Protein AF-A0ABD2EQ64-F1 (afdb_monomer)

Structure (mmCIF, N/CA/C/O backbone):
data_AF-A0ABD2EQ64-F1
#
_entry.id   AF-A0ABD2EQ64-F1
#
loop_
_atom_site.group_PDB
_atom_site.id
_atom_site.type_symbol
_atom_site.label_atom_id
_atom_site.label_alt_id
_atom_site.label_comp_id
_atom_site.label_asym_id
_atom_site.label_entity_id
_atom_site.label_seq_id
_atom_site.pdbx_PDB_ins_code
_atom_site.Cartn_x
_atom_site.Cartn_y
_atom_site.Cartn_z
_atom_site.occupancy
_atom_site.B_iso_or_equiv
_atom_site.auth_seq_id
_atom_site.auth_comp_id
_atom_site.auth_asym_id
_atom_site.auth_atom_id
_atom_site.pdbx_PDB_model_num
ATOM 1 N N . VAL A 1 1 ? 6.196 18.587 -24.290 1.00 69.31 1 VAL A N 1
ATOM 2 C CA . VAL A 1 1 ? 6.789 17.384 -24.925 1.00 69.31 1 VAL A CA 1
ATOM 3 C C . VAL A 1 1 ? 7.930 17.704 -25.900 1.00 69.31 1 VAL A C 1
ATOM 5 O O . VAL A 1 1 ? 8.824 16.878 -26.021 1.00 69.31 1 VAL A O 1
ATOM 8 N N . GLY 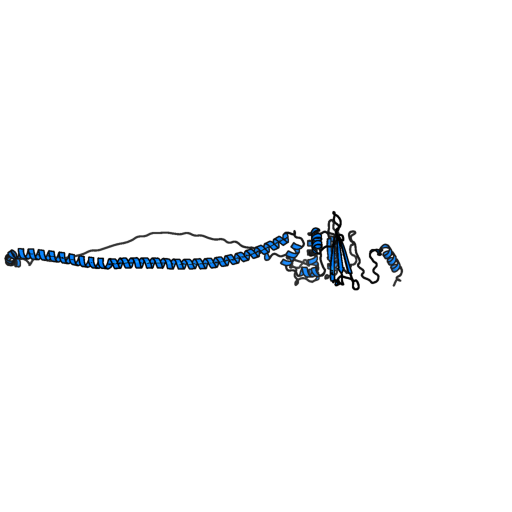A 1 2 ? 7.960 18.871 -26.563 1.00 76.81 2 GLY A N 1
ATOM 9 C CA . GLY A 1 2 ? 8.921 19.169 -27.648 1.00 76.81 2 GLY A CA 1
ATOM 10 C C . GLY A 1 2 ? 10.423 18.932 -27.379 1.00 76.81 2 GLY A C 1
ATOM 11 O O . GLY A 1 2 ? 11.160 18.704 -28.329 1.00 76.81 2 GLY A O 1
ATOM 12 N N . PHE A 1 3 ? 10.884 18.895 -26.121 1.00 82.31 3 PHE A N 1
ATOM 13 C CA . PHE A 1 3 ? 12.280 18.589 -25.757 1.00 82.31 3 PHE A CA 1
ATOM 14 C C . PHE A 1 3 ? 12.798 17.219 -26.236 1.00 82.31 3 PHE A C 1
ATOM 16 O O . PHE A 1 3 ? 14.004 17.059 -26.391 1.00 82.31 3 PHE A O 1
ATOM 23 N N . PHE A 1 4 ? 11.914 16.247 -26.495 1.00 83.62 4 PHE A N 1
ATOM 24 C CA . PHE A 1 4 ? 12.295 14.942 -27.059 1.00 83.62 4 PHE A CA 1
ATOM 25 C C . PHE A 1 4 ? 12.526 14.972 -28.582 1.00 83.62 4 PHE A C 1
ATOM 27 O O . PHE A 1 4 ? 12.927 13.967 -29.165 1.00 83.62 4 PHE A O 1
ATOM 34 N N . VAL A 1 5 ? 12.271 16.104 -29.245 1.00 85.75 5 VAL A N 1
ATOM 35 C CA . VAL A 1 5 ? 12.515 16.289 -30.680 1.00 85.75 5 VAL A CA 1
ATOM 36 C C . VAL A 1 5 ? 13.900 16.906 -30.890 1.00 85.75 5 VAL A C 1
ATOM 38 O O . VAL A 1 5 ? 14.318 17.808 -30.163 1.00 85.75 5 VAL A O 1
ATOM 41 N N . LYS A 1 6 ? 14.630 16.425 -31.904 1.00 83.75 6 LYS A N 1
ATOM 42 C CA . LYS A 1 6 ? 15.958 16.944 -32.264 1.00 83.75 6 LYS A CA 1
ATOM 43 C C . LYS A 1 6 ? 15.887 18.455 -32.531 1.00 83.75 6 LYS A C 1
ATOM 45 O O . LYS A 1 6 ? 15.041 18.910 -33.299 1.00 83.75 6 LYS A O 1
ATOM 50 N N . ARG A 1 7 ? 16.795 19.231 -31.922 1.00 83.25 7 ARG A N 1
ATOM 51 C CA . ARG A 1 7 ? 16.874 20.694 -32.110 1.00 83.25 7 ARG A CA 1
ATOM 52 C C . ARG A 1 7 ? 16.929 21.037 -33.605 1.00 83.25 7 ARG A C 1
ATOM 54 O O . ARG A 1 7 ? 17.757 20.486 -34.326 1.00 83.25 7 ARG A O 1
ATOM 61 N N . GLY A 1 8 ? 16.051 21.940 -34.044 1.00 82.19 8 GLY A N 1
ATOM 62 C CA . GLY A 1 8 ? 15.884 22.328 -35.451 1.00 82.19 8 GLY A CA 1
ATOM 63 C C . GLY A 1 8 ? 14.819 21.539 -36.230 1.00 82.19 8 GLY A C 1
ATOM 64 O O . GLY A 1 8 ? 14.458 21.955 -37.325 1.00 82.19 8 GLY A O 1
ATOM 65 N N . CYS A 1 9 ? 14.272 20.448 -35.684 1.00 85.69 9 CYS A N 1
ATOM 66 C CA . CYS A 1 9 ? 13.168 19.703 -36.296 1.00 85.69 9 CYS A CA 1
ATOM 67 C C . CYS A 1 9 ? 11.811 20.146 -35.716 1.00 85.69 9 CYS A C 1
ATOM 69 O O . CYS A 1 9 ? 11.672 20.321 -34.507 1.00 85.69 9 CYS A O 1
ATOM 71 N N . SER A 1 10 ? 10.792 20.296 -36.568 1.00 88.88 10 SER A N 1
ATOM 72 C CA . SER A 1 10 ? 9.425 20.690 -36.171 1.00 88.88 10 SER A CA 1
ATOM 73 C C . SER A 1 10 ? 8.577 19.534 -35.625 1.00 88.88 10 SER A C 1
ATOM 75 O O . SER A 1 10 ? 7.611 19.762 -34.893 1.00 88.88 10 SER A O 1
ATOM 77 N N . LYS A 1 11 ? 8.944 18.294 -35.962 1.00 90.75 11 LYS A N 1
ATOM 78 C CA . LYS A 1 11 ? 8.304 17.057 -35.509 1.00 90.75 11 LYS A CA 1
ATOM 79 C C . LYS A 1 11 ? 9.338 15.991 -35.150 1.00 90.75 11 LYS A C 1
ATOM 81 O O . LYS A 1 11 ? 10.431 15.967 -35.715 1.00 90.75 11 LYS A O 1
ATOM 86 N N . GLY A 1 12 ? 8.954 15.085 -34.256 1.00 90.56 12 GLY A N 1
ATOM 87 C CA . GLY A 1 12 ? 9.623 13.807 -34.011 1.00 90.56 12 GLY A CA 1
ATOM 88 C C . GLY A 1 12 ? 8.631 12.647 -34.091 1.00 90.56 12 GLY A C 1
ATOM 89 O O . GLY A 1 12 ? 7.435 12.837 -33.875 1.00 90.56 12 GLY A O 1
ATOM 90 N N . MET A 1 13 ? 9.128 11.451 -34.395 1.00 91.50 13 MET A N 1
ATOM 91 C CA . MET A 1 13 ? 8.347 10.218 -34.517 1.00 91.50 13 MET A CA 1
ATOM 92 C C . MET A 1 13 ? 9.070 9.103 -33.760 1.00 91.50 13 MET A C 1
ATOM 94 O O . MET A 1 13 ? 10.291 8.983 -33.857 1.00 91.50 13 MET A O 1
ATOM 98 N N . VAL A 1 14 ? 8.317 8.294 -33.021 1.00 92.38 14 VAL A N 1
ATOM 99 C CA . VAL A 1 14 ? 8.773 7.032 -32.427 1.00 92.38 14 VAL A CA 1
ATOM 100 C C . VAL A 1 14 ? 7.801 5.949 -32.873 1.00 92.38 14 VAL A C 1
ATOM 102 O O . VAL A 1 14 ? 6.591 6.144 -32.782 1.00 92.38 14 VAL A O 1
ATOM 105 N N . GLU A 1 15 ? 8.315 4.819 -33.343 1.00 93.56 15 GLU A N 1
ATOM 106 C CA . GLU A 1 15 ? 7.512 3.662 -33.738 1.00 93.56 15 GLU A CA 1
ATOM 107 C C . GLU A 1 15 ? 8.085 2.398 -33.096 1.00 93.56 15 GLU A C 1
ATOM 109 O O . GLU A 1 15 ? 9.303 2.228 -33.029 1.00 93.56 15 GLU A O 1
ATOM 114 N N . ILE A 1 16 ? 7.203 1.542 -32.581 1.00 91.62 16 ILE A N 1
ATOM 115 C CA . ILE A 1 16 ? 7.542 0.261 -31.960 1.00 91.62 16 ILE A CA 1
ATOM 116 C C . ILE A 1 16 ? 6.612 -0.794 -32.550 1.00 91.62 16 ILE A C 1
ATOM 118 O O . ILE A 1 16 ? 5.393 -0.687 -32.426 1.00 91.62 16 ILE A O 1
ATOM 122 N N . GLU A 1 17 ? 7.185 -1.827 -33.161 1.00 92.62 17 GLU A N 1
ATOM 123 C CA . GLU A 1 17 ? 6.452 -3.007 -33.611 1.00 92.62 17 GLU A CA 1
ATOM 124 C C . GLU A 1 17 ? 6.586 -4.128 -32.572 1.00 92.62 17 GLU A C 1
ATOM 126 O O . GLU A 1 17 ? 7.687 -4.568 -32.245 1.00 92.62 17 GLU A O 1
ATOM 131 N N . LEU A 1 18 ? 5.452 -4.583 -32.038 1.00 90.81 18 LEU A N 1
ATOM 132 C CA . LEU A 1 18 ? 5.365 -5.676 -31.075 1.00 90.81 18 LEU A CA 1
ATOM 133 C C . LEU A 1 18 ? 4.777 -6.911 -31.760 1.00 90.81 18 LEU A C 1
ATOM 135 O O . LEU A 1 18 ? 3.625 -6.898 -32.204 1.00 90.81 18 LEU A O 1
ATOM 139 N N . PHE A 1 19 ? 5.560 -7.989 -31.823 1.00 88.50 19 PHE A N 1
ATOM 140 C CA . PHE A 1 19 ? 5.110 -9.258 -32.389 1.00 88.50 19 PHE A CA 1
ATOM 141 C C . PHE A 1 19 ? 3.945 -9.852 -31.583 1.00 88.50 19 PHE A C 1
ATOM 143 O O . PHE A 1 19 ? 3.980 -9.898 -30.351 1.00 88.50 19 PHE A O 1
ATOM 150 N N . ARG A 1 20 ? 2.917 -10.339 -32.285 1.00 88.00 20 ARG A N 1
ATOM 151 C CA . ARG A 1 20 ? 1.785 -11.085 -31.713 1.00 88.00 20 ARG A CA 1
ATOM 152 C C . ARG A 1 20 ? 1.396 -12.202 -32.680 1.00 88.00 20 ARG A C 1
ATOM 154 O O . ARG A 1 20 ? 1.337 -11.969 -33.884 1.00 88.00 20 ARG A O 1
ATOM 161 N N . ALA A 1 21 ? 1.024 -13.375 -32.165 1.00 84.38 21 ALA A N 1
ATOM 162 C CA . ALA A 1 21 ? 0.563 -14.497 -32.998 1.00 84.38 21 ALA A CA 1
ATOM 163 C C . ALA A 1 21 ? -0.699 -14.170 -33.831 1.00 84.38 21 ALA A C 1
ATOM 165 O O . ALA A 1 21 ? -0.917 -14.762 -34.882 1.00 84.38 21 ALA A O 1
ATOM 166 N N . SER A 1 22 ? -1.503 -13.196 -33.392 1.00 85.75 22 SER A N 1
ATOM 167 C CA . SER A 1 22 ? -2.680 -12.672 -34.100 1.00 85.75 22 SER A CA 1
ATOM 168 C C . SER A 1 22 ? -2.371 -11.549 -35.109 1.00 85.75 22 SER A C 1
ATOM 170 O O . SER A 1 22 ? -3.296 -10.896 -35.586 1.00 85.75 22 SER A O 1
ATOM 172 N N . GLY A 1 23 ? -1.093 -11.270 -35.387 1.00 90.12 23 GLY A N 1
ATOM 173 C CA . GLY A 1 23 ? -0.632 -10.140 -36.199 1.00 90.12 23 GLY A CA 1
ATOM 174 C C . GLY A 1 23 ? -0.101 -8.975 -35.356 1.00 90.12 23 GLY A C 1
ATOM 175 O O . GLY A 1 23 ? -0.670 -8.625 -34.319 1.00 90.12 23 GLY A O 1
ATOM 176 N N . ASN A 1 24 ? 1.011 -8.389 -35.806 1.00 92.12 24 ASN A N 1
ATOM 177 C CA . ASN A 1 24 ? 1.809 -7.426 -35.043 1.00 92.12 24 ASN A CA 1
ATOM 178 C C . ASN A 1 24 ? 1.028 -6.159 -34.647 1.00 92.12 24 ASN A C 1
ATOM 180 O O . ASN A 1 24 ? 0.161 -5.668 -35.377 1.00 92.12 24 ASN A O 1
ATOM 184 N N . LEU A 1 25 ? 1.379 -5.607 -33.483 1.00 92.69 25 LEU A N 1
ATOM 185 C CA . LEU A 1 25 ? 0.911 -4.303 -33.022 1.00 92.69 25 LEU A CA 1
ATOM 186 C C . LEU A 1 25 ? 2.003 -3.258 -33.263 1.00 92.69 25 LEU A C 1
ATOM 188 O O . LEU A 1 25 ? 3.011 -3.239 -32.561 1.00 92.69 25 LEU A O 1
ATOM 192 N N . ILE A 1 26 ? 1.775 -2.365 -34.218 1.00 95.31 26 ILE A N 1
ATOM 193 C CA . ILE A 1 26 ? 2.606 -1.188 -34.466 1.00 95.31 26 ILE A CA 1
ATOM 194 C C . ILE A 1 26 ? 2.027 -0.027 -33.654 1.00 95.31 26 ILE A C 1
ATOM 196 O O . ILE A 1 26 ? 0.902 0.414 -33.905 1.00 95.31 26 ILE A O 1
ATOM 200 N N . ILE A 1 27 ? 2.791 0.458 -32.676 1.00 95.88 27 ILE A N 1
ATOM 201 C CA . ILE A 1 27 ? 2.477 1.646 -31.878 1.00 95.88 27 ILE A CA 1
ATOM 202 C C . ILE A 1 27 ? 3.339 2.796 -32.395 1.00 95.88 27 ILE A C 1
ATOM 204 O O . ILE A 1 27 ? 4.566 2.738 -32.310 1.00 95.88 27 ILE A O 1
ATOM 208 N N . THR A 1 28 ? 2.703 3.864 -32.870 1.00 96.38 28 THR A N 1
ATOM 209 C CA . THR A 1 28 ? 3.386 5.068 -33.360 1.00 96.38 28 THR A CA 1
ATOM 210 C C . THR A 1 28 ? 3.034 6.264 -32.477 1.00 96.38 28 THR A C 1
ATOM 212 O O . THR A 1 28 ? 1.864 6.499 -32.164 1.00 96.38 28 THR A O 1
ATOM 215 N N . ARG A 1 29 ? 4.035 7.062 -32.101 1.00 95.31 29 ARG A N 1
ATOM 216 C CA . ARG A 1 29 ? 3.879 8.347 -31.412 1.00 95.31 29 ARG A CA 1
ATOM 217 C C . ARG A 1 29 ? 4.529 9.452 -32.238 1.00 95.31 29 ARG A C 1
ATOM 219 O O . ARG A 1 29 ? 5.751 9.485 -32.370 1.00 95.31 29 ARG A O 1
ATOM 226 N N . GLU A 1 30 ? 3.729 10.393 -32.728 1.00 94.50 30 GLU A N 1
ATOM 227 C CA . GLU A 1 30 ? 4.235 11.669 -33.241 1.00 94.50 30 GLU A CA 1
ATOM 228 C C . GLU A 1 30 ? 4.291 12.711 -32.118 1.00 94.50 30 GLU A C 1
ATOM 230 O O . GLU A 1 30 ? 3.413 12.773 -31.255 1.00 94.50 30 GLU A O 1
ATOM 235 N N . ILE A 1 31 ? 5.316 13.559 -32.145 1.00 94.81 31 ILE A N 1
ATOM 236 C CA . ILE A 1 31 ? 5.489 14.710 -31.257 1.00 94.81 31 ILE A CA 1
ATOM 237 C C . ILE A 1 31 ? 5.615 15.950 -32.139 1.00 94.81 31 ILE A C 1
ATOM 239 O O . ILE A 1 31 ? 6.551 16.055 -32.930 1.00 94.81 31 ILE A O 1
ATOM 243 N N . ASP A 1 32 ? 4.684 16.888 -31.993 1.00 92.75 32 ASP A N 1
ATOM 244 C CA . ASP A 1 32 ? 4.673 18.156 -32.726 1.00 92.75 32 ASP A CA 1
ATOM 245 C C . ASP A 1 32 ? 5.223 19.263 -31.818 1.00 92.75 32 ASP A C 1
ATOM 247 O O . ASP A 1 32 ? 4.710 19.485 -30.717 1.00 92.75 32 ASP A O 1
ATOM 251 N N . VAL A 1 33 ? 6.302 19.927 -32.244 1.00 90.69 33 VAL A N 1
ATOM 252 C CA . VAL A 1 33 ? 6.988 20.942 -31.427 1.00 90.69 33 VAL A CA 1
ATOM 253 C C . VAL A 1 33 ? 6.192 22.244 -31.387 1.00 90.69 33 VAL A C 1
ATOM 255 O O . VAL A 1 33 ? 6.088 22.847 -30.321 1.00 90.69 33 VAL A O 1
ATOM 258 N N . ALA A 1 34 ? 5.584 22.647 -32.507 1.00 88.56 34 ALA A N 1
ATOM 259 C CA . ALA A 1 34 ? 4.828 23.895 -32.611 1.00 88.56 34 ALA A CA 1
ATOM 260 C C . ALA A 1 34 ? 3.521 23.844 -31.803 1.00 88.56 34 ALA A C 1
ATOM 262 O O . ALA A 1 34 ? 3.143 24.827 -31.172 1.00 88.56 34 ALA A O 1
ATOM 263 N N . LYS A 1 35 ? 2.860 22.680 -31.768 1.00 87.94 35 LYS A N 1
ATOM 264 C CA . LYS A 1 35 ? 1.672 22.430 -30.931 1.00 87.94 35 LYS A CA 1
ATOM 265 C C . LYS A 1 35 ? 2.014 21.962 -29.513 1.00 87.94 35 LYS A C 1
ATOM 267 O O . LYS A 1 35 ? 1.128 21.888 -28.668 1.00 87.94 35 LYS A O 1
ATOM 272 N N . ASN A 1 36 ? 3.273 21.593 -29.255 1.00 88.31 36 ASN A N 1
ATOM 273 C CA . ASN A 1 36 ? 3.764 20.957 -28.023 1.00 88.31 36 ASN A CA 1
ATOM 274 C C . ASN A 1 36 ? 3.004 19.664 -27.614 1.00 88.31 36 ASN A C 1
ATOM 276 O O . ASN A 1 36 ? 3.043 19.247 -26.452 1.00 88.31 36 ASN A O 1
ATOM 280 N N . GLN A 1 37 ? 2.327 19.019 -28.568 1.00 90.12 37 GLN A N 1
ATOM 281 C CA . GLN A 1 37 ? 1.407 17.892 -28.366 1.00 90.12 37 GLN A CA 1
ATOM 282 C C . GLN A 1 37 ? 2.036 16.539 -28.745 1.00 90.12 37 GLN A C 1
ATOM 284 O O . GLN A 1 37 ? 3.093 16.465 -29.376 1.00 90.12 37 GLN A O 1
ATOM 289 N N . SER A 1 38 ? 1.376 15.446 -28.352 1.00 92.62 38 SER A N 1
ATOM 290 C CA . SER A 1 38 ? 1.654 14.095 -28.852 1.00 92.62 38 SER A CA 1
ATOM 291 C C . SER A 1 38 ? 0.410 13.498 -29.490 1.00 92.62 38 SER A C 1
ATOM 293 O O . SER A 1 38 ? -0.664 13.548 -28.895 1.00 92.62 38 SER A O 1
ATOM 295 N N . PHE A 1 39 ? 0.581 12.890 -30.659 1.00 94.44 39 PHE A N 1
ATOM 296 C CA . PHE A 1 39 ? -0.451 12.127 -31.352 1.00 94.44 39 PHE A CA 1
ATOM 297 C C . PHE A 1 39 ? -0.067 10.651 -31.310 1.00 94.44 39 PHE A C 1
ATOM 299 O O . PHE A 1 39 ? 1.086 10.303 -31.571 1.00 94.44 39 PHE A O 1
ATOM 306 N N . TRP A 1 40 ? -1.018 9.794 -30.951 1.00 96.62 40 TRP A N 1
ATOM 307 C CA . TRP A 1 40 ? -0.807 8.356 -30.821 1.00 96.62 40 TRP A CA 1
ATOM 308 C C . TRP A 1 40 ? -1.565 7.612 -31.916 1.00 96.62 40 TRP A C 1
ATOM 310 O O . TRP A 1 40 ? -2.682 7.990 -32.280 1.00 96.62 40 TRP A O 1
ATOM 320 N N . PHE A 1 41 ? -0.963 6.540 -32.422 1.00 96.56 41 PHE A N 1
ATOM 321 C CA . PHE A 1 41 ? -1.551 5.673 -33.432 1.00 96.56 41 PHE A CA 1
ATOM 322 C C . PHE A 1 41 ? -1.290 4.204 -33.090 1.00 96.56 41 PHE A C 1
ATOM 324 O O . PHE A 1 41 ? -0.219 3.849 -32.601 1.00 96.56 41 PHE A O 1
ATOM 331 N N . ILE A 1 42 ? -2.267 3.351 -33.389 1.00 95.19 42 ILE A N 1
ATOM 332 C CA . ILE A 1 42 ? -2.150 1.891 -33.359 1.00 95.19 42 ILE A CA 1
ATOM 333 C C . ILE A 1 42 ? -2.470 1.377 -34.758 1.00 95.19 42 ILE A C 1
ATOM 335 O O . ILE A 1 42 ? -3.531 1.686 -35.304 1.00 95.19 42 ILE A O 1
ATOM 339 N N . ASN A 1 43 ? -1.554 0.612 -35.355 1.00 93.62 43 ASN A N 1
ATOM 340 C CA . ASN A 1 43 ? -1.665 0.089 -36.720 1.00 93.62 43 ASN A CA 1
ATOM 341 C C . ASN A 1 43 ? -2.110 1.187 -37.715 1.00 93.62 43 ASN A C 1
ATOM 343 O O . ASN A 1 43 ? -3.031 1.004 -38.511 1.00 93.62 43 ASN A O 1
ATOM 347 N N . LYS A 1 44 ? -1.459 2.359 -37.614 1.00 93.00 44 LYS A N 1
ATOM 348 C CA . LYS A 1 44 ? -1.702 3.600 -38.384 1.00 93.00 44 LYS A CA 1
ATOM 349 C C . LYS A 1 44 ? -3.065 4.287 -38.163 1.00 93.00 44 LYS A C 1
ATOM 351 O O . LYS A 1 44 ? -3.315 5.328 -38.763 1.00 93.00 44 LYS A O 1
ATOM 356 N N . LYS A 1 45 ? -3.932 3.781 -37.277 1.00 95.06 45 LYS A N 1
ATOM 357 C CA . LYS A 1 45 ? -5.188 4.441 -36.868 1.00 95.06 45 LYS A CA 1
ATOM 358 C C . LYS A 1 45 ? -4.951 5.321 -35.643 1.00 95.06 45 LYS A C 1
ATOM 360 O O . LYS A 1 45 ? -4.331 4.867 -34.685 1.00 95.06 45 LYS A O 1
ATOM 365 N N . SER A 1 46 ? -5.438 6.563 -35.659 1.00 96.12 46 SER A N 1
ATOM 366 C CA . SER A 1 46 ? -5.275 7.489 -34.527 1.00 96.12 46 SER A CA 1
ATOM 367 C C . SER A 1 46 ? -6.034 7.004 -33.287 1.00 96.12 46 SER A C 1
ATOM 369 O O . SER A 1 46 ? -7.110 6.418 -33.403 1.00 96.12 46 SER A O 1
ATOM 371 N N . THR A 1 47 ? -5.452 7.213 -32.106 1.00 96.50 47 THR A N 1
ATOM 372 C CA . THR A 1 47 ? -5.967 6.724 -30.821 1.00 96.50 47 THR A CA 1
ATOM 373 C C . THR A 1 47 ? -5.511 7.614 -29.654 1.00 96.50 47 THR A C 1
ATOM 375 O O . THR A 1 47 ? -4.780 8.588 -29.842 1.00 96.50 47 THR A O 1
ATOM 378 N N . THR A 1 48 ? -5.933 7.290 -28.431 1.00 94.88 48 THR A N 1
ATOM 379 C CA . THR A 1 48 ? -5.503 7.967 -27.198 1.00 94.88 48 THR A CA 1
ATOM 380 C C . THR A 1 48 ? -4.403 7.187 -26.478 1.00 94.88 48 THR A C 1
ATOM 382 O O . THR A 1 48 ? -4.276 5.973 -26.638 1.00 94.88 48 THR A O 1
ATOM 385 N N . GLN A 1 49 ? -3.634 7.873 -25.624 1.00 92.75 49 GLN A N 1
ATOM 386 C CA . GLN A 1 49 ? -2.611 7.242 -24.782 1.00 92.75 49 GLN A CA 1
ATOM 387 C C . GLN A 1 49 ? -3.189 6.110 -23.913 1.00 92.75 49 GLN A C 1
ATOM 389 O O . GLN A 1 49 ? -2.590 5.045 -23.835 1.00 92.75 49 GLN A O 1
ATOM 394 N N . LYS A 1 50 ? -4.387 6.300 -23.343 1.00 92.56 50 LYS A N 1
ATOM 395 C CA . LYS A 1 50 ? -5.061 5.308 -22.490 1.00 92.56 50 LYS A CA 1
ATOM 396 C C . LYS A 1 50 ? -5.317 3.980 -23.215 1.00 92.56 50 LYS A C 1
ATOM 398 O O . LYS A 1 50 ? -5.084 2.919 -22.652 1.00 92.56 50 LYS A O 1
ATOM 403 N N . VAL A 1 51 ? -5.720 4.030 -24.487 1.00 92.75 51 VAL A N 1
ATOM 404 C CA . VAL A 1 51 ? -5.937 2.822 -25.309 1.00 92.75 51 VAL A CA 1
ATOM 405 C C . VAL A 1 51 ? -4.609 2.145 -25.682 1.00 92.75 51 VAL A C 1
ATOM 407 O O . VAL A 1 51 ? -4.556 0.922 -25.816 1.00 92.75 51 VAL A O 1
ATOM 410 N N . VAL A 1 52 ? -3.517 2.910 -25.814 1.00 92.19 52 VAL A N 1
ATOM 411 C CA . VAL A 1 52 ? -2.162 2.344 -25.948 1.00 92.19 52 VAL A CA 1
ATOM 412 C C . VAL A 1 52 ? -1.755 1.634 -24.655 1.00 92.19 52 VAL A C 1
ATOM 414 O O . VAL A 1 52 ? -1.323 0.489 -24.713 1.00 92.19 52 VAL A O 1
ATOM 417 N N . GLU A 1 53 ? -1.946 2.265 -23.496 1.00 90.62 53 GLU A N 1
ATOM 418 C CA . GLU A 1 53 ? -1.647 1.688 -22.178 1.00 90.62 53 GLU A CA 1
ATOM 419 C C . GLU A 1 53 ? -2.444 0.397 -21.925 1.00 90.62 53 GLU A C 1
ATOM 421 O O . GLU A 1 53 ? -1.863 -0.604 -21.513 1.00 90.62 53 GLU A O 1
ATOM 426 N N . GLU A 1 54 ? -3.734 0.363 -22.272 1.00 90.06 54 GLU A N 1
ATOM 427 C CA . GLU A 1 54 ? -4.582 -0.839 -22.214 1.00 90.06 54 GLU A CA 1
ATOM 428 C C . GLU A 1 54 ? -4.071 -1.967 -23.133 1.00 90.06 54 GLU A C 1
ATOM 430 O O . GLU A 1 54 ? -3.976 -3.122 -22.712 1.00 90.06 54 GLU A O 1
ATOM 435 N N . GLN A 1 55 ? -3.678 -1.654 -24.374 1.00 89.62 55 GLN A N 1
ATOM 436 C CA . GLN A 1 55 ? -3.124 -2.636 -25.322 1.00 89.62 55 GLN A CA 1
ATOM 437 C C . GLN A 1 55 ? -1.721 -3.140 -24.950 1.00 89.62 55 GLN A C 1
ATOM 439 O O . GLN A 1 55 ? -1.345 -4.250 -25.337 1.00 89.62 55 GLN A O 1
ATOM 444 N N . VAL A 1 56 ? -0.949 -2.337 -24.219 1.00 88.94 56 VAL A N 1
ATOM 445 C CA . VAL A 1 56 ? 0.384 -2.673 -23.702 1.00 88.94 56 VAL A CA 1
ATOM 446 C C . VAL A 1 56 ? 0.257 -3.531 -22.434 1.00 88.94 56 VAL A C 1
ATOM 448 O O . VAL A 1 56 ? 0.888 -4.585 -22.346 1.00 88.94 56 VAL A O 1
ATOM 451 N N . ALA A 1 57 ? -0.651 -3.181 -21.517 1.00 86.00 57 ALA A N 1
ATOM 452 C CA . ALA A 1 57 ? -0.978 -3.996 -20.345 1.00 86.00 57 ALA A CA 1
ATOM 453 C C . ALA A 1 57 ? -1.514 -5.388 -20.734 1.00 86.00 57 ALA A C 1
ATOM 455 O O . ALA A 1 57 ? -1.110 -6.389 -20.144 1.00 86.00 57 ALA A O 1
ATOM 456 N N . ALA A 1 58 ? -2.332 -5.481 -21.791 1.00 86.25 58 ALA A N 1
ATOM 457 C CA . ALA A 1 58 ? -2.827 -6.750 -22.337 1.00 86.25 58 ALA A CA 1
ATOM 458 C C . ALA A 1 58 ? -1.728 -7.687 -22.899 1.00 86.25 58 ALA A C 1
ATOM 460 O O . ALA A 1 58 ? -2.000 -8.855 -23.162 1.00 86.25 58 ALA A O 1
ATOM 461 N N . LEU A 1 59 ? -0.488 -7.206 -23.071 1.00 86.88 59 LEU A N 1
ATOM 462 C CA . LEU A 1 59 ? 0.693 -8.016 -23.416 1.00 86.88 59 LEU A CA 1
ATOM 463 C C . LEU A 1 59 ? 1.555 -8.397 -22.200 1.00 86.88 59 LEU A C 1
ATOM 465 O O . LEU A 1 59 ? 2.673 -8.885 -22.366 1.00 86.88 59 LEU A O 1
ATOM 469 N N . ASN A 1 60 ? 1.073 -8.128 -20.984 1.00 82.62 60 ASN A N 1
ATOM 470 C CA . ASN A 1 60 ? 1.867 -8.121 -19.757 1.00 82.62 60 ASN A CA 1
ATOM 471 C C . ASN A 1 60 ? 3.151 -7.270 -19.882 1.00 82.62 60 ASN A C 1
ATOM 473 O O . ASN A 1 60 ? 4.231 -7.662 -19.436 1.00 82.62 60 ASN A O 1
ATOM 477 N N . ILE A 1 61 ? 3.036 -6.101 -20.527 1.00 87.19 61 ILE A N 1
ATOM 478 C CA . ILE A 1 61 ? 4.071 -5.065 -20.523 1.00 87.19 61 ILE A CA 1
ATOM 479 C C . ILE A 1 61 ? 3.651 -4.002 -19.510 1.00 87.19 61 ILE A C 1
ATOM 481 O O . ILE A 1 61 ? 2.626 -3.340 -19.658 1.00 87.19 61 ILE A O 1
ATOM 485 N N . GLN A 1 62 ? 4.461 -3.838 -18.474 1.00 81.75 62 GLN A N 1
ATOM 486 C CA . GLN A 1 62 ? 4.185 -2.991 -17.326 1.00 81.75 62 GLN A CA 1
ATOM 487 C C . GLN A 1 62 ? 5.275 -1.915 -17.241 1.00 81.75 62 GLN A C 1
ATOM 489 O O . GLN A 1 62 ? 6.320 -2.113 -16.629 1.00 81.75 62 GLN A O 1
ATOM 494 N N . VAL A 1 63 ? 5.055 -0.755 -17.868 1.00 77.31 63 VAL A N 1
ATOM 495 C CA . VAL A 1 63 ? 6.093 0.297 -17.987 1.00 77.31 63 VAL A CA 1
ATOM 496 C C . VAL A 1 63 ? 6.532 0.863 -16.623 1.00 77.31 63 VAL A C 1
ATOM 498 O O . VAL A 1 63 ? 7.669 1.295 -16.473 1.00 77.31 63 VAL A O 1
ATOM 501 N N . GLY A 1 64 ? 5.664 0.809 -15.606 1.00 74.44 64 GLY A N 1
ATOM 502 C CA . GLY A 1 64 ? 5.991 1.184 -14.222 1.00 74.44 64 GLY A CA 1
ATOM 503 C C . GLY A 1 64 ? 6.626 0.076 -13.363 1.00 74.44 64 GLY A C 1
ATOM 504 O O . GLY A 1 64 ? 6.927 0.323 -12.198 1.00 74.44 64 GLY A O 1
ATOM 505 N N . ASN A 1 65 ? 6.810 -1.138 -13.891 1.00 77.31 65 ASN A N 1
ATOM 506 C CA . ASN A 1 65 ? 7.379 -2.271 -13.156 1.00 77.31 65 ASN A CA 1
ATOM 507 C C . ASN A 1 65 ? 8.914 -2.202 -13.191 1.00 77.31 65 ASN A C 1
ATOM 509 O O . ASN A 1 65 ? 9.524 -2.408 -14.241 1.00 77.31 65 ASN A O 1
ATOM 513 N N . LEU A 1 66 ? 9.538 -1.966 -12.031 1.00 73.94 66 LEU A N 1
ATOM 514 C CA . LEU A 1 66 ? 10.995 -1.800 -11.893 1.00 73.94 66 LEU A CA 1
ATOM 515 C C . LEU A 1 66 ? 11.802 -3.064 -12.237 1.00 73.94 66 LEU A C 1
ATOM 517 O O . LEU A 1 66 ? 13.000 -2.983 -12.502 1.00 73.94 66 LEU A O 1
ATOM 521 N N . CYS A 1 67 ? 11.163 -4.237 -12.255 1.00 73.81 67 CYS A N 1
ATOM 522 C CA . CYS A 1 67 ? 11.785 -5.473 -12.726 1.00 73.81 67 CYS A CA 1
ATOM 523 C C . CYS A 1 67 ? 11.668 -5.639 -14.252 1.00 73.81 67 CYS A C 1
ATOM 525 O O . CYS A 1 67 ? 12.405 -6.436 -14.826 1.00 73.81 67 CYS A O 1
ATOM 527 N N . GLN A 1 68 ? 10.776 -4.920 -14.941 1.00 81.25 68 GLN A N 1
ATOM 528 C CA . GLN A 1 68 ? 10.710 -4.928 -16.408 1.00 81.25 68 GLN A CA 1
ATOM 529 C C . GLN A 1 68 ? 11.487 -3.765 -17.037 1.00 81.25 68 GLN A C 1
ATOM 531 O O . GLN A 1 68 ? 12.200 -3.976 -18.017 1.00 81.25 68 GLN A O 1
ATOM 536 N N . PHE A 1 69 ? 11.380 -2.566 -16.467 1.00 83.88 69 PHE A N 1
ATOM 537 C CA . PHE A 1 69 ? 12.114 -1.374 -16.884 1.00 83.88 69 PHE A CA 1
ATOM 538 C C . PHE A 1 69 ? 12.934 -0.876 -15.699 1.00 83.88 69 PHE A C 1
ATOM 540 O O . PHE A 1 69 ? 12.368 -0.492 -14.677 1.00 83.88 69 PHE A O 1
ATOM 547 N N . LEU A 1 70 ? 14.260 -0.873 -15.837 1.00 79.38 70 LEU A N 1
ATOM 548 C CA . LEU A 1 70 ? 15.192 -0.523 -14.767 1.00 79.38 70 LEU A CA 1
ATOM 549 C C . LEU A 1 70 ? 16.063 0.681 -15.177 1.00 79.38 70 LEU A C 1
ATOM 551 O O . LEU A 1 70 ? 17.130 0.473 -15.756 1.00 79.38 70 LEU A O 1
ATOM 555 N N . PRO A 1 71 ? 15.599 1.925 -14.920 1.00 77.25 71 PRO A N 1
ATOM 556 C CA . PRO A 1 71 ? 16.339 3.153 -15.217 1.00 77.25 71 PRO A CA 1
ATOM 557 C C . PRO A 1 71 ? 17.575 3.345 -14.332 1.00 77.25 71 PRO A C 1
ATOM 559 O O . PRO A 1 71 ? 17.555 2.972 -13.155 1.00 77.25 71 PRO A O 1
ATOM 562 N N . GLN A 1 72 ? 18.566 4.062 -14.868 1.00 69.50 72 GLN A N 1
ATOM 563 C CA . GLN A 1 72 ? 19.794 4.509 -14.196 1.00 69.50 72 GLN A CA 1
ATOM 564 C C . GLN A 1 72 ? 19.579 4.959 -12.735 1.00 69.50 72 GLN A C 1
ATOM 566 O O . GLN A 1 72 ? 20.138 4.372 -11.807 1.00 69.50 72 GLN A O 1
ATOM 571 N N . ASP A 1 73 ? 18.727 5.965 -12.502 1.00 66.00 73 ASP A N 1
ATOM 572 C CA . ASP A 1 73 ? 18.516 6.536 -11.161 1.00 66.00 73 ASP A CA 1
ATOM 573 C C . ASP A 1 73 ? 17.865 5.551 -10.177 1.00 66.00 73 ASP A C 1
ATOM 575 O O . ASP A 1 73 ? 18.116 5.589 -8.965 1.00 66.00 73 ASP A O 1
ATOM 579 N N . LYS A 1 74 ? 17.023 4.637 -10.682 1.00 65.50 74 LYS A N 1
ATOM 580 C CA . LYS A 1 74 ? 16.194 3.768 -9.836 1.00 65.50 74 LYS A CA 1
ATOM 581 C C . LYS A 1 74 ? 17.006 2.727 -9.082 1.00 65.50 74 LYS A C 1
ATOM 583 O O . LYS A 1 74 ? 16.576 2.323 -8.008 1.00 65.50 74 LYS A O 1
ATOM 588 N N . VAL A 1 75 ? 18.200 2.375 -9.554 1.00 64.81 75 VAL A N 1
ATOM 589 C CA . VAL A 1 75 ? 19.145 1.513 -8.823 1.00 64.81 75 VAL A CA 1
ATOM 590 C C . VAL A 1 75 ? 19.512 2.128 -7.468 1.00 64.81 75 VAL A C 1
ATOM 592 O O . VAL A 1 75 ? 19.430 1.476 -6.426 1.00 64.81 75 VAL A O 1
ATOM 595 N N . GLY A 1 76 ? 19.868 3.416 -7.476 1.00 63.44 76 GLY A N 1
ATOM 596 C CA . GLY A 1 76 ? 20.252 4.159 -6.279 1.00 63.44 76 GLY A CA 1
ATOM 597 C C . GLY A 1 76 ? 19.069 4.516 -5.379 1.00 63.44 76 GLY A C 1
ATOM 598 O O . GLY A 1 76 ? 19.255 4.672 -4.173 1.00 63.44 76 GLY A O 1
ATOM 599 N N . GLU A 1 77 ? 17.859 4.643 -5.931 1.00 66.75 77 GLU A N 1
ATOM 600 C CA . GLU A 1 77 ? 16.632 4.864 -5.153 1.00 66.75 77 GLU A CA 1
ATOM 601 C C . GLU A 1 77 ? 16.068 3.590 -4.522 1.00 66.75 77 GLU A C 1
ATOM 603 O O . GLU A 1 77 ? 15.611 3.641 -3.384 1.00 66.75 77 GLU A O 1
ATOM 608 N N . PHE A 1 78 ? 16.157 2.438 -5.191 1.00 68.56 78 PHE A N 1
ATOM 609 C CA . PHE A 1 78 ? 15.692 1.161 -4.643 1.00 68.56 78 PHE A CA 1
ATOM 610 C C . PHE A 1 78 ? 16.417 0.821 -3.330 1.00 68.56 78 PHE A C 1
ATOM 612 O O . PHE A 1 78 ? 15.798 0.404 -2.355 1.00 68.56 78 PHE A O 1
ATOM 619 N N . ALA A 1 79 ? 17.714 1.137 -3.255 1.00 65.44 79 ALA A N 1
ATOM 620 C CA . ALA A 1 79 ? 18.533 1.035 -2.046 1.00 65.44 79 ALA A CA 1
ATOM 621 C C . ALA A 1 79 ? 18.230 2.097 -0.957 1.00 65.44 79 ALA A C 1
ATOM 623 O O . ALA A 1 79 ? 18.979 2.179 0.024 1.00 65.44 79 ALA A O 1
ATOM 624 N N . LYS A 1 80 ? 17.208 2.948 -1.136 1.00 71.81 80 LYS A N 1
ATOM 625 C CA . LYS A 1 80 ? 16.698 3.933 -0.157 1.00 71.81 80 LYS A CA 1
ATOM 626 C C . LYS A 1 80 ? 15.259 3.641 0.296 1.00 71.81 80 LYS A C 1
ATOM 628 O O . LYS A 1 80 ? 14.842 4.234 1.287 1.00 71.81 80 LYS A O 1
ATOM 633 N N . LEU A 1 81 ? 14.517 2.779 -0.410 1.00 75.88 81 LEU A N 1
ATOM 634 C CA . LEU A 1 81 ? 13.131 2.436 -0.074 1.00 75.88 81 LEU A CA 1
ATOM 635 C C . LEU A 1 81 ? 13.032 1.863 1.345 1.00 75.88 81 LEU A C 1
ATOM 637 O O . LEU A 1 81 ? 13.891 1.092 1.784 1.00 75.88 81 LEU A O 1
ATOM 641 N N . SER A 1 82 ? 11.956 2.199 2.055 1.00 82.31 82 SER A N 1
ATOM 642 C CA . SER A 1 82 ? 11.626 1.536 3.312 1.00 82.31 82 SER A CA 1
ATOM 643 C C . SER A 1 82 ? 11.226 0.076 3.084 1.00 82.31 82 SER A C 1
ATOM 645 O O . SER A 1 82 ? 10.891 -0.360 1.985 1.00 82.31 82 SER A O 1
ATOM 647 N N . LYS A 1 83 ? 11.202 -0.693 4.172 1.00 82.81 83 LYS A N 1
ATOM 648 C CA . LYS A 1 83 ? 10.864 -2.128 4.188 1.00 82.81 83 LYS A CA 1
ATOM 649 C C . LYS A 1 83 ? 9.443 -2.397 3.663 1.00 82.81 83 LYS A C 1
ATOM 651 O O . LYS A 1 83 ? 9.191 -3.461 3.103 1.00 82.81 83 LYS A O 1
ATOM 656 N N . ILE A 1 84 ? 8.543 -1.423 3.827 1.00 81.50 84 ILE A N 1
ATOM 657 C CA . ILE A 1 84 ? 7.141 -1.468 3.385 1.00 81.50 84 ILE A CA 1
ATOM 658 C C . ILE A 1 84 ? 7.046 -1.102 1.897 1.00 81.50 84 ILE A C 1
ATOM 660 O O . ILE A 1 84 ? 6.437 -1.835 1.125 1.00 81.50 84 ILE A O 1
ATOM 664 N N . GLU A 1 85 ? 7.709 -0.026 1.461 1.00 81.31 85 GLU A N 1
ATOM 665 C CA . GLU A 1 85 ? 7.763 0.353 0.039 1.00 81.31 85 GLU A CA 1
ATOM 666 C C . GLU A 1 85 ? 8.463 -0.716 -0.811 1.00 81.31 85 GLU A C 1
ATOM 668 O O . GLU A 1 85 ? 8.043 -0.986 -1.931 1.00 81.31 85 GLU A O 1
ATOM 673 N N . LEU A 1 86 ? 9.496 -1.369 -0.267 1.00 81.56 86 LEU A N 1
ATOM 674 C CA . LEU A 1 86 ? 10.183 -2.501 -0.887 1.00 81.56 86 LEU A CA 1
ATOM 675 C C . LEU A 1 86 ? 9.268 -3.728 -1.027 1.00 81.56 86 LEU A C 1
ATOM 677 O O . LEU A 1 86 ? 9.339 -4.423 -2.043 1.00 81.56 86 LEU A O 1
ATOM 681 N N . LEU A 1 87 ? 8.401 -3.985 -0.039 1.00 83.25 87 LEU A N 1
ATOM 682 C CA . LEU A 1 87 ? 7.373 -5.024 -0.124 1.00 83.25 87 LEU A CA 1
ATOM 683 C C . LEU A 1 87 ? 6.364 -4.686 -1.227 1.00 83.25 87 LEU A C 1
ATOM 685 O O . LEU A 1 87 ? 6.236 -5.461 -2.170 1.00 83.25 87 LEU A O 1
ATOM 689 N N . GLU A 1 88 ? 5.746 -3.503 -1.187 1.00 82.38 88 GLU A N 1
ATOM 690 C CA . GLU A 1 88 ? 4.791 -3.079 -2.219 1.00 82.38 88 GLU A CA 1
ATOM 691 C C . GLU A 1 88 ? 5.405 -3.051 -3.626 1.00 82.38 88 GLU A C 1
ATOM 693 O O . GLU A 1 88 ? 4.757 -3.448 -4.590 1.00 82.38 88 GLU A O 1
ATOM 698 N N . ALA A 1 89 ? 6.652 -2.595 -3.773 1.00 78.38 89 ALA A N 1
ATOM 699 C CA . ALA A 1 89 ? 7.351 -2.598 -5.055 1.00 78.38 89 ALA A CA 1
ATOM 700 C C . ALA A 1 89 ? 7.607 -4.025 -5.560 1.00 78.38 89 ALA A C 1
ATOM 702 O O . ALA A 1 89 ? 7.501 -4.266 -6.761 1.00 78.38 89 ALA A O 1
ATOM 703 N N . THR A 1 90 ? 7.905 -4.974 -4.667 1.00 81.88 90 THR A N 1
ATOM 704 C CA . THR A 1 90 ? 8.107 -6.390 -5.018 1.00 81.88 90 THR A CA 1
ATOM 705 C C . THR A 1 90 ? 6.777 -7.056 -5.399 1.00 81.88 90 THR A C 1
ATOM 707 O O . THR A 1 90 ? 6.704 -7.703 -6.442 1.00 81.88 90 THR A O 1
ATOM 710 N N . GLU A 1 91 ? 5.703 -6.819 -4.638 1.00 82.25 91 GLU A N 1
ATOM 711 C CA . GLU A 1 91 ? 4.334 -7.261 -4.959 1.00 82.25 91 GLU A CA 1
ATOM 712 C C . GLU A 1 91 ? 3.882 -6.749 -6.329 1.00 82.25 91 GLU A C 1
ATOM 714 O O . GLU A 1 91 ? 3.530 -7.545 -7.194 1.00 82.25 91 GLU A O 1
ATOM 719 N N . LYS A 1 92 ? 3.969 -5.431 -6.562 1.00 78.62 92 LYS A N 1
ATOM 720 C CA . LYS A 1 92 ? 3.619 -4.789 -7.842 1.00 78.62 92 LYS A CA 1
ATOM 721 C C . LYS A 1 92 ? 4.482 -5.275 -9.010 1.00 78.62 92 LYS A C 1
ATOM 723 O O . LYS A 1 92 ? 4.062 -5.143 -10.155 1.00 78.62 92 LYS A O 1
ATOM 728 N N . SER A 1 93 ? 5.684 -5.796 -8.744 1.00 72.75 93 SER A N 1
ATOM 729 C CA . SER A 1 93 ? 6.636 -6.185 -9.792 1.00 72.75 93 SER A CA 1
ATOM 730 C C . SER A 1 93 ? 6.625 -7.672 -10.161 1.00 72.75 93 SER A C 1
ATOM 732 O O . SER A 1 93 ? 7.143 -8.013 -11.227 1.00 72.75 93 SER A O 1
ATOM 734 N N . ILE A 1 94 ? 6.100 -8.554 -9.302 1.00 75.19 94 ILE A N 1
ATOM 735 C CA . ILE A 1 94 ? 6.193 -10.025 -9.453 1.00 75.19 94 ILE A CA 1
ATOM 736 C C . ILE A 1 94 ? 4.914 -10.750 -9.022 1.00 75.19 94 ILE A C 1
ATOM 738 O O . ILE A 1 94 ? 4.622 -11.831 -9.531 1.00 75.19 94 ILE A O 1
ATOM 742 N N . GLY A 1 95 ? 4.174 -10.192 -8.064 1.00 70.75 95 GLY A N 1
ATOM 743 C CA . GLY A 1 95 ? 2.956 -10.804 -7.558 1.00 70.75 95 GLY A CA 1
ATOM 744 C C . GLY A 1 95 ? 1.879 -10.915 -8.644 1.00 70.75 95 GLY A C 1
ATOM 745 O O . GLY A 1 95 ? 1.868 -10.121 -9.590 1.00 70.75 95 GLY A O 1
ATOM 746 N N . PRO A 1 96 ? 0.939 -11.869 -8.511 1.00 71.94 96 PRO A N 1
ATOM 747 C CA . PRO A 1 96 ? -0.310 -11.835 -9.266 1.00 71.94 96 PRO A CA 1
ATOM 748 C C . PRO A 1 96 ?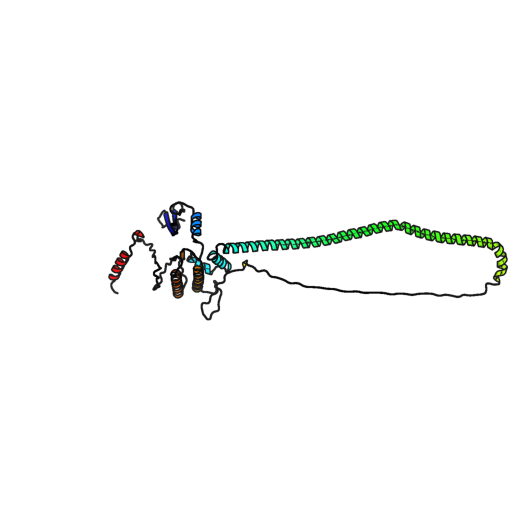 -0.987 -10.456 -9.142 1.00 71.94 96 PRO A C 1
ATOM 750 O O . PRO A 1 96 ? -0.879 -9.842 -8.074 1.00 71.94 96 PRO A O 1
ATOM 753 N N . PRO A 1 97 ? -1.707 -9.959 -10.166 1.00 71.00 97 PRO A N 1
ATOM 754 C CA . PRO A 1 97 ? -2.377 -8.651 -10.118 1.00 71.00 97 PRO A CA 1
ATOM 755 C C . PRO A 1 97 ? -3.281 -8.453 -8.890 1.00 71.00 97 PRO A C 1
ATOM 757 O O . PRO A 1 97 ? -3.466 -7.337 -8.404 1.00 71.00 97 PRO A O 1
ATOM 760 N N . GLU A 1 98 ? -3.824 -9.547 -8.362 1.00 76.31 98 GLU A N 1
ATOM 761 C CA . GLU A 1 98 ? -4.681 -9.586 -7.185 1.00 76.31 98 GLU A CA 1
ATOM 762 C C . GLU A 1 98 ? -3.895 -9.435 -5.873 1.00 76.31 98 GLU A C 1
ATOM 764 O O . GLU A 1 98 ? -4.445 -8.912 -4.912 1.00 76.31 98 GLU A O 1
ATOM 769 N N . MET A 1 99 ? -2.616 -9.831 -5.812 1.00 81.75 99 MET A N 1
ATOM 770 C CA . MET A 1 99 ? -1.809 -9.836 -4.579 1.00 81.75 99 MET A CA 1
ATOM 771 C C . MET A 1 99 ? -1.692 -8.439 -3.964 1.00 81.75 99 MET A C 1
ATOM 773 O O . MET A 1 99 ? -2.002 -8.253 -2.788 1.00 81.75 99 MET A O 1
ATOM 777 N N . HIS A 1 100 ? -1.307 -7.443 -4.766 1.00 81.94 100 HIS A N 1
ATOM 778 C CA . HIS A 1 100 ? -1.237 -6.067 -4.279 1.00 81.94 100 HIS A CA 1
ATOM 779 C C . HIS A 1 100 ? -2.636 -5.508 -3.953 1.00 81.94 100 HIS A C 1
ATOM 781 O O . HIS A 1 100 ? -2.798 -4.773 -2.978 1.00 81.94 100 HIS A O 1
ATOM 787 N N . ARG A 1 101 ? -3.674 -5.914 -4.703 1.00 83.81 101 ARG A N 1
ATOM 788 C CA . ARG A 1 101 ? -5.066 -5.532 -4.414 1.00 83.81 101 ARG A CA 1
ATOM 789 C C . ARG A 1 101 ? -5.516 -6.061 -3.050 1.00 83.81 101 ARG A C 1
ATOM 791 O O . ARG A 1 101 ? -6.053 -5.289 -2.264 1.00 83.81 101 ARG A O 1
ATOM 798 N N . TYR A 1 102 ? -5.228 -7.325 -2.735 1.00 85.50 102 TYR A N 1
ATOM 799 C CA . TYR A 1 102 ? -5.522 -7.930 -1.436 1.00 85.50 102 TYR A CA 1
ATOM 800 C C . TYR A 1 102 ? -4.749 -7.258 -0.293 1.00 85.50 102 TYR A C 1
ATOM 802 O O . TYR A 1 102 ? -5.323 -7.034 0.767 1.00 85.50 102 TYR A O 1
ATOM 810 N N . HIS A 1 103 ? -3.490 -6.856 -0.497 1.00 85.50 103 HIS A N 1
ATOM 811 C CA . HIS A 1 103 ? -2.750 -6.077 0.504 1.00 85.50 103 HIS A CA 1
ATOM 812 C C . HIS A 1 103 ? -3.412 -4.707 0.758 1.00 85.50 103 HIS A C 1
ATOM 814 O O . HIS A 1 103 ? -3.602 -4.320 1.912 1.00 85.50 103 HIS A O 1
ATOM 820 N N . CYS A 1 104 ? -3.855 -3.996 -0.284 1.00 84.25 104 CYS A N 1
ATOM 821 C CA . CYS A 1 104 ? -4.645 -2.770 -0.118 1.00 84.25 104 CYS A CA 1
ATOM 822 C C . CYS A 1 104 ? -6.004 -3.018 0.562 1.00 84.25 104 CYS A C 1
ATOM 824 O O . CYS A 1 104 ? -6.410 -2.232 1.417 1.00 84.25 104 CYS A O 1
ATOM 826 N N . GLU A 1 105 ? -6.701 -4.107 0.230 1.00 86.81 105 GLU A N 1
ATOM 827 C CA . GLU A 1 105 ? -7.948 -4.509 0.894 1.00 86.81 105 GLU A CA 1
ATOM 828 C C . GLU A 1 105 ? -7.720 -4.780 2.392 1.00 86.81 105 GLU A C 1
ATOM 830 O O . GLU A 1 105 ? -8.483 -4.275 3.212 1.00 86.81 105 GLU A O 1
ATOM 835 N N . LEU A 1 106 ? -6.636 -5.470 2.770 1.00 85.50 106 LEU A N 1
ATOM 836 C CA . LEU A 1 106 ? -6.255 -5.717 4.167 1.00 85.50 106 LEU A CA 1
ATOM 837 C C . LEU A 1 106 ? -5.978 -4.422 4.946 1.00 85.50 106 LEU A C 1
ATOM 839 O O . LEU A 1 106 ? -6.500 -4.269 6.050 1.00 85.50 106 LEU A O 1
ATOM 843 N N . LYS A 1 107 ? -5.249 -3.456 4.365 1.00 85.06 107 LYS A N 1
ATOM 844 C CA . LYS A 1 107 ? -5.055 -2.121 4.973 1.00 85.06 107 LYS A CA 1
ATOM 845 C C . LYS A 1 107 ? -6.398 -1.415 5.208 1.00 85.06 107 LYS A C 1
ATOM 847 O O . LYS A 1 107 ? -6.664 -0.923 6.303 1.00 85.06 107 LYS A O 1
ATOM 852 N N . ASN A 1 108 ? -7.289 -1.451 4.214 1.00 88.62 108 ASN A N 1
ATOM 853 C CA . ASN A 1 108 ? -8.637 -0.881 4.317 1.00 88.62 108 ASN A CA 1
ATOM 854 C C . ASN A 1 108 ? -9.514 -1.603 5.362 1.00 88.62 108 ASN A C 1
ATOM 856 O O . ASN A 1 108 ? -10.385 -0.978 5.970 1.00 88.62 108 ASN A O 1
ATOM 860 N N . PHE A 1 109 ? -9.325 -2.910 5.578 1.00 86.31 109 PHE A N 1
ATOM 861 C CA . PHE A 1 109 ? -10.004 -3.647 6.647 1.00 86.31 109 PHE A CA 1
ATOM 862 C C . PHE A 1 109 ? -9.457 -3.274 8.030 1.00 86.31 109 PHE A C 1
ATOM 864 O O . PHE A 1 109 ? -10.261 -3.033 8.928 1.00 86.31 109 PHE A O 1
ATOM 871 N N . ARG A 1 110 ? -8.134 -3.135 8.194 1.00 86.81 110 ARG A N 1
ATOM 872 C CA . ARG A 1 110 ? -7.504 -2.715 9.460 1.00 86.81 110 ARG A CA 1
ATOM 873 C C . ARG A 1 110 ? -7.899 -1.291 9.867 1.00 86.81 110 ARG A C 1
ATOM 875 O O . ARG A 1 110 ? -8.144 -1.031 11.044 1.00 86.81 110 ARG A O 1
ATOM 882 N N . GLU A 1 111 ? -8.053 -0.377 8.908 1.00 87.19 111 GLU A N 1
ATOM 883 C CA . GLU A 1 111 ? -8.583 0.964 9.189 1.00 87.19 111 GLU A CA 1
ATOM 884 C C . GLU A 1 111 ? -10.049 0.921 9.664 1.00 87.19 111 GLU A C 1
ATOM 886 O O . GLU A 1 111 ? -10.392 1.555 10.665 1.00 87.19 111 GLU A O 1
ATOM 891 N N . LYS A 1 112 ? -10.908 0.126 9.010 1.00 88.94 112 LYS A N 1
ATOM 892 C CA . LYS A 1 112 ? -12.310 -0.070 9.430 1.00 88.94 112 LYS A CA 1
ATOM 893 C C . LYS A 1 112 ? -12.422 -0.737 10.801 1.00 88.94 112 LYS A C 1
ATOM 895 O O . LYS A 1 112 ? -13.252 -0.325 11.606 1.00 88.94 112 LYS A O 1
ATOM 900 N N . GLU A 1 113 ? -11.587 -1.735 11.082 1.00 86.19 113 GLU A N 1
ATOM 901 C CA . GLU A 1 113 ? -11.498 -2.395 12.388 1.00 86.19 113 GLU A CA 1
ATOM 902 C C . GLU A 1 113 ? -11.186 -1.372 13.487 1.00 86.19 113 GLU A C 1
ATOM 904 O O . GLU A 1 113 ? -11.915 -1.289 14.468 1.00 86.19 113 GLU A O 1
ATOM 909 N N . LYS A 1 114 ? -10.183 -0.513 13.276 1.00 88.56 114 LYS A N 1
ATOM 910 C CA . LYS A 1 114 ? -9.792 0.551 14.213 1.00 88.56 114 LYS A CA 1
ATOM 911 C C . LYS A 1 114 ? -10.891 1.607 14.429 1.00 88.56 114 LYS A C 1
ATOM 913 O O . LYS A 1 114 ? -11.068 2.110 15.542 1.00 88.56 114 LYS A O 1
ATOM 918 N N . GLN A 1 115 ? -11.656 1.943 13.386 1.00 90.81 115 GLN A N 1
ATOM 919 C CA . GLN A 1 115 ? -12.833 2.819 13.501 1.00 90.81 115 GLN A CA 1
ATOM 920 C C . GLN A 1 115 ? -13.947 2.161 14.338 1.00 90.81 115 GLN A C 1
ATOM 922 O O . GLN A 1 115 ? -14.544 2.809 15.201 1.00 90.81 115 GLN A O 1
ATOM 927 N N . LEU A 1 116 ? -14.197 0.863 14.129 1.00 90.44 116 LEU A N 1
ATOM 928 C CA . LEU A 1 116 ? -15.161 0.083 14.908 1.00 90.44 116 LEU A CA 1
ATOM 929 C C . LEU A 1 116 ? -14.719 -0.092 16.367 1.00 90.44 116 LEU A C 1
ATOM 931 O O . LEU A 1 116 ? -15.531 0.136 17.256 1.00 90.44 116 LEU A O 1
ATOM 935 N N . GLU A 1 117 ? -13.447 -0.406 16.623 1.00 88.38 117 GLU A N 1
ATOM 936 C CA . GLU A 1 117 ? -12.839 -0.492 17.960 1.00 88.38 117 GLU A CA 1
ATOM 937 C C . GLU A 1 117 ? -13.051 0.811 18.748 1.00 88.38 117 GLU A C 1
ATOM 939 O O . GLU A 1 117 ? -13.539 0.790 19.882 1.00 88.38 117 GLU A O 1
ATOM 944 N N . THR A 1 118 ? -12.789 1.955 18.108 1.00 92.06 118 THR A N 1
ATOM 945 C CA . THR A 1 118 ? -13.029 3.286 18.688 1.00 92.06 118 THR A CA 1
ATOM 946 C C . THR A 1 118 ? -14.509 3.484 19.036 1.00 92.06 118 THR A C 1
ATOM 948 O O . THR A 1 118 ? -14.835 3.817 20.175 1.00 92.06 118 THR A O 1
ATOM 951 N N . SER A 1 119 ? -15.423 3.194 18.102 1.00 92.69 119 SER A N 1
ATOM 952 C CA . SER A 1 119 ? -16.867 3.342 18.339 1.00 92.69 119 SER A CA 1
ATOM 953 C C . SER A 1 119 ? -17.412 2.361 19.387 1.00 92.69 119 SER A C 1
ATOM 955 O O . SER A 1 119 ? -18.340 2.689 20.127 1.00 92.69 119 SER A O 1
ATOM 957 N N . CYS A 1 120 ? -16.843 1.158 19.485 1.00 89.62 120 CYS A N 1
ATOM 958 C CA . CYS A 1 120 ? -17.144 0.197 20.542 1.00 89.62 120 CYS A CA 1
ATOM 959 C C . CYS A 1 120 ? -16.706 0.733 21.908 1.00 89.62 120 CYS A C 1
ATOM 961 O O . CYS A 1 120 ? -17.499 0.676 22.844 1.00 89.62 120 CYS A O 1
ATOM 963 N N . LYS A 1 121 ? -15.510 1.328 22.022 1.00 92.94 121 LYS A N 1
ATOM 964 C CA . LYS A 1 121 ? -15.049 1.964 23.265 1.00 92.94 121 LYS A CA 1
ATOM 965 C C . LYS A 1 121 ? -15.975 3.101 23.704 1.00 92.94 121 LYS A C 1
ATOM 967 O O . LYS A 1 121 ? -16.429 3.105 24.845 1.00 92.94 121 LYS A O 1
ATOM 972 N N . GLU A 1 122 ? -16.319 4.012 22.794 1.00 93.31 122 GLU A N 1
ATOM 973 C CA . GLU A 1 122 ? -17.253 5.121 23.053 1.00 93.31 122 GLU A CA 1
ATOM 974 C C . GLU A 1 122 ? -18.621 4.625 23.551 1.00 93.31 122 GLU A C 1
ATOM 976 O O . GLU A 1 122 ? -19.165 5.151 24.525 1.00 93.31 122 GLU A O 1
ATOM 981 N N . LYS A 1 123 ? -19.167 3.581 22.912 1.00 92.38 123 LYS A N 1
ATOM 982 C CA . LYS A 1 123 ? -20.443 2.961 23.299 1.00 92.38 123 LYS A CA 1
ATOM 983 C C . LYS A 1 123 ? -20.365 2.259 24.654 1.00 92.38 123 LYS A C 1
ATOM 985 O O . LYS A 1 123 ? -21.325 2.355 25.414 1.00 92.38 123 LYS A O 1
ATOM 990 N N . THR A 1 124 ? -19.248 1.613 24.985 1.00 91.62 124 THR A N 1
ATOM 991 C CA . THR A 1 124 ? -19.021 1.010 26.309 1.00 91.62 124 THR A CA 1
ATOM 992 C C . THR A 1 124 ? -18.965 2.083 27.395 1.00 91.62 124 THR A C 1
ATOM 994 O O . THR A 1 124 ? -19.726 2.016 28.357 1.00 91.62 124 THR A O 1
ATOM 997 N N . GLU A 1 125 ? -18.173 3.143 27.203 1.00 93.62 125 GLU A N 1
ATOM 998 C CA . GLU A 1 125 ? -18.104 4.271 28.144 1.00 93.62 125 GLU A CA 1
ATOM 999 C C . GLU A 1 125 ? -19.455 5.000 28.300 1.00 93.62 125 GLU A C 1
ATOM 1001 O O . GLU A 1 125 ? -19.739 5.575 29.352 1.00 93.62 125 GLU A O 1
ATOM 1006 N N . TYR A 1 126 ? -20.292 5.028 27.257 1.00 93.69 126 TYR A N 1
ATOM 1007 C CA . TYR A 1 126 ? -21.654 5.569 27.316 1.00 93.69 126 TYR A CA 1
ATOM 1008 C C . TYR A 1 126 ? -22.618 4.634 28.062 1.00 93.69 126 TYR A C 1
ATOM 1010 O O . TYR A 1 126 ? -23.425 5.099 28.870 1.00 93.69 126 TYR A O 1
ATOM 1018 N N . LEU A 1 127 ? -22.514 3.321 27.832 1.00 93.50 127 LEU A N 1
ATOM 1019 C CA . LEU A 1 127 ? -23.307 2.305 28.518 1.00 93.50 127 LEU A CA 1
ATOM 1020 C C . LEU A 1 127 ? -23.038 2.321 30.027 1.00 93.50 127 LEU A C 1
ATOM 1022 O O . LEU A 1 127 ? -23.992 2.374 30.797 1.00 93.50 127 LEU A O 1
ATOM 1026 N N . GLU A 1 128 ? -21.774 2.379 30.454 1.00 94.69 128 GLU A N 1
ATOM 1027 C CA . GLU A 1 128 ? -21.395 2.513 31.869 1.00 94.69 128 GLU A CA 1
ATOM 1028 C C . GLU A 1 128 ? -22.043 3.743 32.526 1.00 94.69 128 GLU A C 1
ATOM 1030 O O . GLU A 1 128 ? -22.652 3.636 33.594 1.00 94.69 128 GLU A O 1
ATOM 1035 N N . LYS A 1 129 ? -21.994 4.905 31.859 1.00 95.25 129 LYS A N 1
ATOM 1036 C CA . LYS A 1 129 ? -22.629 6.149 32.337 1.00 95.25 129 LYS A CA 1
ATOM 1037 C C . LYS A 1 129 ? -24.150 6.003 32.470 1.00 95.25 129 LYS A C 1
ATOM 1039 O O . LYS A 1 129 ? -24.734 6.556 33.403 1.00 95.25 129 LYS A O 1
ATOM 1044 N N . MET A 1 130 ? -24.800 5.248 31.581 1.00 93.06 130 MET A N 1
ATOM 1045 C CA . MET A 1 130 ? -26.244 4.993 31.654 1.00 93.06 130 MET A CA 1
ATOM 1046 C C . MET A 1 130 ? -26.626 3.931 32.692 1.00 93.06 130 MET A C 1
ATOM 1048 O O . MET A 1 130 ? -27.647 4.101 33.357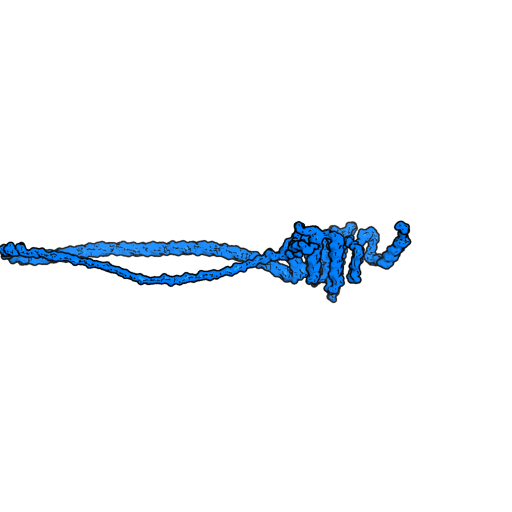 1.00 93.06 130 MET A O 1
ATOM 1052 N N . VAL A 1 131 ? -25.798 2.905 32.914 1.00 94.00 131 VAL A N 1
ATOM 1053 C CA . VAL A 1 131 ? -25.966 1.947 34.022 1.00 94.00 131 VAL A CA 1
ATOM 1054 C C . VAL A 1 131 ? -25.891 2.682 35.362 1.00 94.00 131 VAL A C 1
ATOM 1056 O O . VAL A 1 131 ? -26.858 2.648 36.120 1.00 94.00 131 VAL A O 1
ATOM 1059 N N . GLN A 1 132 ? -24.830 3.463 35.599 1.00 94.44 132 GLN A N 1
ATOM 1060 C CA . GLN A 1 132 ? -24.675 4.265 36.824 1.00 94.44 132 GLN A CA 1
ATOM 1061 C C . GLN A 1 132 ? -25.824 5.265 37.034 1.00 94.44 132 GLN A C 1
ATOM 1063 O O . GLN A 1 132 ? -26.216 5.550 38.167 1.00 94.44 132 GLN A O 1
ATOM 1068 N N . ARG A 1 133 ? -26.383 5.828 35.953 1.00 93.62 133 ARG A N 1
ATOM 1069 C CA . ARG A 1 133 ? -27.553 6.716 36.026 1.00 93.62 133 ARG A CA 1
ATOM 1070 C C . ARG A 1 133 ? -28.824 5.957 36.418 1.00 93.62 133 ARG A C 1
ATOM 1072 O O . ARG A 1 133 ? -29.600 6.464 37.224 1.00 93.62 133 ARG A O 1
ATOM 1079 N N . ASN A 1 134 ? -29.022 4.754 35.882 1.00 92.69 134 ASN A N 1
ATOM 1080 C CA . ASN A 1 134 ? -30.168 3.905 36.202 1.00 92.69 134 ASN A CA 1
ATOM 1081 C C . ASN A 1 134 ? -30.110 3.390 37.654 1.00 92.69 134 ASN A C 1
ATOM 1083 O O . ASN A 1 134 ? -31.124 3.383 38.346 1.00 92.69 134 ASN A O 1
ATOM 1087 N N . GLU A 1 135 ? -28.920 3.053 38.161 1.00 92.88 135 GLU A N 1
ATOM 1088 C CA . GLU A 1 135 ? -28.713 2.688 39.571 1.00 92.88 135 GLU A CA 1
ATOM 1089 C C . GLU A 1 135 ? -29.104 3.817 40.537 1.00 92.88 135 GLU A C 1
ATOM 1091 O O . GLU A 1 135 ? -29.765 3.558 41.542 1.00 92.88 135 GLU A O 1
ATOM 1096 N N . ARG A 1 136 ? -28.771 5.076 40.214 1.00 91.94 136 ARG A N 1
ATOM 1097 C CA . ARG A 1 136 ? -29.209 6.247 41.000 1.00 91.94 136 ARG A CA 1
ATOM 1098 C C . ARG A 1 136 ? -30.731 6.393 40.984 1.00 91.94 136 ARG A C 1
ATOM 1100 O O . ARG A 1 136 ? -31.340 6.495 42.043 1.00 91.94 136 ARG A O 1
ATOM 1107 N N . TYR A 1 137 ? -31.355 6.320 39.806 1.00 91.62 137 TYR A N 1
ATOM 1108 C CA . TYR A 1 137 ? -32.816 6.391 39.702 1.00 91.62 137 TYR A CA 1
ATOM 1109 C C . TYR A 1 137 ? -33.525 5.246 40.433 1.00 91.62 137 TYR A C 1
ATOM 1111 O O . TYR A 1 137 ? -34.578 5.477 41.022 1.00 91.62 137 TYR A O 1
ATOM 1119 N N . LYS A 1 138 ? -32.939 4.043 40.481 1.00 93.12 138 LYS A N 1
ATOM 1120 C CA . LYS A 1 138 ? -33.460 2.945 41.303 1.00 93.12 138 LYS A CA 1
ATOM 1121 C C . LYS A 1 138 ? -33.501 3.325 42.790 1.00 93.12 138 LYS A C 1
ATOM 1123 O O . LYS A 1 138 ? -34.534 3.119 43.418 1.00 93.12 138 LYS A O 1
ATOM 1128 N N . GLN A 1 139 ? -32.434 3.923 43.328 1.00 91.94 139 GLN A N 1
ATOM 1129 C CA . GLN A 1 139 ? -32.390 4.379 44.727 1.00 91.94 139 GLN A CA 1
ATOM 1130 C C . GLN A 1 139 ? -33.426 5.475 45.016 1.00 91.94 139 GLN A C 1
ATOM 1132 O O . GLN A 1 139 ? -34.080 5.444 46.056 1.00 91.94 139 GLN A O 1
ATOM 1137 N N . ASP A 1 140 ? -33.613 6.431 44.103 1.00 91.06 140 ASP A N 1
ATOM 1138 C CA . ASP A 1 140 ? -34.587 7.514 44.294 1.00 91.06 140 ASP A CA 1
ATOM 1139 C C . ASP A 1 140 ? -36.044 7.019 44.199 1.00 91.06 140 ASP A C 1
ATOM 1141 O O . ASP A 1 140 ? -36.903 7.472 44.959 1.00 91.06 140 ASP A O 1
ATOM 1145 N N . VAL A 1 141 ? -36.321 6.032 43.340 1.00 93.62 141 VAL A N 1
ATOM 1146 C CA . VAL A 1 141 ? -37.619 5.334 43.280 1.00 93.62 141 VAL A CA 1
ATOM 1147 C C . VAL A 1 141 ? -37.869 4.505 44.546 1.00 93.62 141 VAL A C 1
ATOM 1149 O O . VAL A 1 141 ? -38.976 4.519 45.083 1.00 93.62 141 VAL A O 1
ATOM 1152 N N . GLU A 1 142 ? -36.851 3.816 45.063 1.00 93.25 142 GLU A N 1
ATOM 1153 C CA . GLU A 1 142 ? -36.941 3.029 46.298 1.00 93.25 142 GLU A CA 1
ATOM 1154 C C . GLU A 1 142 ? -37.258 3.932 47.505 1.00 93.25 142 GLU A C 1
ATOM 1156 O O . GLU A 1 142 ? -38.263 3.713 48.185 1.00 93.25 142 GLU A O 1
ATOM 1161 N N . ARG A 1 143 ? -36.528 5.048 47.657 1.00 93.44 143 ARG A N 1
ATOM 1162 C CA . ARG A 1 143 ? -36.806 6.111 48.646 1.00 93.44 143 ARG A CA 1
ATOM 1163 C C . ARG A 1 143 ? -38.205 6.713 48.517 1.00 93.44 143 ARG A C 1
ATOM 1165 O O . ARG A 1 143 ? -38.834 7.025 49.527 1.00 93.44 143 ARG A O 1
ATOM 1172 N N . PHE A 1 144 ? -38.707 6.904 47.294 1.00 94.06 144 PHE A N 1
ATOM 1173 C CA . PHE A 1 144 ? -40.073 7.388 47.072 1.00 94.06 144 PHE A CA 1
ATOM 1174 C C . PHE A 1 144 ? -41.109 6.402 47.630 1.00 94.06 144 PHE A C 1
ATOM 1176 O O . PHE A 1 144 ? -42.040 6.819 48.324 1.00 94.06 144 PHE A O 1
ATOM 1183 N N . TYR A 1 145 ? -40.930 5.098 47.393 1.00 94.25 145 TYR A N 1
ATOM 1184 C CA . TYR A 1 145 ? -41.817 4.071 47.941 1.00 94.25 145 TYR A CA 1
ATOM 1185 C C . TYR A 1 145 ? -41.679 3.900 49.459 1.00 94.25 145 TYR A C 1
ATOM 1187 O O . TYR A 1 145 ? -42.695 3.691 50.119 1.00 94.25 145 TYR A O 1
ATOM 1195 N N . GLU A 1 146 ? -40.479 4.023 50.033 1.00 94.44 146 GLU A N 1
ATOM 1196 C CA . GLU A 1 146 ? -40.286 4.062 51.492 1.00 94.44 146 GLU A CA 1
ATOM 1197 C C . GLU A 1 146 ? -41.012 5.260 52.114 1.00 94.44 146 GLU A C 1
ATOM 1199 O O . GLU A 1 146 ? -41.852 5.085 52.999 1.00 94.44 146 GLU A O 1
ATOM 1204 N N . ARG A 1 147 ? -40.768 6.474 51.597 1.00 94.38 147 ARG A N 1
ATOM 1205 C CA . ARG A 1 147 ? -41.449 7.696 52.050 1.00 94.38 147 ARG A CA 1
ATOM 1206 C C . ARG A 1 147 ? -42.965 7.561 51.945 1.00 94.38 147 ARG A C 1
ATOM 1208 O O . ARG A 1 147 ? -43.661 7.998 52.857 1.00 94.38 147 ARG A O 1
ATOM 1215 N N . LYS A 1 148 ? -43.479 6.953 50.869 1.00 95.31 148 LYS A N 1
ATOM 1216 C CA . LYS A 1 148 ? -44.916 6.702 50.738 1.00 95.31 148 LYS A CA 1
ATOM 1217 C C . LYS A 1 148 ? -45.423 5.766 51.841 1.00 95.31 148 LYS A C 1
ATOM 1219 O O . LYS A 1 148 ? -46.328 6.163 52.560 1.00 95.31 148 LYS A O 1
ATOM 1224 N N . ARG A 1 149 ? -44.802 4.598 52.056 1.00 95.38 149 ARG A N 1
ATOM 1225 C CA . ARG A 1 149 ? -45.205 3.669 53.136 1.00 95.38 149 ARG A CA 1
ATOM 1226 C C . ARG A 1 149 ? -45.185 4.328 54.516 1.00 95.38 149 ARG A C 1
ATOM 1228 O O . ARG A 1 149 ? -46.042 4.025 55.338 1.00 95.38 149 ARG A O 1
ATOM 1235 N N . HIS A 1 150 ? -44.227 5.219 54.779 1.00 94.75 150 HIS A N 1
ATOM 1236 C CA . HIS A 1 150 ? -44.186 5.972 56.033 1.00 94.75 150 HIS A CA 1
ATOM 1237 C C . HIS A 1 150 ? -45.337 6.978 56.162 1.00 94.75 150 HIS A C 1
ATOM 1239 O O . HIS A 1 150 ? -45.886 7.097 57.251 1.00 94.75 150 HIS A O 1
ATOM 1245 N N . LEU A 1 151 ? -45.738 7.658 55.083 1.00 95.50 151 LEU A N 1
ATOM 1246 C CA . LEU A 1 151 ? -46.913 8.539 55.086 1.00 95.50 151 LEU A CA 1
ATOM 1247 C C . LEU A 1 151 ? -48.216 7.745 55.255 1.00 95.50 151 LEU A C 1
ATOM 1249 O O . LEU A 1 151 ? -48.990 8.062 56.152 1.00 95.50 151 LEU A O 1
ATOM 1253 N N . ASP A 1 152 ? -48.397 6.672 54.477 1.00 95.19 152 ASP A N 1
ATOM 1254 C CA . ASP A 1 152 ? -49.552 5.766 54.571 1.00 95.19 152 ASP A CA 1
ATOM 1255 C C . ASP A 1 152 ? -49.689 5.186 56.009 1.00 95.19 152 ASP A C 1
ATOM 1257 O O . ASP A 1 152 ? -50.790 5.008 56.533 1.00 95.19 152 ASP A O 1
ATOM 1261 N N . LEU A 1 153 ? -48.559 4.917 56.684 1.00 95.44 153 LEU A N 1
ATOM 1262 C CA . LEU A 1 153 ? -48.513 4.463 58.079 1.00 95.44 153 LEU A CA 1
ATOM 1263 C C . LEU A 1 153 ? -48.840 5.579 59.086 1.00 95.44 153 LEU A C 1
ATOM 1265 O O . LEU A 1 153 ? -49.529 5.308 60.068 1.00 95.44 153 LEU A O 1
ATOM 1269 N N . ILE A 1 154 ? -48.350 6.805 58.868 1.00 95.00 154 ILE A N 1
ATOM 1270 C CA . ILE A 1 154 ? -48.652 7.965 59.722 1.00 95.00 154 ILE A CA 1
ATOM 1271 C C . ILE A 1 154 ? -50.152 8.264 59.683 1.00 95.00 154 ILE A C 1
ATOM 1273 O O . ILE A 1 154 ? -50.760 8.339 60.744 1.00 95.00 154 ILE A O 1
ATOM 1277 N N . GLU A 1 155 ? -50.763 8.322 58.497 1.00 95.31 155 GLU A N 1
ATOM 1278 C CA . GLU A 1 155 ? -52.205 8.560 58.324 1.00 95.31 155 GLU A CA 1
ATOM 1279 C C . GLU A 1 155 ? -53.051 7.523 59.091 1.00 95.31 155 GLU A C 1
ATOM 1281 O O . GLU A 1 155 ? -53.970 7.873 59.835 1.00 95.31 155 GLU A O 1
ATOM 1286 N N . MET A 1 156 ? -52.686 6.238 59.001 1.00 95.38 156 MET A N 1
ATOM 1287 C CA . MET A 1 156 ? -53.344 5.161 59.752 1.00 95.38 156 MET A CA 1
ATOM 1288 C C . MET A 1 156 ? -53.158 5.299 61.273 1.00 95.38 156 MET A C 1
ATOM 1290 O O . MET A 1 156 ? -54.104 5.081 62.034 1.00 95.38 156 MET A O 1
ATOM 1294 N N . LEU A 1 157 ? -51.963 5.678 61.739 1.00 93.56 157 LEU A N 1
ATOM 1295 C CA . LEU A 1 157 ? -51.689 5.886 63.165 1.00 93.56 157 LEU A CA 1
ATOM 1296 C C . LEU A 1 157 ? -52.396 7.129 63.722 1.00 93.56 157 LEU A C 1
ATOM 1298 O O . LEU A 1 157 ? -52.899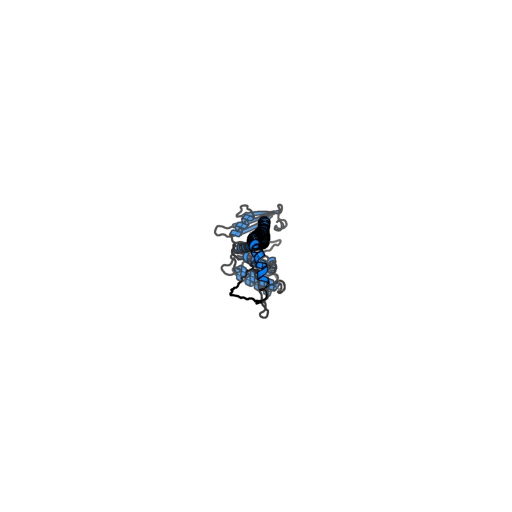 7.077 64.844 1.00 93.56 157 LEU A O 1
ATOM 1302 N N . GLU A 1 158 ? -52.489 8.211 62.950 1.00 93.25 158 GLU A N 1
ATOM 1303 C CA . GLU A 1 158 ? -53.241 9.418 63.306 1.00 93.25 158 GLU A CA 1
ATOM 1304 C C . GLU A 1 158 ? -54.742 9.126 63.400 1.00 93.25 158 GLU A C 1
ATOM 1306 O O . GLU A 1 158 ? -55.361 9.481 64.403 1.00 93.25 158 GLU A O 1
ATOM 1311 N N . ALA A 1 159 ? -55.310 8.379 62.447 1.00 91.75 159 ALA A N 1
ATOM 1312 C CA . ALA A 1 159 ? -56.696 7.911 62.516 1.00 91.75 159 ALA A CA 1
ATOM 1313 C C . ALA A 1 159 ? -56.951 6.963 63.707 1.00 91.75 159 ALA A C 1
ATOM 1315 O O . ALA A 1 159 ? -58.041 6.957 64.283 1.00 91.75 159 ALA A O 1
ATOM 1316 N N . LYS A 1 160 ? -55.950 6.168 64.111 1.00 93.19 160 LYS A N 1
ATOM 1317 C CA . LYS A 1 160 ? -56.053 5.234 65.243 1.00 93.19 160 LYS A CA 1
ATOM 1318 C C . LYS A 1 160 ? -55.847 5.895 66.612 1.00 93.19 160 LYS A C 1
ATOM 1320 O O . LYS A 1 160 ? -56.354 5.370 67.606 1.00 93.19 160 LYS A O 1
ATOM 1325 N N . ARG A 1 161 ? -55.137 7.027 66.699 1.00 92.19 161 ARG A N 1
ATOM 1326 C CA . ARG A 1 161 ? -54.791 7.676 67.979 1.00 92.19 161 ARG A CA 1
ATOM 1327 C C . ARG A 1 161 ? -56.023 8.007 68.841 1.00 92.19 161 ARG A C 1
ATOM 1329 O O . ARG A 1 161 ? -56.042 7.548 69.983 1.00 92.19 161 ARG A O 1
ATOM 1336 N N . PRO A 1 162 ? -57.088 8.654 68.316 1.00 91.94 162 PRO A N 1
ATOM 1337 C CA . PRO A 1 162 ? -58.297 8.946 69.091 1.00 91.94 162 PRO A CA 1
ATOM 1338 C C . PRO A 1 162 ? -59.033 7.692 69.578 1.00 91.94 162 PRO A C 1
ATOM 1340 O O . PRO A 1 162 ? -59.695 7.733 70.610 1.00 91.94 162 PRO A O 1
ATOM 1343 N N . TRP A 1 163 ? -58.916 6.564 68.867 1.00 92.31 163 TRP A N 1
ATOM 1344 C CA . TRP A 1 163 ? -59.527 5.299 69.287 1.00 92.31 163 TRP A CA 1
ATOM 1345 C C . TRP A 1 163 ? -58.799 4.682 70.488 1.00 92.31 163 TRP A C 1
ATOM 1347 O O . TRP A 1 163 ? -59.447 4.157 71.387 1.00 92.31 163 TRP A O 1
ATOM 1357 N N . VAL A 1 164 ? -57.466 4.787 70.540 1.00 92.25 164 VAL A N 1
ATOM 1358 C CA . VAL A 1 164 ? -56.672 4.352 71.705 1.00 92.25 164 VAL A CA 1
ATOM 1359 C C . VAL A 1 164 ? -56.868 5.305 72.888 1.00 92.25 164 VAL A C 1
ATOM 1361 O O . VAL A 1 164 ? -57.048 4.848 74.011 1.00 92.25 164 VAL A O 1
ATOM 1364 N N . GLU A 1 165 ? -56.900 6.618 72.639 1.00 91.88 165 GLU A N 1
ATOM 1365 C CA . GLU A 1 165 ? -57.235 7.631 73.652 1.00 91.88 165 GLU A CA 1
ATOM 1366 C C . GLU A 1 165 ? -58.630 7.360 74.260 1.00 91.88 165 GLU A C 1
ATOM 1368 O O . GLU A 1 165 ? -58.777 7.342 75.482 1.00 91.88 165 GLU A O 1
ATOM 1373 N N . TYR A 1 166 ? -59.631 7.050 73.427 1.00 92.00 166 TYR A N 1
ATOM 1374 C CA . TYR A 1 166 ? -60.972 6.646 73.863 1.00 92.00 166 TYR A CA 1
ATOM 1375 C C . TYR A 1 166 ? -60.984 5.329 74.651 1.00 92.00 166 TYR A C 1
ATOM 1377 O O . TYR A 1 166 ? -61.595 5.268 75.716 1.00 92.00 166 TYR A O 1
ATOM 1385 N N . GLU A 1 167 ? -60.337 4.272 74.151 1.00 91.25 167 GLU A N 1
ATOM 1386 C CA . GLU A 1 167 ? -60.386 2.946 74.780 1.00 91.25 167 GLU A CA 1
ATOM 1387 C C . GLU A 1 167 ? -59.683 2.935 76.149 1.00 91.25 167 GLU A C 1
ATOM 1389 O O . GLU A 1 167 ? -60.184 2.302 77.076 1.00 91.25 167 GLU A O 1
ATOM 1394 N N . ASN A 1 168 ? -58.603 3.708 76.322 1.00 91.62 168 ASN A N 1
ATOM 1395 C CA . ASN A 1 168 ? -57.963 3.911 77.626 1.00 91.62 168 ASN A CA 1
ATOM 1396 C C . ASN A 1 168 ? -58.929 4.577 78.626 1.00 91.62 168 ASN A C 1
ATOM 1398 O O . ASN A 1 168 ? -59.203 4.023 79.689 1.00 91.62 168 ASN A O 1
ATOM 1402 N N . VAL A 1 169 ? -59.519 5.724 78.259 1.00 91.75 169 VAL A N 1
ATOM 1403 C CA . VAL A 1 169 ? -60.484 6.452 79.111 1.00 91.75 169 VAL A CA 1
ATOM 1404 C C . VAL A 1 169 ? -61.735 5.608 79.394 1.00 91.75 169 VAL A C 1
ATOM 1406 O O . VAL A 1 169 ? -62.327 5.694 80.470 1.00 91.75 169 VAL A O 1
ATOM 1409 N N . ARG A 1 170 ? -62.137 4.748 78.453 1.00 92.12 170 ARG A N 1
ATOM 1410 C CA . ARG A 1 170 ? -63.233 3.786 78.619 1.00 92.12 170 ARG A CA 1
ATOM 1411 C C . ARG A 1 170 ? -62.886 2.672 79.610 1.00 92.12 170 ARG A C 1
ATOM 1413 O O . ARG A 1 170 ? -63.764 2.284 80.379 1.00 92.12 170 ARG A O 1
ATOM 1420 N N . GLN A 1 171 ? -61.652 2.169 79.613 1.00 90.94 171 GLN A N 1
ATOM 1421 C CA . GLN A 1 171 ? -61.193 1.181 80.595 1.00 90.94 171 GLN A CA 1
ATOM 1422 C C . GLN A 1 171 ? -61.135 1.796 81.997 1.00 90.94 171 GLN A C 1
ATOM 1424 O O . GLN A 1 171 ? -61.746 1.245 82.911 1.00 90.94 171 GLN A O 1
ATOM 1429 N N . GLU A 1 172 ? -60.548 2.988 82.147 1.00 91.44 172 GLU A N 1
ATOM 1430 C CA . GLU A 1 172 ? -60.569 3.754 83.404 1.00 91.44 172 GLU A CA 1
ATOM 1431 C C . GLU A 1 172 ? -62.008 3.999 83.900 1.00 91.44 172 GLU A C 1
ATOM 1433 O O . GLU A 1 172 ? -62.328 3.752 85.065 1.00 91.44 172 GLU A O 1
ATOM 1438 N N . TYR A 1 173 ? -62.914 4.422 83.009 1.00 90.38 173 TYR A N 1
ATOM 1439 C CA . TYR A 1 173 ? -64.334 4.599 83.325 1.00 90.38 173 TYR A CA 1
ATOM 1440 C C . TYR A 1 173 ? -64.993 3.303 83.812 1.00 90.38 173 TYR A C 1
ATOM 1442 O O . TYR A 1 173 ? -65.745 3.331 84.787 1.00 90.38 173 TYR A O 1
ATOM 1450 N N . GLU A 1 174 ? -64.749 2.174 83.144 1.00 91.38 174 GLU A N 1
ATOM 1451 C CA . GLU A 1 174 ? -65.393 0.901 83.470 1.00 91.38 174 GLU A CA 1
ATOM 1452 C C . GLU A 1 174 ? -64.825 0.304 84.772 1.00 91.38 174 GLU A C 1
ATOM 1454 O O . GLU A 1 174 ? -65.592 -0.208 85.590 1.00 91.38 174 GLU A O 1
ATOM 1459 N N . GLU A 1 175 ? -63.527 0.470 85.050 1.00 91.31 175 GLU A N 1
ATOM 1460 C CA . GLU A 1 175 ? -62.924 0.153 86.352 1.00 91.31 175 GLU A CA 1
ATOM 1461 C C . GLU A 1 175 ? -63.522 1.001 87.483 1.00 91.31 175 GLU A C 1
ATOM 1463 O O . GLU A 1 175 ? -63.969 0.453 88.497 1.00 91.31 175 GLU A O 1
ATOM 1468 N N . VAL A 1 176 ? -63.602 2.325 87.299 1.00 90.81 176 VAL A N 1
ATOM 1469 C CA . VAL A 1 176 ? -64.196 3.259 88.272 1.00 90.81 176 VAL A CA 1
ATOM 1470 C C . VAL A 1 176 ? -65.689 2.984 88.465 1.00 90.81 176 VAL A C 1
ATOM 1472 O O . VAL A 1 176 ? -66.186 3.047 89.589 1.00 90.81 176 VAL A O 1
ATOM 1475 N N . LYS A 1 177 ? -66.418 2.613 87.409 1.00 91.56 177 LYS A N 1
ATOM 1476 C CA . LYS A 1 177 ? -67.824 2.187 87.462 1.00 91.56 177 LYS A CA 1
ATOM 1477 C C . LYS A 1 177 ? -67.987 0.888 88.248 1.00 91.56 177 LYS A C 1
ATOM 1479 O O . LYS A 1 177 ? -68.813 0.851 89.155 1.00 91.56 177 LYS A O 1
ATOM 1484 N N . LEU A 1 178 ? -67.171 -0.133 87.982 1.00 92.81 178 LEU A N 1
ATOM 1485 C CA . LEU A 1 178 ? -67.174 -1.389 88.739 1.00 92.81 178 LEU A CA 1
ATOM 1486 C C . LEU A 1 178 ? -66.762 -1.176 90.202 1.00 92.81 178 LEU A C 1
ATOM 1488 O O . LEU A 1 178 ? -67.304 -1.824 91.095 1.00 92.81 178 LEU A O 1
ATOM 1492 N N . ALA A 1 179 ? -65.814 -0.280 90.488 1.00 89.50 179 ALA A N 1
ATOM 1493 C CA . ALA A 1 179 ? -65.471 0.120 91.853 1.00 89.50 179 ALA A CA 1
ATOM 1494 C C . ALA A 1 179 ? -66.648 0.836 92.538 1.00 89.50 179 ALA A C 1
ATOM 1496 O O . ALA A 1 179 ? -67.054 0.439 93.626 1.00 89.50 179 ALA A O 1
ATOM 1497 N N . ARG A 1 180 ? -67.263 1.821 91.873 1.00 90.00 180 ARG A N 1
ATOM 1498 C CA . ARG A 1 180 ? -68.433 2.564 92.365 1.00 90.00 180 ARG A CA 1
ATOM 1499 C C . ARG A 1 180 ? -69.641 1.663 92.604 1.00 90.00 180 ARG A C 1
ATOM 1501 O O . ARG A 1 180 ? -70.320 1.847 93.608 1.00 90.00 180 ARG A O 1
ATOM 1508 N N . ASP A 1 181 ? -69.917 0.696 91.733 1.00 90.25 181 ASP A N 1
ATOM 1509 C CA . ASP A 1 181 ? -71.048 -0.221 91.906 1.00 90.25 181 ASP A CA 1
ATOM 1510 C C . ASP A 1 181 ? -70.774 -1.284 92.984 1.00 90.25 181 ASP A C 1
ATOM 1512 O O . ASP A 1 181 ? -71.684 -1.598 93.751 1.00 90.25 181 ASP A O 1
ATOM 1516 N N . ARG A 1 182 ? -69.518 -1.735 93.156 1.00 89.88 182 ARG A N 1
ATOM 1517 C CA . ARG A 1 182 ? -69.101 -2.526 94.331 1.00 89.88 182 ARG A CA 1
ATOM 1518 C C . ARG A 1 182 ? -69.275 -1.740 95.631 1.00 89.88 182 ARG A C 1
ATOM 1520 O O . ARG A 1 182 ? -69.977 -2.212 96.515 1.00 89.88 182 ARG A O 1
ATOM 1527 N N . VAL A 1 183 ? -68.745 -0.518 95.720 1.00 85.88 183 VAL A N 1
ATOM 1528 C CA . VAL A 1 183 ? -68.880 0.345 96.910 1.00 85.88 183 VAL A CA 1
ATOM 1529 C C . VAL A 1 183 ? -70.343 0.715 97.178 1.00 85.88 183 VAL A C 1
ATOM 1531 O O . VAL A 1 183 ? -70.760 0.765 98.328 1.00 85.88 183 VAL A O 1
ATOM 1534 N N . LYS A 1 184 ? -71.169 0.925 96.147 1.00 86.88 184 LYS A N 1
ATOM 1535 C CA . LYS A 1 184 ? -72.615 1.166 96.294 1.00 86.88 184 LYS A CA 1
ATOM 1536 C C . LYS A 1 184 ? -73.345 -0.052 96.868 1.00 86.88 184 LYS A C 1
ATOM 1538 O O . LYS A 1 184 ? -74.220 0.110 97.716 1.00 86.88 184 LYS A O 1
ATOM 1543 N N . GLU A 1 185 ? -72.986 -1.254 96.426 1.00 87.88 185 GLU A N 1
ATOM 1544 C CA . GLU A 1 185 ? -73.533 -2.515 96.935 1.00 87.88 185 GLU A CA 1
ATOM 1545 C C . GLU A 1 185 ? -73.022 -2.843 98.349 1.00 87.88 185 GLU A C 1
ATOM 1547 O O . GLU A 1 185 ? -73.791 -3.315 99.185 1.00 87.88 185 GLU A O 1
ATOM 1552 N N . GLU A 1 186 ? -71.763 -2.529 98.663 1.00 84.50 186 GLU A N 1
ATOM 1553 C CA . GLU A 1 186 ? -71.224 -2.590 100.025 1.00 84.50 186 GLU A CA 1
ATOM 1554 C C . GLU A 1 186 ? -71.912 -1.578 100.940 1.00 84.50 186 GLU A C 1
ATOM 1556 O O . GLU A 1 186 ? -72.360 -1.959 102.010 1.00 84.50 186 GLU A O 1
ATOM 1561 N N . VAL A 1 187 ? -72.109 -0.324 100.522 1.00 82.06 187 VAL A N 1
ATOM 1562 C CA . VAL A 1 187 ? -72.866 0.683 101.288 1.00 82.06 187 VAL A CA 1
ATOM 1563 C C . VAL A 1 187 ? -74.328 0.266 101.477 1.00 82.06 187 VAL A C 1
ATOM 1565 O O . VAL A 1 187 ? -74.903 0.550 102.527 1.00 82.06 187 VAL A O 1
ATOM 1568 N N . ARG A 1 188 ? -74.935 -0.443 100.516 1.00 83.00 188 ARG A N 1
ATOM 1569 C CA . ARG A 1 188 ? -76.271 -1.033 100.684 1.00 83.00 188 ARG A CA 1
ATOM 1570 C C . ARG A 1 188 ? -76.261 -2.123 101.758 1.00 83.00 188 ARG A C 1
ATOM 1572 O O . ARG A 1 188 ? -76.977 -1.989 102.747 1.00 83.00 188 ARG A O 1
ATOM 1579 N N . LYS A 1 189 ? -75.387 -3.125 101.624 1.00 82.56 189 LYS A N 1
ATOM 1580 C CA . LYS A 1 189 ? -75.203 -4.212 102.604 1.00 82.56 189 LYS A CA 1
ATOM 1581 C C . LYS A 1 189 ? -74.797 -3.709 103.990 1.00 82.56 189 LYS A C 1
ATOM 1583 O O . LYS A 1 189 ? -75.235 -4.264 104.989 1.00 82.56 189 LYS A O 1
ATOM 1588 N N . LEU A 1 190 ? -74.001 -2.646 104.067 1.00 74.62 190 LEU A N 1
ATOM 1589 C CA . LEU A 1 190 ? -73.594 -2.004 105.313 1.00 74.62 190 LEU A CA 1
ATOM 1590 C C . LEU A 1 190 ? -74.728 -1.185 105.929 1.00 74.62 190 LEU A C 1
ATOM 1592 O O . LEU A 1 190 ? -74.810 -1.161 107.145 1.00 74.62 190 LEU A O 1
ATOM 1596 N N . LYS A 1 191 ? -75.638 -0.575 105.156 1.00 69.50 191 LYS A N 1
ATOM 1597 C CA . LYS A 1 191 ? -76.854 0.055 105.711 1.00 69.50 191 LYS A CA 1
ATOM 1598 C C . LYS A 1 191 ? -77.867 -0.980 106.199 1.00 69.50 191 LYS A C 1
ATOM 1600 O O . LYS A 1 191 ? -78.378 -0.851 107.307 1.00 69.50 191 LYS A O 1
ATOM 1605 N N . GLU A 1 192 ? -78.114 -2.021 105.406 1.00 74.06 192 GLU A N 1
ATOM 1606 C CA . GLU A 1 192 ? -78.955 -3.165 105.786 1.00 74.06 192 GLU A CA 1
ATOM 1607 C C . GLU A 1 192 ? -78.369 -3.878 107.030 1.00 74.06 192 GLU A C 1
ATOM 1609 O O . GLU A 1 192 ? -79.095 -4.213 107.966 1.00 74.06 192 GLU A O 1
ATOM 1614 N N . GLY A 1 193 ? -77.040 -4.020 107.091 1.00 65.31 193 GLY A N 1
ATOM 1615 C CA . GLY A 1 193 ? -76.288 -4.610 108.200 1.00 65.31 193 GLY A CA 1
ATOM 1616 C C . GLY A 1 193 ? -76.015 -3.685 109.393 1.00 65.31 193 GLY A C 1
ATOM 1617 O O . GLY A 1 193 ? -75.763 -4.187 110.483 1.00 65.31 193 GLY A O 1
ATOM 1618 N N . GLN A 1 194 ? -76.106 -2.359 109.261 1.00 56.25 194 GLN A N 1
ATOM 1619 C CA . GLN A 1 194 ? -75.902 -1.415 110.371 1.00 56.25 194 GLN A CA 1
ATOM 1620 C C . GLN A 1 194 ? -76.978 -1.589 111.448 1.00 56.25 194 GLN A C 1
ATOM 1622 O O . GLN A 1 194 ? -76.669 -1.533 112.635 1.00 56.25 194 GLN A O 1
ATOM 1627 N N . ILE A 1 195 ? -78.214 -1.896 111.041 1.00 58.12 195 ILE A N 1
ATOM 1628 C CA . ILE A 1 195 ? -79.356 -2.124 111.937 1.00 58.12 195 ILE A CA 1
ATOM 1629 C C . ILE A 1 195 ? -79.066 -3.246 112.966 1.00 58.12 195 ILE A C 1
ATOM 1631 O O . ILE A 1 195 ? -79.250 -3.003 114.162 1.00 58.12 195 ILE A O 1
ATOM 1635 N N . PRO A 1 196 ? -78.574 -4.444 112.578 1.00 62.62 196 PRO A N 1
ATOM 1636 C CA . PRO A 1 196 ? -78.081 -5.431 113.540 1.00 62.62 196 PRO A CA 1
ATOM 1637 C C . PRO A 1 196 ? -76.672 -5.134 114.088 1.00 62.62 196 PRO A C 1
ATOM 1639 O O . PRO A 1 196 ? -76.413 -5.453 115.246 1.00 62.62 196 PRO A O 1
ATOM 1642 N N . MET A 1 197 ? -75.755 -4.525 113.323 1.00 59.00 197 MET A N 1
ATOM 1643 C CA . MET A 1 197 ? -74.358 -4.359 113.760 1.00 59.00 197 MET A CA 1
ATOM 1644 C C . MET A 1 197 ? -74.184 -3.312 114.870 1.00 59.00 197 MET A C 1
ATOM 1646 O O . MET A 1 197 ? -73.326 -3.491 115.733 1.00 59.00 197 MET A O 1
ATOM 1650 N N . THR A 1 198 ? -75.037 -2.282 114.950 1.00 58.50 198 THR A N 1
ATOM 1651 C CA . THR A 1 198 ? -75.072 -1.376 116.116 1.00 58.50 198 THR A CA 1
ATOM 1652 C C . THR A 1 198 ? -75.367 -2.136 117.419 1.00 58.50 198 THR A C 1
ATOM 1654 O O . THR A 1 198 ? -74.831 -1.769 118.455 1.00 58.50 198 THR A O 1
ATOM 1657 N N . ARG A 1 199 ? -76.110 -3.255 117.365 1.00 58.31 199 ARG A N 1
ATOM 1658 C CA . ARG A 1 199 ? -76.350 -4.172 118.503 1.00 58.31 199 ARG A CA 1
ATOM 1659 C C . ARG A 1 199 ? -75.256 -5.240 118.690 1.00 58.31 199 ARG A C 1
ATOM 1661 O O . ARG A 1 199 ? -75.428 -6.166 119.478 1.00 58.31 199 ARG A O 1
ATOM 1668 N N . ARG A 1 200 ? -74.170 -5.190 117.909 1.00 59.50 200 ARG A N 1
ATOM 1669 C CA . ARG A 1 200 ? -73.087 -6.196 117.915 1.00 59.50 200 ARG A CA 1
ATOM 1670 C C . ARG A 1 200 ? -71.694 -5.603 118.126 1.00 59.50 200 ARG A C 1
ATOM 1672 O O . ARG A 1 200 ? -70.786 -6.329 118.523 1.00 59.50 200 ARG A O 1
ATOM 1679 N N . ILE A 1 201 ? -71.530 -4.295 117.936 1.00 56.44 201 ILE A N 1
ATOM 1680 C CA . ILE A 1 201 ? -70.306 -3.564 118.298 1.00 56.44 201 ILE A CA 1
ATOM 1681 C C . ILE A 1 201 ? -70.055 -3.636 119.817 1.00 56.44 201 ILE A C 1
ATOM 1683 O O . ILE A 1 201 ? -68.925 -3.894 120.216 1.00 56.44 201 ILE A O 1
ATOM 1687 N N . GLU A 1 202 ? -71.111 -3.593 120.640 1.00 53.22 202 GLU A N 1
ATOM 1688 C CA . GLU A 1 202 ? -71.069 -3.852 122.098 1.00 53.22 202 GLU A CA 1
ATOM 1689 C C . GLU A 1 202 ? -70.545 -5.264 122.466 1.00 53.22 202 GLU A C 1
ATOM 1691 O O . GLU A 1 202 ? -70.139 -5.526 123.601 1.00 53.22 202 GLU A O 1
ATOM 1696 N N . GLU A 1 203 ? -70.538 -6.203 121.513 1.00 56.16 203 GLU A N 1
ATOM 1697 C CA . GLU A 1 203 ? -70.063 -7.573 121.720 1.00 56.16 203 GLU A CA 1
ATOM 1698 C C . GLU A 1 203 ? -68.589 -7.768 121.320 1.00 56.16 203 GLU A C 1
ATOM 1700 O O . GLU A 1 203 ? -67.846 -8.477 122.000 1.00 56.16 203 GLU A O 1
ATOM 1705 N N . ILE A 1 204 ? -68.155 -7.154 120.213 1.00 55.09 204 ILE A N 1
ATOM 1706 C CA . ILE A 1 204 ? -66.972 -7.601 119.452 1.00 55.09 204 ILE A CA 1
ATOM 1707 C C . ILE A 1 204 ? -65.648 -6.919 119.852 1.00 55.09 204 ILE A C 1
ATOM 1709 O O . ILE A 1 204 ? -64.582 -7.467 119.555 1.00 55.09 204 ILE A O 1
ATOM 1713 N N . GLU A 1 205 ? -65.663 -5.824 120.623 1.00 51.91 205 GLU A N 1
ATOM 1714 C CA . GLU A 1 205 ? -64.427 -5.258 121.211 1.00 51.91 205 GLU A CA 1
ATOM 1715 C C . GLU A 1 205 ? -63.618 -6.303 122.008 1.00 51.91 205 GLU A C 1
ATOM 1717 O O . GLU A 1 205 ? -62.389 -6.260 122.044 1.00 51.91 205 GLU A O 1
ATOM 1722 N N . ARG A 1 206 ? -64.303 -7.312 122.564 1.00 50.28 206 ARG A N 1
ATOM 1723 C CA . ARG A 1 206 ? -63.732 -8.400 123.370 1.00 50.28 206 ARG A CA 1
ATOM 1724 C C . ARG A 1 206 ? -62.841 -9.399 122.614 1.00 50.28 206 ARG A C 1
ATOM 1726 O O . ARG A 1 206 ? -62.244 -10.245 123.273 1.00 50.28 206 ARG A O 1
ATOM 1733 N N . GLN A 1 207 ? -62.757 -9.369 121.276 1.00 53.53 207 GLN A N 1
ATOM 1734 C CA . GLN A 1 207 ? -62.109 -10.458 120.512 1.00 53.53 207 GLN A CA 1
ATOM 1735 C C . GLN A 1 207 ? -60.970 -10.056 119.560 1.00 53.53 207 GLN A C 1
ATOM 1737 O O . GLN A 1 207 ? -60.197 -10.927 119.158 1.00 53.53 207 GLN A O 1
ATOM 1742 N N . ARG A 1 208 ? -60.774 -8.772 119.224 1.00 42.59 208 ARG A N 1
ATOM 1743 C CA . ARG A 1 208 ? -59.772 -8.358 118.212 1.00 42.59 208 ARG A CA 1
ATOM 1744 C C . ARG A 1 208 ? -58.326 -8.229 118.734 1.00 42.59 208 ARG A C 1
ATOM 1746 O O . ARG A 1 208 ? -57.599 -7.317 118.327 1.00 42.59 208 ARG A O 1
ATOM 1753 N N . HIS A 1 209 ? -57.924 -9.136 119.625 1.00 35.19 209 HIS A N 1
ATOM 1754 C CA . HIS A 1 209 ? -56.555 -9.261 120.141 1.00 35.19 209 HIS A CA 1
ATOM 1755 C C . HIS A 1 209 ? -55.688 -10.205 119.295 1.00 35.19 209 HIS A C 1
ATOM 1757 O O . HIS A 1 209 ? -54.493 -9.958 119.150 1.00 35.19 209 HIS A O 1
ATOM 1763 N N . ASN A 1 210 ? -56.269 -11.291 118.775 1.00 37.00 210 ASN A N 1
ATOM 1764 C CA . ASN A 1 210 ? -55.496 -12.474 118.406 1.00 37.00 210 ASN A CA 1
ATOM 1765 C C . ASN A 1 210 ? -55.177 -12.564 116.904 1.00 37.00 210 ASN A C 1
ATOM 1767 O O . ASN A 1 210 ? -56.067 -12.379 116.078 1.00 37.00 210 ASN A O 1
ATOM 1771 N N . LEU A 1 211 ? -53.929 -12.951 116.618 1.00 35.41 211 LEU A N 1
ATOM 1772 C CA . LEU A 1 211 ? -53.323 -13.259 115.314 1.00 35.41 211 LEU A CA 1
ATOM 1773 C C . LEU A 1 211 ? -53.236 -12.051 114.350 1.00 35.41 211 LEU A C 1
ATOM 1775 O O . LEU A 1 211 ? -54.230 -11.491 113.903 1.00 35.41 211 LEU A O 1
ATOM 1779 N N . GLU A 1 212 ? -52.053 -11.493 114.083 1.00 33.84 212 GLU A N 1
ATOM 1780 C CA . GLU A 1 212 ? -50.887 -12.109 113.413 1.00 33.84 212 GLU A CA 1
ATOM 1781 C C . GLU A 1 212 ? -51.231 -12.536 111.974 1.00 33.84 212 GLU A C 1
ATOM 1783 O O . GLU A 1 212 ? -52.106 -13.356 111.731 1.00 33.84 212 GLU A O 1
ATOM 1788 N N . ALA A 1 213 ? -50.675 -11.906 110.940 1.00 34.53 213 ALA A N 1
ATOM 1789 C CA . ALA A 1 213 ? -49.258 -11.921 110.570 1.00 34.53 213 ALA A CA 1
ATOM 1790 C C . ALA A 1 213 ? -48.747 -13.320 110.179 1.00 34.53 213 ALA A C 1
ATOM 1792 O O . ALA A 1 213 ? -48.205 -14.057 110.994 1.00 34.53 213 ALA A O 1
ATOM 1793 N N . ARG A 1 214 ? -48.823 -13.613 108.873 1.00 34.56 214 ARG A N 1
ATOM 1794 C CA . ARG A 1 214 ? -47.692 -14.063 108.034 1.00 34.56 214 ARG A CA 1
ATOM 1795 C C . ARG A 1 214 ? -48.064 -13.815 106.560 1.00 34.56 214 ARG A C 1
ATOM 1797 O O . ARG A 1 214 ? -49.144 -14.196 106.138 1.00 34.56 214 ARG A O 1
ATOM 1804 N N . ILE A 1 215 ? -47.364 -12.930 105.839 1.00 38.62 215 ILE A N 1
ATOM 1805 C CA . ILE A 1 215 ? -46.019 -13.096 105.231 1.00 38.62 215 ILE A CA 1
ATOM 1806 C C . ILE A 1 215 ? -46.120 -14.026 103.994 1.00 38.62 215 ILE A C 1
ATOM 1808 O O . ILE A 1 215 ? -46.584 -15.147 104.142 1.00 38.62 215 ILE A O 1
ATOM 1812 N N . LYS A 1 216 ? -45.933 -13.530 102.748 1.00 33.03 216 LYS A N 1
ATOM 1813 C CA . LYS A 1 216 ? -44.646 -13.315 102.005 1.00 33.03 216 LYS A CA 1
ATOM 1814 C C . LYS A 1 216 ? -43.984 -14.672 101.607 1.00 33.03 216 LYS A C 1
ATOM 1816 O O . LYS A 1 216 ? -44.033 -15.587 102.412 1.00 33.03 216 LYS A O 1
ATOM 1821 N N . GLU A 1 217 ? -43.334 -14.904 100.447 1.00 38.41 217 GLU A N 1
ATOM 1822 C CA . GLU A 1 217 ? -42.832 -14.018 99.366 1.00 38.41 217 GLU A CA 1
ATOM 1823 C C . GLU A 1 217 ? -42.311 -14.795 98.099 1.00 38.41 217 GLU A C 1
ATOM 1825 O O . GLU A 1 217 ? -41.544 -15.725 98.295 1.00 38.41 217 GLU A O 1
ATOM 1830 N N . LYS A 1 218 ? -42.618 -14.344 96.849 1.00 34.91 218 LYS A N 1
ATOM 1831 C CA . LYS A 1 218 ? -41.849 -14.441 95.538 1.00 34.91 218 LYS A CA 1
ATOM 1832 C C . LYS A 1 218 ? -41.302 -15.810 94.988 1.00 34.91 218 LYS A C 1
ATOM 1834 O O . LYS A 1 218 ? -41.436 -16.819 95.658 1.00 34.91 218 LYS A O 1
ATOM 1839 N N . ALA A 1 219 ? -40.580 -15.917 93.836 1.00 34.84 219 ALA A N 1
ATOM 1840 C CA . ALA A 1 219 ? -40.761 -15.510 92.395 1.00 34.84 219 ALA A CA 1
ATOM 1841 C C . ALA A 1 219 ? -39.514 -15.897 91.490 1.00 34.84 219 ALA A C 1
ATOM 1843 O O . ALA A 1 219 ? -38.463 -16.146 92.071 1.00 34.84 219 ALA A O 1
ATOM 1844 N N . ALA A 1 220 ? -39.603 -15.822 90.127 1.00 38.44 220 ALA A N 1
ATOM 1845 C CA . ALA A 1 220 ? -38.511 -15.766 89.073 1.00 38.44 220 ALA A CA 1
ATOM 1846 C C . ALA A 1 220 ? -37.699 -17.071 88.701 1.00 38.44 220 ALA A C 1
ATOM 1848 O O . ALA A 1 220 ? -37.752 -18.007 89.492 1.00 38.44 220 ALA A O 1
ATOM 1849 N N . ASP A 1 221 ? -36.883 -17.276 87.617 1.00 33.91 221 ASP A N 1
ATOM 1850 C CA . ASP A 1 221 ? -36.679 -16.799 86.187 1.00 33.91 221 ASP A CA 1
ATOM 1851 C C . ASP A 1 221 ? -35.448 -17.555 85.516 1.00 33.91 221 ASP A C 1
ATOM 1853 O O . ASP A 1 221 ? -34.722 -18.192 86.274 1.00 33.91 221 ASP A O 1
ATOM 1857 N N . ILE A 1 222 ? -34.998 -17.535 84.219 1.00 34.00 222 ILE A N 1
ATOM 1858 C CA . ILE A 1 222 ? -35.546 -17.512 82.811 1.00 34.00 222 ILE A CA 1
ATOM 1859 C C . ILE A 1 222 ? -34.409 -17.775 81.718 1.00 34.00 222 ILE A C 1
ATOM 1861 O O . ILE A 1 222 ? -33.270 -17.392 81.964 1.00 34.00 222 ILE A O 1
ATOM 1865 N N . LYS A 1 223 ? -34.720 -18.296 80.486 1.00 35.09 223 LYS A N 1
ATOM 1866 C CA . LYS A 1 223 ? -33.931 -18.309 79.168 1.00 35.09 223 LYS A CA 1
ATOM 1867 C C . LYS A 1 223 ? -32.665 -19.237 78.972 1.00 35.09 223 LYS A C 1
ATOM 1869 O O . LYS A 1 223 ? -32.240 -19.815 79.958 1.00 35.09 223 LYS A O 1
ATOM 1874 N N . GLU A 1 224 ? -32.036 -19.527 77.782 1.00 33.81 224 GLU A N 1
ATOM 1875 C CA . GLU A 1 224 ? -32.034 -19.009 76.355 1.00 33.81 224 GLU A CA 1
ATOM 1876 C C . GLU A 1 224 ? -31.462 -19.956 75.188 1.00 33.81 224 GLU A C 1
ATOM 1878 O O . GLU A 1 224 ? -30.813 -20.941 75.509 1.00 33.81 224 GLU A O 1
ATOM 1883 N N . THR A 1 225 ? -31.688 -19.616 73.872 1.00 30.28 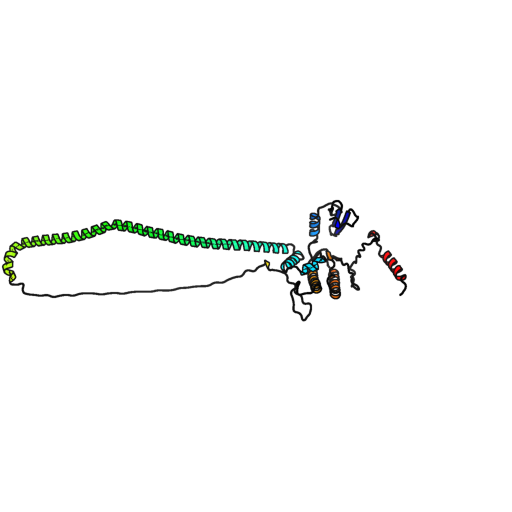225 THR A N 1
ATOM 1884 C CA . THR A 1 225 ? -30.970 -19.820 72.516 1.00 30.28 225 THR A CA 1
ATOM 1885 C C . THR A 1 225 ? -30.191 -21.126 72.052 1.00 30.28 225 THR A C 1
ATOM 1887 O O . THR A 1 225 ? -29.904 -21.974 72.879 1.00 30.28 225 THR A O 1
ATOM 1890 N N . SER A 1 226 ? -29.726 -21.426 70.782 1.00 31.64 226 SER A N 1
ATOM 1891 C CA . SER A 1 226 ? -30.061 -21.149 69.320 1.00 31.64 226 SER A CA 1
ATOM 1892 C C . SER A 1 226 ? -29.123 -21.884 68.246 1.00 31.64 226 SER A C 1
ATOM 1894 O O . SER A 1 226 ? -28.341 -22.764 68.613 1.00 31.64 226 SER A O 1
ATOM 1896 N N . GLN A 1 227 ? -29.150 -21.503 66.928 1.00 31.45 227 GLN A N 1
ATOM 1897 C CA . GLN A 1 227 ? -28.043 -21.455 65.885 1.00 31.45 227 GLN A CA 1
ATOM 1898 C C . GLN A 1 227 ? -27.930 -22.483 64.687 1.00 31.45 227 GLN A C 1
ATOM 1900 O O . GLN A 1 227 ? -28.157 -23.670 64.925 1.00 31.45 227 GLN A O 1
ATOM 1905 N N . LYS A 1 228 ? -27.407 -22.031 63.490 1.00 34.47 228 LYS A N 1
ATOM 1906 C CA . LYS A 1 228 ? -26.536 -22.670 62.390 1.00 34.47 228 LYS A CA 1
ATOM 1907 C C . LYS A 1 228 ? -27.069 -22.424 60.927 1.00 34.47 228 LYS A C 1
ATOM 1909 O O . LYS A 1 228 ? -28.272 -22.234 60.839 1.00 34.47 228 LYS A O 1
ATOM 1914 N N . CYS A 1 229 ? -26.404 -22.401 59.730 1.00 31.06 229 CYS A N 1
ATOM 1915 C CA . CYS A 1 229 ? -25.028 -22.349 59.089 1.00 31.06 229 CYS A CA 1
ATOM 1916 C C . CYS A 1 229 ? -25.180 -21.838 57.579 1.00 31.06 229 CYS A C 1
ATOM 1918 O O . CYS A 1 229 ? -26.248 -21.301 57.316 1.00 31.06 229 CYS A O 1
ATOM 1920 N N . LYS A 1 230 ? -24.325 -21.879 56.502 1.00 29.59 230 LYS A N 1
ATOM 1921 C CA . LYS A 1 230 ? -23.025 -22.526 56.086 1.00 29.59 230 LYS A CA 1
ATOM 1922 C C . LYS A 1 230 ? -22.127 -21.727 55.038 1.00 29.59 230 LYS A C 1
ATOM 1924 O O . LYS A 1 230 ? -21.494 -20.774 55.467 1.00 29.59 230 LYS A O 1
ATOM 1929 N N . GLN A 1 231 ? -21.934 -22.148 53.751 1.00 31.48 231 GLN A N 1
ATOM 1930 C CA . GLN A 1 231 ? -20.807 -21.822 52.776 1.00 31.48 231 GLN A CA 1
ATOM 1931 C C . GLN A 1 231 ? -21.165 -22.154 51.273 1.00 31.48 231 GLN A C 1
ATOM 1933 O O . GLN A 1 231 ? -22.183 -22.820 51.118 1.00 31.48 231 GLN A O 1
ATOM 1938 N N . LYS A 1 232 ? -20.390 -21.984 50.149 1.00 34.97 232 LYS A N 1
ATOM 1939 C CA . LYS A 1 232 ? -19.382 -21.020 49.539 1.00 34.97 232 LYS A CA 1
ATOM 1940 C C . LYS A 1 232 ? -18.764 -21.612 48.210 1.00 34.97 232 LYS A C 1
ATOM 1942 O O . LYS A 1 232 ? -18.449 -22.796 48.252 1.00 34.97 232 LYS A O 1
ATOM 1947 N N . GLN A 1 233 ? -18.476 -20.857 47.109 1.00 28.05 233 GLN A N 1
ATOM 1948 C CA . GLN A 1 233 ? -17.605 -21.313 45.957 1.00 28.05 233 GLN A CA 1
ATOM 1949 C C . GLN A 1 233 ? -16.894 -20.207 45.074 1.00 28.05 233 GLN A C 1
ATOM 1951 O O . GLN A 1 233 ? -16.584 -19.159 45.636 1.00 28.05 233 GLN A O 1
ATOM 1956 N N . ASP A 1 234 ? -16.533 -20.459 43.783 1.00 29.36 234 ASP A N 1
ATOM 1957 C CA . ASP A 1 234 ? -15.413 -19.862 42.955 1.00 29.36 234 ASP A CA 1
ATOM 1958 C C . ASP A 1 234 ? -15.795 -19.656 41.424 1.00 29.36 234 ASP A C 1
ATOM 1960 O O . ASP A 1 234 ? -16.990 -19.728 41.160 1.00 29.36 234 ASP A O 1
ATOM 1964 N N . VAL A 1 235 ? -15.009 -19.374 40.334 1.00 31.53 235 VAL A N 1
ATOM 1965 C CA . VAL A 1 235 ? -13.584 -19.615 39.894 1.00 31.53 235 VAL A CA 1
ATOM 1966 C C . VAL A 1 235 ? -13.002 -18.616 38.793 1.00 31.53 235 VAL A 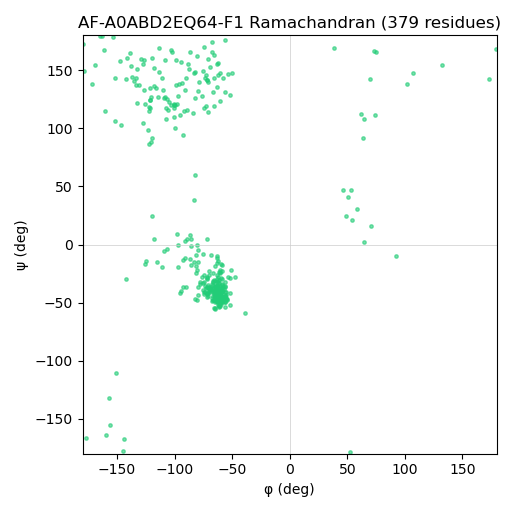C 1
ATOM 1968 O O . VAL A 1 235 ? -13.050 -17.422 39.062 1.00 31.53 235 VAL A O 1
ATOM 1971 N N . ILE A 1 236 ? -12.338 -19.010 37.658 1.00 30.03 236 ILE A N 1
ATOM 1972 C CA . ILE A 1 236 ? -11.196 -18.275 36.967 1.00 30.03 236 ILE A CA 1
ATOM 1973 C C . ILE A 1 236 ? -11.165 -18.199 35.379 1.00 30.03 236 ILE A C 1
ATOM 1975 O O . ILE A 1 236 ? -11.861 -18.945 34.698 1.00 30.03 236 ILE A O 1
ATOM 1979 N N . GLU A 1 237 ? -10.321 -17.283 34.833 1.00 37.78 237 GLU A N 1
ATOM 1980 C CA . GLU A 1 237 ? -10.037 -16.717 33.463 1.00 37.78 237 GLU A CA 1
ATOM 1981 C C . GLU A 1 237 ? -9.401 -17.564 32.299 1.00 37.78 237 GLU A C 1
ATOM 1983 O O . GLU A 1 237 ? -8.794 -18.606 32.551 1.00 37.78 237 GLU A O 1
ATOM 1988 N N . ARG A 1 238 ? -9.304 -16.970 31.066 1.00 29.12 238 ARG A N 1
ATOM 1989 C CA . ARG A 1 238 ? -8.020 -16.727 30.307 1.00 29.12 238 ARG A CA 1
ATOM 1990 C C . ARG A 1 238 ? -8.099 -15.728 29.104 1.00 29.12 238 ARG A C 1
ATOM 1992 O O . ARG A 1 238 ? -9.145 -15.133 28.884 1.00 29.12 238 ARG A O 1
ATOM 1999 N N . LYS A 1 239 ? -6.964 -15.478 28.405 1.00 36.56 239 LYS A N 1
ATOM 2000 C CA . LYS A 1 239 ? -6.668 -14.371 27.434 1.00 36.56 239 LYS A CA 1
ATOM 2001 C C . LYS A 1 239 ? -6.459 -14.826 25.972 1.00 36.56 239 LYS A C 1
ATOM 2003 O O . LYS A 1 239 ? -6.139 -15.993 25.775 1.00 36.56 239 LYS A O 1
ATOM 2008 N N . ASP A 1 240 ? -6.408 -13.877 25.019 1.00 33.34 240 ASP A N 1
ATOM 2009 C CA . ASP A 1 240 ? -5.757 -14.059 23.698 1.00 33.34 240 ASP A CA 1
ATOM 2010 C C . ASP A 1 240 ? -5.047 -12.785 23.133 1.00 33.34 240 ASP A C 1
ATOM 2012 O O . ASP A 1 240 ? -4.971 -11.772 23.836 1.00 33.34 240 ASP A O 1
ATOM 2016 N N . LYS A 1 241 ? -4.462 -12.840 21.916 1.00 35.34 241 LYS A N 1
ATOM 2017 C CA . LYS A 1 241 ? -3.644 -11.778 21.259 1.00 35.34 241 LYS A CA 1
ATOM 2018 C C . LYS A 1 241 ? -4.122 -11.379 19.842 1.00 35.34 241 LYS A C 1
ATOM 2020 O O . LYS A 1 241 ? -4.701 -12.189 19.135 1.00 35.34 241 LYS A O 1
ATOM 2025 N N . HIS A 1 242 ? -3.742 -10.173 19.390 1.00 44.31 242 HIS A N 1
ATOM 2026 C CA . HIS A 1 242 ? -3.845 -9.707 17.989 1.00 44.31 242 HIS A CA 1
ATOM 2027 C C . HIS A 1 242 ? -2.469 -9.607 17.292 1.00 44.31 242 HIS A C 1
ATOM 2029 O O . HIS A 1 242 ? -1.442 -9.440 17.956 1.00 44.31 242 HIS A O 1
ATOM 2035 N N . GLU A 1 243 ? -2.469 -9.624 15.953 1.00 48.28 243 GLU A N 1
ATOM 2036 C CA . GLU A 1 243 ? -1.320 -9.320 15.082 1.00 48.28 243 GLU A CA 1
ATOM 2037 C C . GLU A 1 243 ? -1.553 -8.028 14.267 1.00 48.28 243 GLU A C 1
ATOM 2039 O O . GLU A 1 243 ? -2.683 -7.713 13.905 1.00 48.28 243 GLU A O 1
ATOM 2044 N N . ASP A 1 244 ? -0.484 -7.281 13.955 1.00 49.00 244 ASP A N 1
ATOM 2045 C CA . ASP A 1 244 ? -0.537 -6.049 13.144 1.00 49.00 244 ASP A CA 1
ATOM 2046 C C . ASP A 1 244 ? 0.055 -6.275 11.743 1.00 49.00 244 ASP A C 1
ATOM 2048 O O . ASP A 1 244 ? 1.279 -6.340 11.578 1.00 49.00 244 ASP A O 1
ATOM 2052 N N . TYR A 1 245 ? -0.798 -6.313 10.717 1.00 52.53 245 TYR A N 1
ATOM 2053 C CA . TYR A 1 245 ? -0.372 -6.504 9.324 1.00 52.53 245 TYR A CA 1
ATOM 2054 C C . TYR A 1 245 ? 0.348 -5.282 8.720 1.00 52.53 245 TYR A C 1
ATOM 2056 O O . TYR A 1 245 ? 1.259 -5.449 7.911 1.00 52.53 245 TYR A O 1
ATOM 2064 N N . ASP A 1 246 ? 0.063 -4.061 9.188 1.00 57.94 246 ASP A N 1
ATOM 2065 C CA . ASP A 1 246 ? 0.686 -2.813 8.693 1.00 57.94 246 ASP A CA 1
ATOM 2066 C C . ASP A 1 246 ? 2.211 -2.723 8.926 1.00 57.94 246 ASP A C 1
ATOM 2068 O O . ASP A 1 246 ? 2.878 -1.815 8.429 1.00 57.94 246 ASP A O 1
ATOM 2072 N N . LYS A 1 247 ? 2.778 -3.648 9.712 1.00 64.81 247 LYS A N 1
ATOM 2073 C CA . LYS A 1 247 ? 4.207 -3.705 10.069 1.00 64.81 247 LYS A CA 1
ATOM 2074 C C . LYS A 1 247 ? 5.012 -4.678 9.196 1.00 64.81 247 LYS A C 1
ATOM 2076 O O . LYS A 1 247 ? 6.220 -4.824 9.406 1.00 64.81 247 LYS A O 1
ATOM 2081 N N . TYR A 1 248 ? 4.366 -5.349 8.242 1.00 67.88 248 TYR A N 1
ATOM 2082 C CA . TYR A 1 248 ? 5.006 -6.297 7.331 1.00 67.88 248 TYR A CA 1
ATOM 2083 C C . TYR A 1 248 ? 5.890 -5.563 6.308 1.00 67.88 248 TYR A C 1
ATOM 2085 O O . TYR A 1 248 ? 5.569 -4.476 5.833 1.00 67.88 248 TYR A O 1
ATOM 2093 N N . GLY A 1 249 ? 7.044 -6.148 5.978 1.00 76.44 249 GLY A N 1
ATOM 2094 C CA . GLY A 1 249 ? 8.010 -5.523 5.076 1.00 76.44 249 GLY A CA 1
ATOM 2095 C C . GLY A 1 249 ? 9.242 -6.387 4.815 1.00 76.44 249 GLY A C 1
ATOM 2096 O O . GLY A 1 249 ? 9.679 -7.148 5.681 1.00 76.44 249 GLY A O 1
ATOM 2097 N N . ILE A 1 250 ? 9.821 -6.253 3.623 1.00 78.88 250 ILE A N 1
ATOM 2098 C CA . ILE A 1 250 ? 10.991 -7.028 3.188 1.00 78.88 250 ILE A CA 1
ATOM 2099 C C . ILE A 1 250 ? 12.267 -6.449 3.813 1.00 78.88 250 ILE A C 1
ATOM 2101 O O . ILE A 1 250 ? 12.444 -5.234 3.902 1.00 78.88 250 ILE A O 1
ATOM 2105 N N . ARG A 1 251 ? 13.182 -7.332 4.234 1.00 81.31 251 ARG A N 1
ATOM 2106 C CA . ARG A 1 251 ? 14.503 -6.974 4.775 1.00 81.31 251 ARG A CA 1
ATOM 2107 C C . ARG A 1 251 ? 15.605 -7.734 4.049 1.00 81.31 251 ARG A C 1
ATOM 2109 O O . ARG A 1 251 ? 15.819 -8.916 4.307 1.00 81.31 251 ARG A O 1
ATOM 2116 N N . ILE A 1 252 ? 16.334 -7.051 3.172 1.00 81.69 252 ILE A N 1
ATOM 2117 C CA . ILE A 1 252 ? 17.520 -7.620 2.522 1.00 81.69 252 ILE A CA 1
ATOM 2118 C C . ILE A 1 252 ? 18.669 -7.615 3.540 1.00 81.69 252 ILE A C 1
ATOM 2120 O O . ILE A 1 252 ? 18.972 -6.579 4.134 1.00 81.69 252 ILE A O 1
ATOM 2124 N N . ARG A 1 253 ? 19.321 -8.764 3.754 1.00 82.31 253 ARG A N 1
ATOM 2125 C CA . ARG A 1 253 ? 20.507 -8.884 4.619 1.00 82.31 253 ARG A CA 1
ATOM 2126 C C . ARG A 1 253 ? 21.716 -9.352 3.813 1.00 82.31 253 ARG A C 1
ATOM 2128 O O . ARG A 1 253 ? 21.597 -10.257 2.996 1.00 82.31 253 ARG A O 1
ATOM 2135 N N . VAL A 1 254 ? 22.871 -8.736 4.056 1.00 82.38 254 VAL A N 1
ATOM 2136 C CA . VAL A 1 254 ? 24.083 -8.851 3.231 1.00 82.38 254 VAL A CA 1
ATOM 2137 C C . VAL A 1 254 ? 25.336 -9.101 4.073 1.00 82.38 254 VAL A C 1
ATOM 2139 O O . VAL A 1 254 ? 25.419 -8.706 5.240 1.00 82.38 254 VAL A O 1
ATOM 2142 N N . LYS A 1 255 ? 26.318 -9.784 3.475 1.00 83.94 255 LYS A N 1
ATOM 2143 C CA . LYS A 1 255 ? 27.598 -10.156 4.093 1.00 83.94 255 LYS A CA 1
ATOM 2144 C C . LYS A 1 255 ? 28.679 -10.259 3.010 1.00 83.94 255 LYS A C 1
ATOM 2146 O O . LYS A 1 255 ? 28.689 -11.214 2.244 1.00 83.94 255 LYS A O 1
ATOM 2151 N N . PHE A 1 256 ? 29.585 -9.281 2.955 1.00 78.50 256 PHE A N 1
ATOM 2152 C CA . PHE A 1 256 ? 30.607 -9.171 1.897 1.00 78.50 256 PHE A CA 1
ATOM 2153 C C . PHE A 1 256 ? 31.933 -9.875 2.226 1.00 78.50 256 PHE A C 1
ATOM 2155 O O . PHE A 1 256 ? 32.787 -10.027 1.357 1.00 78.50 256 PHE A O 1
ATOM 2162 N N . ARG A 1 257 ? 32.132 -10.302 3.480 1.00 77.56 257 ARG A N 1
ATOM 2163 C CA . ARG A 1 257 ? 33.338 -11.008 3.945 1.00 77.56 257 ARG A CA 1
ATOM 2164 C C . ARG A 1 257 ? 32.930 -12.189 4.814 1.00 77.56 257 ARG A C 1
ATOM 2166 O O . ARG A 1 257 ? 32.024 -12.053 5.628 1.00 77.56 257 ARG A O 1
ATOM 2173 N N . SER A 1 258 ? 33.614 -13.326 4.702 1.00 72.94 258 SER A N 1
ATOM 2174 C CA . SER A 1 258 ? 33.328 -14.533 5.501 1.00 72.94 258 SER A CA 1
ATOM 2175 C C . SER A 1 258 ? 33.372 -14.284 7.017 1.00 72.94 258 SER A C 1
ATOM 2177 O O . SER A 1 258 ? 32.577 -14.869 7.753 1.00 72.94 258 SER A O 1
ATOM 2179 N N . SER A 1 259 ? 34.223 -13.361 7.471 1.00 74.25 259 SER A N 1
ATOM 2180 C CA . SER A 1 259 ? 34.394 -12.968 8.874 1.00 74.25 259 SER A CA 1
ATOM 2181 C C . SER A 1 259 ? 33.397 -11.926 9.404 1.00 74.25 259 SER A C 1
ATOM 2183 O O . SER A 1 259 ? 33.302 -11.773 10.618 1.00 74.25 259 SER A O 1
ATOM 2185 N N . SER A 1 260 ? 32.642 -11.208 8.559 1.00 76.50 260 SER A N 1
ATOM 2186 C CA . SER A 1 260 ? 31.699 -10.188 9.053 1.00 76.50 260 SER A CA 1
ATOM 2187 C C . SER A 1 260 ? 30.388 -10.807 9.550 1.00 76.50 260 SER A C 1
ATOM 2189 O O . SER A 1 260 ? 30.030 -11.933 9.189 1.00 76.50 260 SER A O 1
ATOM 2191 N N . GLN A 1 261 ? 29.621 -10.061 10.347 1.00 73.25 261 GLN A N 1
ATOM 2192 C CA . GLN A 1 261 ? 28.235 -10.435 10.629 1.00 73.25 261 GLN A CA 1
ATOM 2193 C C . GLN A 1 261 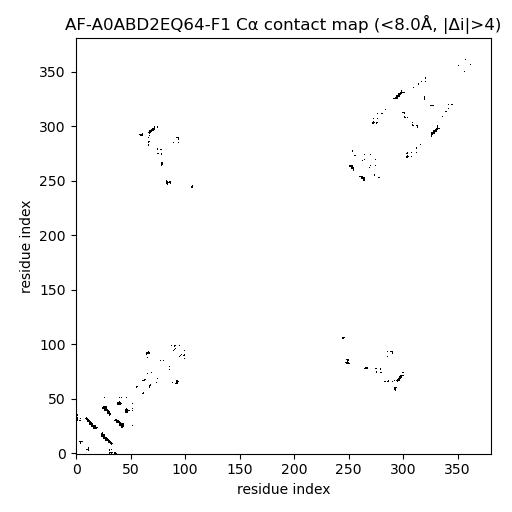? 27.329 -10.145 9.416 1.00 73.25 261 GLN A C 1
ATOM 2195 O O . GLN A 1 261 ? 27.751 -9.552 8.418 1.00 73.25 261 GLN A O 1
ATOM 2200 N N . LEU A 1 262 ? 26.092 -10.642 9.481 1.00 82.06 262 LEU A N 1
ATOM 2201 C CA . LEU A 1 262 ? 25.074 -10.510 8.438 1.00 82.06 262 LEU A CA 1
ATOM 2202 C C . LEU A 1 262 ? 24.206 -9.272 8.726 1.00 82.06 262 LEU A C 1
ATOM 2204 O O . LEU A 1 262 ? 23.244 -9.349 9.496 1.00 82.06 262 LEU A O 1
ATOM 2208 N N . HIS A 1 263 ? 24.547 -8.130 8.133 1.00 76.56 263 HIS A N 1
ATOM 2209 C CA . HIS A 1 263 ? 23.883 -6.849 8.403 1.00 76.56 263 HIS A CA 1
ATOM 2210 C C . HIS A 1 263 ? 22.674 -6.628 7.487 1.00 76.56 263 HIS A C 1
ATOM 2212 O O . HIS A 1 263 ? 22.600 -7.192 6.399 1.00 76.56 263 HIS A O 1
ATOM 2218 N N . GLU A 1 264 ? 21.710 -5.814 7.918 1.00 81.12 264 GLU A N 1
ATOM 2219 C CA . GLU A 1 264 ? 20.630 -5.358 7.035 1.00 81.12 264 GLU A CA 1
ATOM 2220 C C . GLU A 1 264 ? 21.189 -4.344 6.018 1.00 81.12 264 GLU A C 1
ATOM 2222 O O . GLU A 1 264 ? 22.071 -3.544 6.351 1.00 81.12 264 GLU A O 1
ATOM 2227 N N . LEU A 1 265 ? 20.718 -4.402 4.771 1.00 78.38 265 LEU A N 1
ATOM 2228 C CA . LEU A 1 265 ? 21.102 -3.461 3.721 1.00 78.38 265 LEU A CA 1
ATOM 2229 C C . LEU A 1 265 ? 20.477 -2.096 4.037 1.00 78.38 265 LEU A C 1
ATOM 2231 O O . LEU A 1 265 ? 19.258 -1.955 4.049 1.00 78.38 265 LEU A O 1
ATOM 2235 N N . THR A 1 266 ? 21.307 -1.098 4.335 1.00 71.88 266 THR A N 1
ATOM 2236 C CA . THR A 1 266 ? 20.862 0.231 4.780 1.00 71.88 266 THR A CA 1
ATOM 2237 C C . THR A 1 266 ? 21.729 1.334 4.168 1.00 71.88 266 THR A C 1
ATOM 2239 O O . THR A 1 266 ? 22.866 1.075 3.774 1.00 71.88 266 THR A O 1
ATOM 2242 N N . PRO A 1 267 ? 21.263 2.595 4.127 1.00 65.25 267 PRO A N 1
ATOM 2243 C CA . PRO A 1 267 ? 22.077 3.700 3.622 1.00 65.25 267 PRO A CA 1
ATOM 2244 C C . PRO A 1 267 ? 23.370 3.991 4.401 1.00 65.25 267 PRO A C 1
ATOM 2246 O O . PRO A 1 267 ? 24.210 4.722 3.885 1.00 65.25 267 PRO A O 1
ATOM 2249 N N . HIS A 1 268 ? 23.528 3.444 5.614 1.00 67.06 268 HIS A N 1
ATOM 2250 C CA . HIS A 1 268 ? 24.557 3.852 6.580 1.00 67.06 268 HIS A CA 1
ATOM 2251 C C . HIS A 1 268 ? 25.663 2.812 6.839 1.00 67.06 268 HIS A C 1
ATOM 2253 O O . HIS A 1 268 ? 26.718 3.186 7.338 1.00 67.06 268 HIS A O 1
ATOM 2259 N N . HIS A 1 269 ? 25.445 1.526 6.527 1.00 64.31 269 HIS A N 1
ATOM 2260 C CA . HIS A 1 269 ? 26.371 0.434 6.893 1.00 64.31 269 HIS A CA 1
ATOM 2261 C C . HIS A 1 269 ? 27.147 -0.173 5.714 1.00 64.31 269 HIS A C 1
ATOM 2263 O O . HIS A 1 269 ? 27.986 -1.046 5.925 1.00 64.31 269 HIS A O 1
ATOM 2269 N N . GLN A 1 270 ? 26.850 0.232 4.479 1.00 74.94 270 GLN A N 1
ATOM 2270 C CA . GLN A 1 270 ? 27.442 -0.328 3.264 1.00 74.94 270 GLN A CA 1
ATOM 2271 C C . GLN A 1 270 ? 27.880 0.792 2.315 1.00 74.94 270 GLN A C 1
ATOM 2273 O O . GLN A 1 270 ? 27.194 1.810 2.190 1.00 74.94 270 GLN A O 1
ATOM 2278 N N . SER A 1 271 ? 29.002 0.595 1.620 1.00 76.44 271 SER A N 1
ATOM 2279 C CA . SER A 1 271 ? 29.492 1.539 0.610 1.00 76.44 271 SER A CA 1
ATOM 2280 C C . SER A 1 271 ? 28.547 1.640 -0.597 1.00 76.44 271 SER A C 1
ATOM 2282 O O . SER A 1 271 ? 27.697 0.774 -0.822 1.00 76.44 271 SER A O 1
ATOM 2284 N N . GLY A 1 272 ? 28.699 2.695 -1.407 1.00 72.69 272 GLY A N 1
ATOM 2285 C CA . GLY A 1 272 ? 27.884 2.894 -2.614 1.00 72.69 272 GLY A CA 1
ATOM 2286 C C . GLY A 1 272 ? 27.924 1.689 -3.562 1.00 72.69 272 GLY A C 1
ATOM 2287 O O . GLY A 1 272 ? 26.873 1.178 -3.937 1.00 72.69 272 GLY A O 1
ATOM 2288 N N . GLY A 1 273 ? 29.123 1.174 -3.857 1.00 72.88 273 GLY A N 1
ATOM 2289 C CA . GLY A 1 273 ? 29.305 -0.004 -4.712 1.00 72.88 273 GLY A CA 1
ATOM 2290 C C . GLY A 1 273 ? 28.685 -1.276 -4.124 1.00 72.88 273 GLY A C 1
ATOM 2291 O O . GLY A 1 273 ? 27.942 -1.965 -4.816 1.00 72.88 273 GLY A O 1
ATOM 2292 N N . GLU A 1 274 ? 28.904 -1.560 -2.834 1.00 79.31 274 GLU A N 1
ATOM 2293 C CA . GLU A 1 274 ? 28.287 -2.709 -2.145 1.00 79.31 274 GLU A CA 1
ATOM 2294 C C . GLU A 1 274 ? 26.752 -2.655 -2.179 1.00 79.31 274 GLU A C 1
ATOM 2296 O O . GLU A 1 274 ? 26.096 -3.687 -2.359 1.00 79.31 274 GLU A O 1
ATOM 2301 N N . ARG A 1 275 ? 26.168 -1.455 -2.046 1.00 77.25 275 ARG A N 1
ATOM 2302 C CA . ARG A 1 275 ? 24.719 -1.240 -2.159 1.00 77.25 275 ARG A CA 1
ATOM 2303 C C . ARG A 1 275 ? 24.225 -1.472 -3.583 1.00 77.25 275 ARG A C 1
ATOM 2305 O O . ARG A 1 275 ? 23.251 -2.207 -3.739 1.00 77.25 275 ARG A O 1
ATOM 2312 N N . SER A 1 276 ? 24.898 -0.934 -4.602 1.00 75.56 276 SER A N 1
ATOM 2313 C CA . SER A 1 276 ? 24.555 -1.162 -6.015 1.00 75.56 276 SER A CA 1
ATOM 2314 C C . SER A 1 276 ? 24.602 -2.649 -6.385 1.00 75.56 276 SER A C 1
ATOM 2316 O O . SER A 1 276 ? 23.616 -3.180 -6.893 1.00 75.56 276 SER A O 1
ATOM 2318 N N . VAL A 1 277 ? 25.687 -3.354 -6.037 1.00 79.81 277 VAL A N 1
ATOM 2319 C CA . VAL A 1 277 ? 25.848 -4.801 -6.290 1.00 79.81 277 VAL A CA 1
ATOM 2320 C C . VAL A 1 277 ? 24.752 -5.618 -5.604 1.00 79.81 277 VAL A C 1
ATOM 2322 O O . VAL A 1 277 ? 24.128 -6.467 -6.237 1.00 79.81 277 VAL A O 1
ATOM 2325 N N . SER A 1 278 ? 24.480 -5.351 -4.322 1.00 82.50 278 SER A N 1
ATOM 2326 C CA . SER A 1 278 ? 23.455 -6.083 -3.555 1.00 82.50 278 SER A CA 1
ATOM 2327 C C . SER A 1 278 ? 22.048 -5.854 -4.103 1.00 82.50 278 SER A C 1
ATOM 2329 O O . SER A 1 278 ? 21.247 -6.783 -4.185 1.00 82.50 278 SER A O 1
ATOM 2331 N N . THR A 1 279 ? 21.762 -4.613 -4.497 1.00 79.00 279 THR A N 1
ATOM 2332 C CA . THR A 1 279 ? 20.485 -4.217 -5.099 1.00 79.00 279 THR A CA 1
ATOM 2333 C C . THR A 1 279 ? 20.298 -4.892 -6.454 1.00 79.00 279 THR A C 1
ATOM 2335 O O . THR A 1 279 ? 19.212 -5.387 -6.736 1.00 79.00 279 THR A O 1
ATOM 2338 N N . MET A 1 280 ? 21.360 -4.996 -7.259 1.00 77.25 280 MET A N 1
ATOM 2339 C CA . MET A 1 280 ? 21.304 -5.680 -8.551 1.00 77.25 280 MET A CA 1
ATOM 2340 C C . MET A 1 280 ? 21.174 -7.193 -8.437 1.00 77.25 280 MET A C 1
ATOM 2342 O O . MET A 1 280 ? 20.340 -7.765 -9.129 1.00 77.25 280 MET A O 1
ATOM 2346 N N . LEU A 1 281 ? 21.897 -7.839 -7.520 1.00 80.56 281 LEU A N 1
ATOM 2347 C CA . LEU A 1 281 ? 21.702 -9.263 -7.220 1.00 80.56 281 LEU A CA 1
ATOM 2348 C C . LEU A 1 281 ? 20.242 -9.566 -6.841 1.00 80.56 281 LEU A C 1
ATOM 2350 O O . LEU A 1 281 ? 19.667 -10.535 -7.333 1.00 80.56 281 LEU A O 1
ATOM 2354 N N . TYR A 1 282 ? 19.627 -8.711 -6.017 1.00 84.25 282 TYR A N 1
ATOM 2355 C CA . TYR A 1 282 ? 18.213 -8.829 -5.660 1.00 84.25 282 TYR A CA 1
ATOM 2356 C C . TYR A 1 282 ? 17.296 -8.615 -6.874 1.00 84.25 282 TYR A C 1
ATOM 2358 O O . TYR A 1 282 ? 16.524 -9.509 -7.210 1.00 84.25 282 TYR A O 1
ATOM 2366 N N . LEU A 1 283 ? 17.411 -7.482 -7.578 1.00 77.75 283 LEU A N 1
ATOM 2367 C CA . LEU A 1 283 ? 16.577 -7.161 -8.746 1.00 77.75 283 LEU A CA 1
ATOM 2368 C C . LEU A 1 283 ? 16.689 -8.210 -9.861 1.00 77.75 283 LEU A C 1
ATOM 2370 O O . LEU A 1 283 ? 15.690 -8.525 -10.499 1.00 77.75 283 LEU A O 1
ATOM 2374 N N . MET A 1 284 ? 17.867 -8.795 -10.075 1.00 76.50 284 MET A N 1
ATOM 2375 C CA . MET A 1 284 ? 18.056 -9.866 -11.055 1.00 76.50 284 MET A CA 1
ATOM 2376 C C . MET A 1 284 ? 17.401 -11.180 -10.620 1.00 76.50 284 MET A C 1
ATOM 2378 O O . MET A 1 284 ? 16.780 -11.840 -11.449 1.00 76.50 284 MET A O 1
ATOM 2382 N N . ALA A 1 285 ? 17.436 -11.528 -9.330 1.00 81.62 285 ALA A N 1
ATOM 2383 C CA . ALA A 1 285 ? 16.658 -12.656 -8.817 1.00 81.62 285 ALA A CA 1
ATOM 2384 C C . ALA A 1 285 ? 15.142 -12.420 -8.982 1.00 81.62 285 ALA A C 1
ATOM 2386 O O . ALA A 1 285 ? 14.419 -13.331 -9.380 1.00 81.62 285 ALA A O 1
ATOM 2387 N N . LEU A 1 286 ? 14.659 -11.187 -8.771 1.00 77.50 286 LEU A N 1
ATOM 2388 C CA . LEU A 1 286 ? 13.263 -10.817 -9.042 1.00 77.50 286 LEU A CA 1
ATOM 2389 C C . LEU A 1 286 ? 12.909 -10.913 -10.543 1.00 77.50 286 LEU A C 1
ATOM 2391 O O . LEU A 1 286 ? 11.805 -11.329 -10.905 1.00 77.50 286 LEU A O 1
ATOM 2395 N N . GLN A 1 287 ? 13.852 -10.573 -11.427 1.00 74.62 287 GLN A N 1
ATOM 2396 C CA . GLN A 1 287 ? 13.704 -10.693 -12.882 1.00 74.62 287 GLN A CA 1
ATOM 2397 C C . GLN A 1 287 ? 13.616 -12.139 -13.388 1.00 74.62 287 GLN A C 1
ATOM 2399 O O . GLN A 1 287 ? 13.041 -12.353 -14.454 1.00 74.62 287 GLN A O 1
ATOM 2404 N N . GLU A 1 288 ? 14.137 -13.133 -12.668 1.00 73.94 288 GLU A N 1
ATOM 2405 C CA . GLU A 1 288 ? 13.970 -14.544 -13.057 1.00 73.94 288 GLU A CA 1
ATOM 2406 C C . GLU A 1 288 ? 12.587 -15.109 -12.665 1.00 73.94 288 GLU A C 1
ATOM 2408 O O . GLU A 1 288 ? 12.169 -16.131 -13.207 1.00 73.94 288 GLU A O 1
ATOM 2413 N N . LEU A 1 289 ? 11.838 -14.422 -11.788 1.00 75.06 289 LEU A N 1
ATOM 2414 C CA . LEU A 1 289 ? 10.506 -14.843 -11.324 1.00 75.06 289 LEU A CA 1
ATOM 2415 C C . LEU A 1 289 ? 9.344 -14.262 -12.154 1.00 75.06 289 LEU A C 1
ATOM 2417 O O . LEU A 1 289 ? 8.344 -14.942 -12.382 1.00 75.06 289 LEU A O 1
ATOM 2421 N N . ASN A 1 290 ? 9.451 -13.014 -12.621 1.00 71.62 290 ASN A N 1
ATOM 2422 C CA . ASN A 1 290 ? 8.415 -12.357 -13.433 1.00 71.62 290 ASN A CA 1
ATOM 2423 C C . ASN A 1 290 ? 8.488 -12.806 -14.911 1.00 71.62 290 ASN A C 1
ATOM 2425 O O . ASN A 1 290 ? 9.552 -12.729 -15.520 1.00 71.62 290 ASN A O 1
ATOM 2429 N N . ARG A 1 291 ? 7.362 -13.179 -15.538 1.00 71.62 291 ARG A N 1
ATOM 2430 C CA . ARG A 1 291 ? 7.278 -13.468 -16.986 1.00 71.62 291 ARG A CA 1
ATOM 2431 C C . ARG A 1 291 ? 6.705 -12.294 -17.792 1.00 71.62 291 ARG A C 1
ATOM 2433 O O . ARG A 1 291 ? 5.490 -12.147 -17.914 1.00 71.62 291 ARG A O 1
ATOM 2440 N N . CYS A 1 292 ? 7.586 -11.525 -18.424 1.00 79.75 292 CYS A N 1
ATOM 2441 C CA . CYS A 1 292 ? 7.251 -10.449 -19.367 1.00 79.75 292 CYS A CA 1
ATOM 2442 C C . CYS A 1 292 ? 7.862 -10.721 -20.762 1.00 79.75 292 CYS A C 1
ATOM 2444 O O . CYS A 1 292 ? 8.822 -11.490 -20.844 1.00 79.75 292 CYS A O 1
ATOM 2446 N N . PRO A 1 293 ? 7.385 -10.104 -21.862 1.00 84.31 293 PRO A N 1
ATOM 2447 C CA . PRO A 1 293 ? 7.917 -10.380 -23.205 1.00 84.31 293 PRO A CA 1
ATOM 2448 C C . PRO A 1 293 ? 9.347 -9.851 -23.414 1.00 84.31 293 PRO A C 1
ATOM 2450 O O . PRO A 1 293 ? 10.181 -10.526 -24.017 1.00 84.31 293 PRO A O 1
ATOM 2453 N N . PHE A 1 294 ? 9.660 -8.672 -22.871 1.00 89.25 294 PHE A N 1
ATOM 2454 C CA . PHE A 1 294 ? 10.999 -8.080 -22.906 1.00 89.25 294 PHE A CA 1
ATOM 2455 C C . PHE A 1 294 ? 11.284 -7.250 -21.650 1.00 89.25 294 PHE A C 1
ATOM 2457 O O . PHE A 1 294 ? 10.348 -6.774 -21.004 1.00 89.25 294 PHE A O 1
ATOM 2464 N N . ARG A 1 295 ? 12.567 -7.038 -21.340 1.00 88.31 295 ARG A N 1
ATOM 2465 C CA . ARG A 1 295 ? 13.066 -6.117 -20.308 1.00 88.31 295 ARG A CA 1
ATOM 2466 C C . ARG A 1 295 ? 13.938 -5.027 -20.918 1.00 88.31 295 ARG A C 1
ATOM 2468 O O . ARG A 1 295 ? 14.609 -5.265 -21.922 1.00 88.31 295 ARG A O 1
ATOM 2475 N N . VAL A 1 296 ? 13.978 -3.867 -20.270 1.00 88.12 296 VAL A N 1
ATOM 2476 C CA . VAL A 1 296 ? 14.923 -2.783 -20.567 1.00 88.12 296 VAL A CA 1
ATOM 2477 C C . VAL A 1 296 ? 15.735 -2.490 -19.311 1.00 88.12 296 VAL A C 1
ATOM 2479 O O . VAL A 1 296 ? 15.173 -2.230 -18.248 1.00 88.12 296 VAL A O 1
ATOM 2482 N N . VAL A 1 297 ? 17.056 -2.552 -19.436 1.00 85.75 297 VAL A N 1
ATOM 2483 C CA . VAL A 1 297 ? 18.011 -2.353 -18.343 1.00 85.75 297 VAL A CA 1
ATOM 2484 C C . VAL A 1 297 ? 18.999 -1.272 -18.764 1.00 85.75 297 VAL A C 1
ATOM 2486 O O . VAL A 1 297 ? 19.673 -1.422 -19.784 1.00 85.75 297 VAL A O 1
ATOM 2489 N N . ASP A 1 298 ? 19.064 -0.192 -17.989 1.00 86.31 298 ASP A N 1
ATOM 2490 C CA . ASP A 1 298 ? 19.735 1.049 -18.373 1.00 86.31 298 ASP A CA 1
ATOM 2491 C C . ASP A 1 298 ? 20.859 1.412 -17.390 1.00 86.31 298 ASP A C 1
ATOM 2493 O O . ASP A 1 298 ? 20.670 1.416 -16.175 1.00 86.31 298 ASP A O 1
ATOM 2497 N N . GLU A 1 299 ? 22.056 1.638 -17.931 1.00 79.06 299 GLU A N 1
ATOM 2498 C CA . GLU A 1 299 ? 23.299 2.043 -17.252 1.00 79.06 299 GLU A CA 1
ATOM 2499 C C . GLU A 1 299 ? 23.697 1.225 -15.990 1.00 79.06 299 GLU A C 1
ATOM 2501 O O . GLU A 1 299 ? 24.487 1.686 -15.164 1.00 79.06 299 GLU A O 1
ATOM 2506 N N . ILE A 1 300 ? 23.231 -0.034 -15.882 1.00 73.19 300 ILE A N 1
ATOM 2507 C CA . ILE A 1 300 ? 23.393 -0.961 -14.730 1.00 73.19 300 ILE A CA 1
ATOM 2508 C C . ILE A 1 300 ? 24.812 -1.078 -14.160 1.00 73.19 300 ILE A C 1
ATOM 2510 O O . ILE A 1 300 ? 24.994 -1.436 -12.999 1.00 73.19 300 ILE A O 1
ATOM 2514 N N . ASN A 1 301 ? 25.820 -0.850 -15.000 1.00 70.94 301 ASN A N 1
ATOM 2515 C CA . ASN A 1 301 ? 27.226 -1.087 -14.710 1.00 70.94 301 ASN A CA 1
ATOM 2516 C C . ASN A 1 301 ? 27.932 0.151 -14.115 1.00 70.94 301 ASN A C 1
ATOM 2518 O O . ASN A 1 301 ? 29.130 0.111 -13.849 1.00 70.94 301 ASN A O 1
ATOM 2522 N N . GLN A 1 302 ? 27.210 1.248 -13.875 1.00 72.06 302 GLN A N 1
ATOM 2523 C CA . GLN A 1 302 ? 27.751 2.449 -13.233 1.00 72.06 302 GLN A CA 1
ATOM 2524 C C . GLN A 1 302 ? 27.684 2.405 -11.696 1.00 72.06 302 GLN A C 1
ATOM 2526 O O . GLN A 1 302 ? 27.014 1.570 -11.092 1.00 72.06 302 GLN A O 1
ATOM 2531 N N . GLY A 1 303 ? 28.413 3.317 -11.040 1.00 71.00 303 GLY A N 1
ATOM 2532 C CA . GLY A 1 303 ? 28.413 3.453 -9.576 1.00 71.00 303 GLY A CA 1
ATOM 2533 C C . GLY A 1 303 ? 29.100 2.311 -8.812 1.00 71.00 303 GLY A C 1
ATOM 2534 O O . GLY A 1 303 ? 28.894 2.176 -7.606 1.00 71.00 303 GLY A O 1
ATOM 2535 N N . MET A 1 304 ? 29.904 1.492 -9.495 1.00 77.81 304 MET A N 1
ATOM 2536 C CA . MET A 1 304 ? 30.647 0.353 -8.944 1.00 77.81 304 MET A CA 1
ATOM 2537 C C . MET A 1 304 ? 32.126 0.425 -9.342 1.00 77.81 304 MET A C 1
ATOM 2539 O O . MET A 1 304 ? 32.486 1.091 -10.313 1.00 77.81 304 MET A O 1
ATOM 2543 N N . ASP A 1 305 ? 32.992 -0.265 -8.598 1.00 81.44 305 ASP A N 1
ATOM 2544 C CA . ASP A 1 305 ? 34.384 -0.482 -9.007 1.00 81.44 305 ASP A CA 1
ATOM 2545 C C . ASP A 1 305 ? 34.480 -1.461 -10.201 1.00 81.44 305 ASP A C 1
ATOM 2547 O O . ASP A 1 305 ? 33.568 -2.268 -10.399 1.00 81.44 305 ASP A O 1
ATOM 2551 N N . PRO A 1 306 ? 35.589 -1.463 -10.971 1.00 82.12 306 PRO A N 1
ATOM 2552 C CA . PRO A 1 306 ? 35.712 -2.280 -12.183 1.00 82.12 306 PRO A CA 1
ATOM 2553 C C . PRO A 1 306 ? 35.598 -3.802 -11.985 1.00 82.12 306 PRO A C 1
ATOM 2555 O O . PRO A 1 306 ? 35.305 -4.518 -12.943 1.00 82.12 306 PRO A O 1
ATOM 2558 N N . ILE A 1 307 ? 35.839 -4.325 -10.775 1.00 81.25 307 ILE A N 1
ATOM 2559 C CA . ILE A 1 307 ? 35.765 -5.768 -10.489 1.00 81.25 307 ILE A CA 1
ATOM 2560 C C . ILE A 1 307 ? 34.303 -6.170 -10.291 1.00 81.25 307 ILE A C 1
ATOM 2562 O O . ILE A 1 307 ? 33.833 -7.148 -10.877 1.00 81.25 307 ILE A O 1
ATOM 2566 N N . ASN A 1 308 ? 33.574 -5.405 -9.480 1.00 80.25 308 ASN A N 1
ATOM 2567 C CA . ASN A 1 308 ? 32.153 -5.622 -9.240 1.00 80.25 308 ASN A CA 1
ATOM 2568 C C . ASN A 1 308 ? 31.303 -5.287 -10.471 1.00 80.25 308 ASN A C 1
ATOM 2570 O O . ASN A 1 308 ? 30.416 -6.062 -10.824 1.00 80.25 308 ASN A O 1
ATOM 2574 N N . GLU A 1 309 ? 31.638 -4.211 -11.182 1.00 81.06 309 GLU A N 1
ATOM 2575 C CA . GLU A 1 309 ? 31.056 -3.846 -12.475 1.00 81.06 309 GLU A CA 1
ATOM 2576 C C . GLU A 1 309 ? 31.112 -5.009 -13.477 1.00 81.06 309 GLU A C 1
ATOM 2578 O O . GLU A 1 309 ? 30.088 -5.397 -14.045 1.00 81.06 309 GLU A O 1
ATOM 2583 N N . ARG A 1 310 ? 32.303 -5.600 -13.665 1.00 83.69 310 ARG A N 1
ATOM 2584 C CA . ARG A 1 310 ? 32.499 -6.726 -14.585 1.00 83.69 310 ARG A CA 1
ATOM 2585 C C . ARG A 1 310 ? 31.655 -7.937 -14.188 1.00 83.69 310 ARG A C 1
ATOM 2587 O O . ARG A 1 310 ? 31.005 -8.520 -15.049 1.00 83.69 310 ARG A O 1
ATOM 2594 N N . ARG A 1 311 ? 31.624 -8.282 -12.896 1.00 82.44 311 ARG A N 1
ATOM 2595 C CA . ARG A 1 311 ? 30.842 -9.418 -12.373 1.00 82.44 311 ARG A CA 1
ATOM 2596 C C . ARG A 1 311 ? 29.339 -9.234 -12.568 1.00 82.44 311 ARG A C 1
ATOM 2598 O O . ARG A 1 311 ? 28.670 -10.177 -12.981 1.00 82.44 311 ARG A O 1
ATOM 2605 N N . VAL A 1 312 ? 28.811 -8.037 -12.297 1.00 80.44 312 VAL A N 1
ATOM 2606 C CA . VAL A 1 312 ? 27.392 -7.726 -12.529 1.00 80.44 312 VAL A CA 1
ATOM 2607 C C . VAL A 1 312 ? 27.074 -7.820 -14.020 1.00 80.44 312 VAL A C 1
ATOM 2609 O O . VAL A 1 312 ? 26.114 -8.493 -14.381 1.00 80.44 312 VAL A O 1
ATOM 2612 N N . PHE A 1 313 ? 27.906 -7.250 -14.898 1.00 81.62 313 PHE A N 1
ATOM 2613 C CA . PHE A 1 313 ? 27.702 -7.352 -16.345 1.00 81.62 313 PHE A CA 1
ATOM 2614 C C . PHE A 1 313 ? 27.726 -8.810 -16.848 1.00 81.62 313 PHE A C 1
ATOM 2616 O O . PHE A 1 313 ? 26.820 -9.224 -17.570 1.00 81.62 313 PHE A O 1
ATOM 2623 N N . GLU A 1 314 ? 28.733 -9.603 -16.465 1.00 82.25 314 GLU A N 1
ATOM 2624 C CA . GLU A 1 314 ? 28.850 -11.012 -16.877 1.00 82.25 314 GLU A CA 1
ATOM 2625 C C . GLU A 1 314 ? 27.638 -11.830 -16.407 1.00 82.25 314 GLU A C 1
ATOM 2627 O O . GLU A 1 314 ? 27.088 -12.623 -17.169 1.00 82.25 314 GLU A O 1
ATOM 2632 N N . MET A 1 315 ? 27.155 -11.582 -15.187 1.00 81.75 315 MET A N 1
ATOM 2633 C CA . MET A 1 315 ? 25.939 -12.198 -14.657 1.00 81.75 315 MET A CA 1
ATOM 2634 C C . MET A 1 315 ? 24.675 -11.767 -15.427 1.00 81.75 315 MET A C 1
ATOM 2636 O O . MET A 1 315 ? 23.837 -12.617 -15.720 1.00 81.75 315 MET A O 1
ATOM 2640 N N . VAL A 1 316 ? 24.544 -10.487 -15.807 1.00 81.25 316 VAL A N 1
ATOM 2641 C CA . VAL A 1 316 ? 23.410 -9.975 -16.607 1.00 81.25 316 VAL A CA 1
ATOM 2642 C C . VAL A 1 316 ? 23.369 -10.638 -17.981 1.00 81.25 316 VAL A C 1
ATOM 2644 O O . VAL A 1 316 ? 22.316 -11.129 -18.385 1.00 81.25 316 VAL A O 1
ATOM 2647 N N . VAL A 1 317 ? 24.506 -10.711 -18.682 1.00 81.44 317 VAL A N 1
ATOM 2648 C CA . VAL A 1 317 ? 24.589 -11.377 -19.993 1.00 81.44 317 VAL A CA 1
ATOM 2649 C C . VAL A 1 317 ? 24.293 -12.870 -19.869 1.00 81.44 317 VAL A C 1
ATOM 2651 O O . VAL A 1 317 ? 23.516 -13.395 -20.668 1.00 81.44 317 VAL A O 1
ATOM 2654 N N . ASN A 1 318 ? 24.836 -13.543 -18.851 1.00 83.50 318 ASN A N 1
ATOM 2655 C CA . ASN A 1 318 ? 24.572 -14.961 -18.612 1.00 83.50 318 ASN A CA 1
ATOM 2656 C C . ASN A 1 318 ? 23.084 -15.233 -18.347 1.00 83.50 318 ASN A C 1
ATOM 2658 O O . ASN A 1 318 ? 22.524 -16.125 -18.979 1.00 83.50 318 ASN A O 1
ATOM 2662 N N . THR A 1 319 ? 22.421 -14.455 -17.481 1.00 81.88 319 THR A N 1
ATOM 2663 C CA . THR A 1 319 ? 20.975 -14.591 -17.232 1.00 81.88 319 THR A CA 1
ATOM 2664 C C . THR A 1 319 ? 20.153 -14.279 -18.481 1.00 81.88 319 THR A C 1
ATOM 2666 O O . THR A 1 319 ? 19.276 -15.068 -18.824 1.00 81.88 319 THR A O 1
ATOM 2669 N N . ALA A 1 320 ? 20.461 -13.207 -19.217 1.00 84.06 320 ALA A N 1
ATOM 2670 C CA . ALA A 1 320 ? 19.751 -12.862 -20.450 1.00 84.06 320 ALA A CA 1
ATOM 2671 C C . ALA A 1 320 ? 19.861 -13.957 -21.531 1.00 84.06 320 ALA A C 1
ATOM 2673 O O . ALA A 1 320 ? 18.887 -14.237 -22.229 1.00 84.06 320 ALA A O 1
ATOM 2674 N N . CYS A 1 321 ? 21.027 -14.605 -21.647 1.00 83.56 321 CYS A N 1
ATOM 2675 C CA . CYS A 1 321 ? 21.332 -15.587 -22.695 1.00 83.56 321 CYS A CA 1
ATOM 2676 C C . CYS A 1 321 ? 20.958 -17.045 -22.361 1.00 83.56 321 CYS A C 1
ATOM 2678 O O . CYS A 1 321 ? 21.248 -17.937 -23.172 1.00 83.56 321 CYS A O 1
ATOM 2680 N N . LYS A 1 322 ? 20.308 -17.301 -21.214 1.00 83.31 322 LYS A N 1
ATOM 2681 C CA . LYS A 1 322 ? 19.701 -18.603 -20.869 1.00 83.31 322 LYS A CA 1
ATOM 2682 C C . LYS A 1 322 ? 18.684 -19.053 -21.939 1.00 83.31 322 LYS A C 1
ATOM 2684 O O . LYS A 1 322 ? 18.443 -18.391 -22.953 1.00 83.31 322 LYS A O 1
ATOM 2689 N N . GLU A 1 323 ? 18.133 -20.247 -21.779 1.00 78.38 323 GLU A N 1
ATOM 2690 C CA . GLU A 1 323 ? 17.010 -20.704 -22.603 1.00 78.38 323 GLU A CA 1
ATOM 2691 C C . GLU A 1 323 ? 15.677 -20.267 -21.992 1.00 78.38 323 GLU A C 1
ATOM 2693 O O . GLU A 1 323 ? 15.564 -20.122 -20.776 1.00 78.38 323 GLU A O 1
ATOM 2698 N N . ASN A 1 324 ? 14.672 -20.058 -22.848 1.00 77.88 324 ASN A N 1
ATOM 2699 C CA . ASN A 1 324 ? 13.312 -19.669 -22.459 1.00 77.88 324 ASN A CA 1
ATOM 2700 C C . ASN A 1 324 ? 13.212 -18.349 -21.651 1.00 77.88 324 ASN A C 1
ATOM 2702 O O . ASN A 1 324 ? 12.323 -18.188 -20.813 1.00 77.88 324 ASN A O 1
ATOM 2706 N N . THR A 1 325 ? 14.125 -17.403 -21.894 1.00 82.25 325 THR A N 1
ATOM 2707 C CA . THR A 1 325 ? 14.137 -16.061 -21.290 1.00 82.25 325 THR A CA 1
ATOM 2708 C C . THR A 1 325 ? 13.450 -15.000 -22.150 1.00 82.25 325 THR A C 1
ATOM 2710 O O . THR A 1 325 ? 13.338 -15.121 -23.369 1.00 82.25 325 THR A O 1
ATOM 2713 N N . SER A 1 326 ? 13.006 -13.923 -21.496 1.00 84.94 326 SER A N 1
ATOM 2714 C CA . SER A 1 326 ? 12.514 -12.701 -22.144 1.00 84.94 326 SER A CA 1
ATOM 2715 C C . SER A 1 326 ? 13.612 -12.021 -22.973 1.00 84.94 326 SER A C 1
ATOM 2717 O O . SER A 1 326 ? 14.796 -12.151 -22.665 1.00 84.94 326 SER A O 1
ATOM 2719 N N . GLN A 1 327 ? 13.243 -11.215 -23.973 1.00 89.12 327 GLN A N 1
ATOM 2720 C CA . GLN A 1 327 ? 14.218 -10.394 -24.705 1.00 89.12 327 GLN A CA 1
ATOM 2721 C C . GLN A 1 327 ? 14.807 -9.311 -23.782 1.00 89.12 327 GLN A C 1
ATOM 2723 O O . GLN A 1 327 ? 14.059 -8.586 -23.131 1.00 89.12 327 GLN A O 1
ATOM 2728 N N . TYR A 1 328 ? 16.132 -9.157 -23.742 1.00 89.38 328 TYR A N 1
ATOM 2729 C CA . TYR A 1 328 ? 16.796 -8.099 -22.972 1.00 89.38 328 TYR A CA 1
ATOM 2730 C C . TYR A 1 328 ? 17.307 -6.988 -23.893 1.00 89.38 328 TYR A C 1
ATOM 2732 O O . TYR A 1 328 ? 18.150 -7.227 -24.757 1.00 89.38 328 TYR A O 1
ATOM 2740 N N . PHE A 1 329 ? 16.853 -5.759 -23.653 1.00 90.19 329 PHE A N 1
ATOM 2741 C CA . PHE A 1 329 ? 17.496 -4.549 -24.154 1.00 90.19 329 PHE A CA 1
ATOM 2742 C C . PHE A 1 329 ? 18.422 -4.015 -23.066 1.00 90.19 329 PHE A C 1
ATOM 2744 O O . PHE A 1 329 ? 17.954 -3.558 -22.022 1.00 90.19 329 PHE A O 1
ATOM 2751 N N . PHE A 1 330 ? 19.731 -4.088 -23.303 1.00 87.44 330 PHE A N 1
ATOM 2752 C CA . PHE A 1 330 ? 20.728 -3.526 -22.401 1.00 87.44 330 PHE A CA 1
ATOM 2753 C C . PHE A 1 330 ? 21.347 -2.257 -22.993 1.00 87.44 330 PHE A C 1
ATOM 2755 O O . PHE A 1 330 ? 21.864 -2.281 -24.112 1.00 87.44 330 PHE A O 1
ATOM 2762 N N . ILE A 1 331 ? 21.287 -1.161 -22.238 1.00 88.31 331 ILE A N 1
ATOM 2763 C CA . ILE A 1 331 ? 21.793 0.155 -22.625 1.00 88.31 331 ILE A CA 1
ATOM 2764 C C . ILE A 1 331 ? 22.959 0.515 -21.698 1.00 88.31 331 ILE A C 1
ATOM 2766 O O . ILE A 1 331 ? 22.844 0.461 -20.475 1.00 88.31 331 ILE A O 1
ATOM 2770 N N . THR A 1 332 ? 24.105 0.873 -22.281 1.00 83.94 332 THR A N 1
ATOM 2771 C CA . THR A 1 332 ? 25.253 1.408 -21.540 1.00 83.94 332 THR A CA 1
ATOM 2772 C C . THR A 1 332 ? 26.089 2.344 -22.416 1.00 83.94 332 THR A C 1
ATOM 2774 O O . THR A 1 332 ? 26.288 2.054 -23.600 1.00 83.94 332 THR A O 1
ATOM 2777 N N . PRO A 1 333 ? 26.651 3.429 -21.855 1.00 79.38 333 PRO A N 1
ATOM 2778 C CA . PRO A 1 333 ? 27.638 4.263 -22.529 1.00 79.38 333 PRO A CA 1
ATOM 2779 C C . PRO A 1 333 ? 29.053 3.663 -22.443 1.00 79.38 333 PRO A C 1
ATOM 2781 O O . PRO A 1 333 ? 29.973 4.162 -23.091 1.00 79.38 333 PRO A O 1
ATOM 2784 N N . LYS A 1 334 ? 29.254 2.599 -21.648 1.00 78.88 334 LYS A N 1
ATOM 2785 C CA . LYS A 1 334 ? 30.568 2.019 -21.348 1.00 78.88 334 LYS A CA 1
ATOM 2786 C C . LYS A 1 334 ? 30.628 0.542 -21.735 1.00 78.88 334 LYS A C 1
ATOM 2788 O O . LYS A 1 334 ? 30.238 -0.340 -20.975 1.00 78.88 334 LYS A O 1
ATOM 2793 N N . LEU A 1 335 ? 31.196 0.277 -22.910 1.00 74.88 335 LEU A N 1
ATOM 2794 C CA . LEU A 1 335 ? 31.529 -1.077 -23.347 1.00 74.88 335 LEU A CA 1
ATOM 2795 C C . LEU A 1 335 ? 32.769 -1.586 -22.593 1.00 74.88 335 LEU A C 1
ATOM 2797 O O . LEU A 1 335 ? 33.857 -1.023 -22.731 1.00 74.88 335 LEU A O 1
ATOM 2801 N N . LEU A 1 336 ? 32.621 -2.655 -21.810 1.00 77.06 336 LEU A N 1
ATOM 2802 C CA . LEU A 1 336 ? 33.753 -3.301 -21.141 1.00 77.06 336 LEU A CA 1
ATOM 2803 C C . LEU A 1 336 ? 34.613 -4.085 -22.145 1.00 77.06 336 LEU A C 1
ATOM 2805 O O . LEU A 1 336 ? 34.120 -4.665 -23.114 1.00 77.06 336 LEU A O 1
ATOM 2809 N N . GLN A 1 337 ? 35.922 -4.116 -21.900 1.00 76.75 337 GLN A N 1
ATOM 2810 C CA . GLN A 1 337 ? 36.871 -4.853 -22.733 1.00 76.75 337 GLN A CA 1
ATOM 2811 C C . GLN A 1 337 ? 36.909 -6.341 -22.355 1.00 76.75 337 GLN A C 1
ATOM 2813 O O . GLN A 1 337 ? 36.748 -6.712 -21.189 1.00 76.75 337 GLN A O 1
ATOM 2818 N N . ASN A 1 338 ? 37.173 -7.194 -23.349 1.00 75.56 338 ASN A N 1
ATOM 2819 C CA . ASN A 1 338 ? 37.326 -8.645 -23.191 1.00 75.56 338 ASN A CA 1
ATOM 2820 C C . ASN A 1 338 ? 36.129 -9.303 -22.477 1.00 75.56 338 ASN A C 1
ATOM 2822 O O . ASN A 1 338 ? 36.298 -10.070 -21.529 1.00 75.56 338 ASN A O 1
ATOM 2826 N N . LEU A 1 339 ? 34.918 -8.951 -22.911 1.00 70.44 339 LEU A N 1
ATOM 2827 C CA . LEU A 1 339 ? 33.668 -9.588 -22.496 1.00 70.44 339 LEU A CA 1
ATOM 2828 C C . LEU A 1 339 ? 33.390 -10.868 -23.303 1.00 70.44 339 LEU A C 1
ATOM 2830 O O . LEU A 1 339 ? 33.709 -10.902 -24.495 1.00 70.44 339 LEU A O 1
ATOM 2834 N N . PRO A 1 340 ? 32.740 -11.884 -22.707 1.00 71.75 340 PRO A N 1
ATOM 2835 C CA . PRO A 1 340 ? 32.137 -12.974 -23.463 1.00 71.75 340 PRO A CA 1
ATOM 2836 C C . PRO A 1 340 ? 30.869 -12.474 -24.175 1.00 71.75 340 PRO A C 1
ATOM 2838 O O . PRO A 1 340 ? 29.917 -12.034 -23.532 1.00 71.75 340 PRO A O 1
ATOM 2841 N N . TYR A 1 341 ? 30.846 -12.551 -25.506 1.00 76.31 341 TYR A N 1
ATOM 2842 C CA . TYR A 1 341 ? 29.662 -12.251 -26.316 1.00 76.31 341 TYR A CA 1
ATOM 2843 C C . TYR A 1 341 ? 28.986 -13.562 -26.724 1.00 76.31 341 TYR A C 1
ATOM 2845 O O . TYR A 1 341 ? 29.602 -14.395 -27.384 1.00 76.31 341 TYR A O 1
ATOM 2853 N N . SER A 1 342 ? 27.727 -13.746 -26.326 1.00 81.75 342 SER A N 1
ATOM 2854 C CA . SER A 1 342 ? 26.907 -14.890 -26.745 1.00 81.75 342 SER A CA 1
ATOM 2855 C C . SER A 1 342 ? 26.433 -14.728 -28.191 1.00 81.75 342 SER A C 1
ATOM 2857 O O . SER A 1 342 ? 26.144 -13.614 -28.621 1.00 81.75 342 SER A O 1
ATOM 2859 N N . GLU A 1 343 ? 26.248 -15.831 -28.919 1.00 82.81 343 GLU A N 1
ATOM 2860 C CA . GLU A 1 343 ? 25.642 -15.821 -30.263 1.00 82.81 343 GLU A CA 1
ATOM 2861 C C . GLU A 1 343 ? 24.202 -15.274 -30.262 1.00 82.81 343 GLU A C 1
ATOM 2863 O O . GLU A 1 343 ? 23.737 -14.735 -31.264 1.00 82.81 343 GLU A O 1
ATOM 2868 N N . LYS A 1 344 ? 23.510 -15.341 -29.114 1.00 85.62 344 LYS A N 1
ATOM 2869 C CA . LYS A 1 344 ? 22.183 -14.734 -28.904 1.00 85.62 344 LYS A CA 1
ATOM 2870 C C . LYS A 1 344 ? 22.229 -13.202 -28.735 1.00 85.62 344 LYS A C 1
ATOM 2872 O O . LYS A 1 344 ? 21.178 -12.568 -28.664 1.00 85.62 344 LYS A O 1
ATOM 2877 N N . MET A 1 345 ? 23.414 -12.591 -28.628 1.00 87.12 345 MET A N 1
ATOM 2878 C CA . MET A 1 345 ? 23.587 -11.167 -28.322 1.00 87.12 345 MET A CA 1
ATOM 2879 C C . MET A 1 345 ? 23.795 -10.329 -29.592 1.00 87.12 345 MET A C 1
ATOM 2881 O O . MET A 1 345 ? 24.702 -10.577 -30.380 1.00 87.12 345 MET A O 1
ATOM 2885 N N . THR A 1 346 ? 23.007 -9.263 -29.753 1.00 86.75 346 THR A N 1
ATOM 2886 C CA . THR A 1 346 ? 23.225 -8.238 -30.789 1.00 86.75 346 THR A CA 1
ATOM 2887 C C . THR A 1 346 ? 23.698 -6.938 -30.144 1.00 86.75 346 THR A C 1
ATOM 2889 O O . THR A 1 346 ? 23.035 -6.412 -29.255 1.00 86.75 346 THR A O 1
ATOM 2892 N N . VAL A 1 347 ? 24.831 -6.398 -30.605 1.00 83.88 347 VAL A N 1
ATOM 2893 C CA . VAL A 1 347 ? 25.383 -5.121 -30.120 1.00 83.88 347 VAL A CA 1
ATOM 2894 C C . VAL A 1 347 ? 25.031 -4.003 -31.101 1.00 83.88 347 VAL A C 1
ATOM 2896 O O . VAL A 1 347 ? 25.421 -4.048 -32.268 1.00 83.88 347 VAL A O 1
ATOM 2899 N N . LEU A 1 348 ? 24.310 -2.987 -30.622 1.00 84.38 348 LEU A N 1
ATOM 2900 C CA . LEU A 1 348 ? 23.914 -1.813 -31.402 1.00 84.38 348 LEU A CA 1
ATOM 2901 C C . LEU A 1 348 ? 24.710 -0.585 -30.944 1.00 84.38 348 LEU A C 1
ATOM 2903 O O . LEU A 1 348 ? 24.723 -0.253 -29.763 1.00 84.38 348 LEU A O 1
ATOM 2907 N N . PHE A 1 349 ? 25.358 0.106 -31.884 1.00 80.44 349 PHE A N 1
ATOM 2908 C CA . PHE A 1 349 ? 26.136 1.317 -31.613 1.00 80.44 349 PHE A CA 1
ATOM 2909 C C . PHE A 1 349 ? 25.379 2.557 -32.100 1.00 80.44 349 PHE A C 1
ATOM 2911 O O . PHE A 1 349 ? 25.177 2.731 -33.303 1.00 80.44 349 PHE A O 1
ATOM 2918 N N . VAL A 1 350 ? 24.987 3.436 -31.176 1.00 78.31 350 VAL A N 1
ATOM 2919 C CA . VAL A 1 350 ? 24.315 4.707 -31.490 1.00 78.31 350 VAL A CA 1
ATOM 2920 C C . VAL A 1 350 ? 25.366 5.801 -31.700 1.00 78.31 350 VAL A C 1
ATOM 2922 O O . VAL A 1 350 ? 26.091 6.152 -30.775 1.00 78.31 350 VAL A O 1
ATOM 2925 N N . TYR A 1 351 ? 25.457 6.356 -32.913 1.00 74.88 351 TYR A N 1
ATOM 2926 C CA . TYR A 1 351 ? 26.460 7.368 -33.277 1.00 74.88 351 TYR A CA 1
ATOM 2927 C C . TYR A 1 351 ? 25.806 8.666 -33.778 1.00 74.88 351 TYR A C 1
ATOM 2929 O O . TYR A 1 351 ? 25.625 8.867 -34.974 1.00 74.88 351 TYR A O 1
ATOM 2937 N N . ASN A 1 352 ? 25.460 9.584 -32.873 1.00 73.56 352 ASN A N 1
ATOM 2938 C CA . ASN A 1 352 ? 24.802 10.850 -33.227 1.00 73.56 352 ASN A CA 1
ATOM 2939 C C . ASN A 1 352 ? 25.799 11.934 -33.706 1.00 73.56 352 ASN A C 1
ATOM 2941 O O . ASN A 1 352 ? 25.925 12.988 -33.086 1.00 73.56 352 ASN A O 1
ATOM 2945 N N . GLY A 1 353 ? 26.542 11.657 -34.784 1.00 75.44 353 GLY A N 1
ATOM 2946 C CA . GLY A 1 353 ? 27.529 12.578 -35.369 1.00 75.44 353 GLY A CA 1
ATOM 2947 C C . GLY A 1 353 ? 27.051 13.314 -36.637 1.00 75.44 353 GLY A C 1
ATOM 2948 O O . GLY A 1 353 ? 26.091 12.872 -37.274 1.00 75.44 353 GLY A O 1
ATOM 2949 N N . PRO A 1 354 ? 27.748 14.388 -37.079 1.00 69.00 354 PRO A N 1
ATOM 2950 C CA . PRO A 1 354 ? 27.398 15.169 -38.280 1.00 69.00 354 PRO A CA 1
ATOM 2951 C C . PRO A 1 354 ? 27.369 14.379 -39.599 1.00 69.00 354 PRO A C 1
ATOM 2953 O O . PRO A 1 354 ? 26.808 14.844 -40.587 1.00 69.00 354 PRO A O 1
ATOM 2956 N N . HIS A 1 355 ? 27.975 13.190 -39.617 1.00 72.75 355 HIS A N 1
ATOM 2957 C CA . HIS A 1 355 ? 28.057 12.301 -40.778 1.00 72.75 355 HIS A CA 1
ATOM 2958 C C . HIS A 1 355 ? 27.406 10.931 -40.517 1.00 72.75 355 HIS A C 1
ATOM 2960 O O . HIS A 1 355 ? 27.773 9.940 -41.150 1.00 72.75 355 HIS A O 1
ATOM 2966 N N . MET A 1 356 ? 26.458 10.846 -39.571 1.00 71.75 356 MET A N 1
ATOM 2967 C CA . MET A 1 356 ? 25.653 9.635 -39.395 1.00 71.75 356 MET A CA 1
ATOM 2968 C C . MET A 1 356 ? 24.871 9.332 -40.679 1.00 71.75 356 MET A C 1
ATOM 2970 O O . MET A 1 356 ? 24.097 10.154 -41.165 1.00 71.75 356 MET A O 1
ATOM 2974 N N . LEU A 1 357 ? 25.069 8.126 -41.208 1.00 71.31 357 LEU A N 1
ATOM 2975 C CA . LEU A 1 357 ? 24.249 7.581 -42.283 1.00 71.31 357 LEU A CA 1
ATOM 2976 C C . LEU A 1 357 ? 22.876 7.184 -41.729 1.00 71.31 357 LEU A C 1
ATOM 2978 O O . LEU A 1 357 ? 22.785 6.640 -40.631 1.00 71.31 357 LEU A O 1
ATOM 2982 N N . GLU A 1 358 ? 21.821 7.388 -42.518 1.00 70.75 358 GLU A N 1
ATOM 2983 C CA . GLU A 1 358 ? 20.520 6.758 -42.263 1.00 70.75 358 GLU A CA 1
ATOM 2984 C C . GLU A 1 358 ? 20.686 5.228 -42.140 1.00 70.75 358 GLU A C 1
ATOM 2986 O O . GLU A 1 358 ? 21.512 4.663 -42.870 1.00 70.75 358 GLU A O 1
ATOM 2991 N N . PRO A 1 359 ? 19.896 4.527 -41.299 1.00 67.88 359 PRO A N 1
ATOM 2992 C CA . PRO A 1 359 ? 20.021 3.077 -41.107 1.00 67.88 359 PRO A CA 1
ATOM 2993 C C . PRO A 1 359 ? 20.013 2.296 -42.428 1.00 67.88 359 PRO A C 1
ATOM 2995 O O . PRO A 1 359 ? 20.857 1.431 -42.654 1.00 67.88 359 PRO A O 1
ATOM 2998 N N . ASN A 1 360 ? 19.140 2.701 -43.352 1.00 75.06 360 ASN A N 1
ATOM 2999 C CA . ASN A 1 360 ? 18.952 2.122 -44.684 1.00 75.06 360 ASN A CA 1
ATOM 3000 C C . ASN A 1 360 ? 20.198 2.245 -45.591 1.00 75.06 360 ASN A C 1
ATOM 3002 O O . ASN A 1 360 ? 20.282 1.574 -46.617 1.00 75.06 360 ASN A O 1
ATOM 3006 N N . ARG A 1 361 ? 21.162 3.110 -45.237 1.00 78.25 361 ARG A N 1
ATOM 3007 C CA . ARG A 1 361 ? 22.427 3.339 -45.961 1.00 78.25 361 ARG A CA 1
ATOM 3008 C C . ARG A 1 361 ? 23.644 2.738 -45.243 1.00 78.25 361 ARG A C 1
ATOM 3010 O O . ARG A 1 361 ? 24.757 2.803 -45.773 1.00 78.25 361 ARG A O 1
ATOM 3017 N N . TRP A 1 362 ? 23.474 2.163 -44.050 1.00 78.38 362 TRP A N 1
ATOM 3018 C CA . TRP A 1 362 ? 24.558 1.494 -43.330 1.00 78.38 362 TRP A CA 1
ATOM 3019 C C . TRP A 1 362 ? 24.937 0.170 -44.007 1.00 78.38 362 TRP A C 1
ATOM 3021 O O . TRP A 1 362 ? 24.088 -0.593 -44.458 1.00 78.38 362 TRP A O 1
ATOM 3031 N N . ASN A 1 363 ? 26.237 -0.131 -44.084 1.00 80.88 363 ASN A N 1
ATOM 3032 C CA . ASN A 1 363 ? 26.715 -1.365 -44.704 1.00 80.88 363 ASN A CA 1
ATOM 3033 C C . ASN A 1 363 ? 27.976 -1.889 -44.004 1.00 80.88 363 ASN A C 1
ATOM 3035 O O . ASN A 1 363 ? 29.089 -1.407 -44.238 1.00 80.88 363 ASN A O 1
ATOM 3039 N N . LEU A 1 364 ? 27.808 -2.922 -43.173 1.00 79.44 364 LEU A N 1
ATOM 3040 C CA . LEU A 1 364 ? 28.889 -3.515 -42.381 1.00 79.44 364 LEU A CA 1
ATOM 3041 C C . LEU A 1 364 ? 30.048 -4.039 -43.252 1.00 79.44 364 LEU A C 1
ATOM 3043 O O . LEU A 1 364 ? 31.213 -3.817 -42.923 1.00 79.44 364 LEU A O 1
ATOM 3047 N N . LYS A 1 365 ? 29.754 -4.658 -44.406 1.00 84.00 365 LYS A N 1
ATOM 3048 C CA . LYS A 1 365 ? 30.778 -5.154 -45.348 1.00 84.00 365 LYS A CA 1
ATOM 3049 C C . LYS A 1 365 ? 31.572 -4.008 -45.994 1.00 84.00 365 LYS A C 1
ATOM 3051 O O . LYS A 1 365 ? 32.744 -4.178 -46.324 1.00 84.00 365 LYS A O 1
ATOM 3056 N N . ALA A 1 366 ? 30.976 -2.832 -46.199 1.00 82.81 366 ALA A N 1
ATOM 3057 C CA . ALA A 1 366 ? 31.689 -1.633 -46.646 1.00 82.81 366 ALA A CA 1
ATOM 3058 C C . ALA A 1 366 ? 32.521 -1.011 -45.511 1.00 82.81 366 ALA A C 1
ATOM 3060 O O . ALA A 1 366 ? 33.684 -0.673 -45.730 1.00 82.81 366 ALA A O 1
ATOM 3061 N N . PHE A 1 367 ? 31.971 -0.929 -44.295 1.00 81.44 367 PHE A N 1
ATOM 3062 C CA . PHE A 1 367 ? 32.682 -0.435 -43.114 1.00 81.44 367 PHE A CA 1
ATOM 3063 C C . PHE A 1 367 ? 33.927 -1.275 -42.792 1.00 81.44 367 PHE A C 1
ATOM 3065 O O . PHE A 1 367 ? 35.021 -0.726 -42.684 1.00 81.44 367 PHE A O 1
ATOM 3072 N N . GLN A 1 368 ? 33.808 -2.606 -42.741 1.00 83.19 368 GLN A N 1
ATOM 3073 C CA . GLN A 1 368 ? 34.943 -3.508 -42.501 1.00 83.19 368 GLN A CA 1
ATOM 3074 C C . GLN A 1 368 ? 36.046 -3.359 -43.564 1.00 83.19 368 GLN A C 1
ATOM 3076 O O . GLN A 1 368 ? 37.227 -3.322 -43.218 1.00 83.19 368 GLN A O 1
ATOM 3081 N N . ARG A 1 369 ? 35.681 -3.213 -44.850 1.00 85.00 369 ARG A N 1
ATOM 3082 C CA . ARG A 1 369 ? 36.641 -2.955 -45.941 1.00 85.00 369 ARG A CA 1
ATOM 3083 C C . ARG A 1 369 ? 37.358 -1.609 -45.778 1.00 85.00 369 ARG A C 1
ATOM 3085 O O . ARG A 1 369 ? 38.568 -1.554 -45.975 1.00 85.00 369 ARG A O 1
ATOM 3092 N N . ARG A 1 370 ? 36.643 -0.547 -45.381 1.00 83.06 370 ARG A N 1
ATOM 3093 C CA . ARG A 1 370 ? 37.238 0.767 -45.069 1.00 83.06 370 ARG A CA 1
ATOM 3094 C C . ARG A 1 370 ? 38.178 0.682 -43.861 1.00 83.06 370 ARG A C 1
ATOM 3096 O 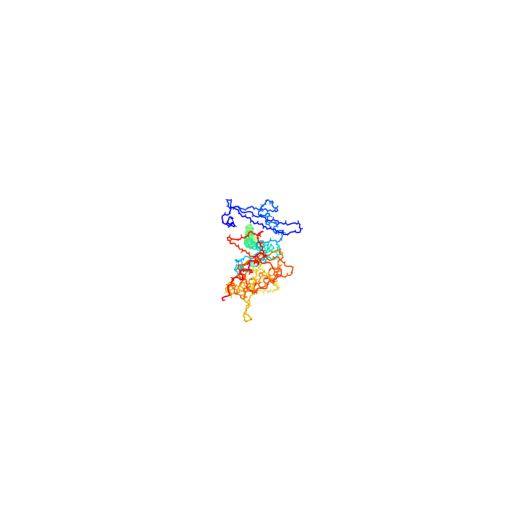O . ARG A 1 370 ? 39.315 1.126 -43.969 1.00 83.06 370 ARG A O 1
ATOM 3103 N N . ARG A 1 371 ? 37.757 0.039 -42.762 1.00 79.69 371 ARG A N 1
ATOM 3104 C CA . ARG A 1 371 ? 38.580 -0.127 -41.549 1.00 79.69 371 AR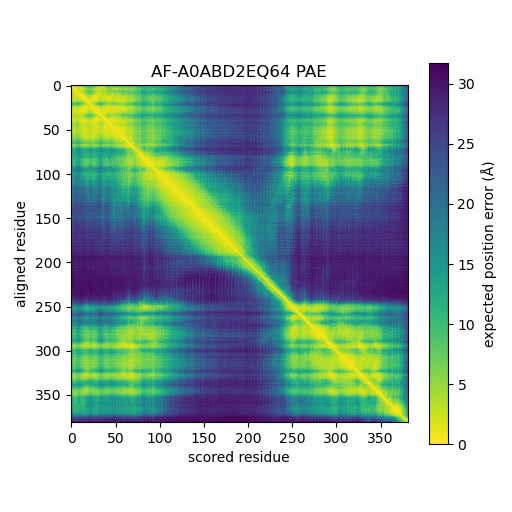G A CA 1
ATOM 3105 C C . ARG A 1 371 ? 39.893 -0.849 -41.849 1.00 79.69 371 ARG A C 1
ATOM 3107 O O . ARG A 1 371 ? 40.940 -0.346 -41.472 1.00 79.69 371 ARG A O 1
ATOM 3114 N N . ARG A 1 372 ? 39.848 -1.975 -42.580 1.00 82.12 372 ARG A N 1
ATOM 3115 C CA . ARG A 1 372 ? 41.060 -2.718 -42.979 1.00 82.12 372 ARG A CA 1
ATOM 3116 C C . ARG A 1 372 ? 42.048 -1.833 -43.747 1.00 82.12 372 ARG A C 1
ATOM 3118 O O . ARG A 1 372 ? 43.228 -1.866 -43.432 1.00 82.12 372 ARG A O 1
ATOM 3125 N N . ARG A 1 373 ? 41.576 -1.015 -44.700 1.00 77.69 373 ARG A N 1
ATOM 3126 C CA . ARG A 1 373 ? 42.441 -0.076 -45.442 1.00 77.69 373 ARG A CA 1
ATOM 3127 C C . ARG A 1 373 ? 43.130 0.931 -44.516 1.00 77.69 373 ARG A C 1
ATOM 3129 O O . ARG A 1 373 ? 44.327 1.115 -44.654 1.00 77.69 373 ARG A O 1
ATOM 3136 N N . ILE A 1 374 ? 42.401 1.507 -43.555 1.00 73.44 374 ILE A N 1
ATOM 3137 C CA . ILE A 1 374 ? 42.956 2.469 -42.585 1.00 73.44 374 ILE A CA 1
ATOM 3138 C C . ILE A 1 374 ? 44.053 1.820 -41.724 1.00 73.44 374 ILE A C 1
ATOM 3140 O O . ILE A 1 374 ? 45.118 2.407 -41.550 1.00 73.44 374 ILE A O 1
ATOM 3144 N N . THR A 1 375 ? 43.833 0.591 -41.238 1.00 57.56 375 THR A N 1
ATOM 3145 C CA . THR A 1 375 ? 44.819 -0.140 -40.418 1.00 57.56 375 THR A CA 1
ATOM 3146 C C . THR A 1 375 ? 46.114 -0.456 -41.178 1.00 57.56 375 THR A C 1
ATOM 3148 O O . THR A 1 375 ? 47.174 -0.470 -40.569 1.00 57.56 375 THR A O 1
ATOM 3151 N N . PHE A 1 376 ? 46.061 -0.643 -42.502 1.00 54.53 376 PHE A N 1
ATOM 3152 C CA . PHE A 1 376 ? 47.253 -0.813 -43.351 1.00 54.53 376 PHE A CA 1
ATOM 3153 C C . PHE A 1 376 ? 47.964 0.507 -43.719 1.00 54.53 376 PHE A C 1
ATOM 3155 O O . PHE A 1 376 ? 48.967 0.470 -44.425 1.00 54.53 376 PHE A O 1
ATOM 3162 N N . THR A 1 377 ? 47.463 1.665 -43.271 1.00 52.50 377 THR A N 1
ATOM 3163 C CA . THR A 1 377 ? 48.024 2.995 -43.596 1.00 52.50 377 THR A CA 1
ATOM 3164 C C . THR A 1 377 ? 48.525 3.792 -42.390 1.00 52.50 377 THR A C 1
ATOM 3166 O O . THR A 1 377 ? 48.941 4.935 -42.559 1.00 52.50 377 THR A O 1
ATOM 3169 N N . GLN A 1 378 ? 48.524 3.221 -41.180 1.00 45.44 378 GLN A N 1
ATOM 3170 C CA . GLN A 1 378 ? 49.326 3.781 -40.087 1.00 45.44 378 GLN A CA 1
ATOM 3171 C C . GLN A 1 378 ? 50.775 3.290 -40.232 1.00 45.44 378 GLN A C 1
ATOM 3173 O O . GLN A 1 378 ? 50.978 2.077 -40.316 1.00 45.44 378 GLN A O 1
ATOM 3178 N N . PRO A 1 379 ? 51.782 4.184 -40.259 1.00 46.44 379 PRO A N 1
ATOM 3179 C CA . PRO A 1 379 ? 53.174 3.777 -40.118 1.00 46.44 379 PRO A CA 1
ATOM 3180 C C . PRO A 1 379 ? 53.389 3.126 -38.750 1.00 46.44 379 PRO A C 1
ATOM 3182 O O . PRO A 1 379 ? 52.794 3.552 -37.760 1.00 46.44 379 PRO A O 1
ATOM 3185 N N . SER A 1 380 ? 54.271 2.133 -38.684 1.00 45.94 380 SER A N 1
ATOM 3186 C CA . SER A 1 380 ? 54.804 1.645 -37.413 1.00 45.94 380 SER A CA 1
ATOM 3187 C C . SER A 1 380 ? 55.649 2.739 -36.752 1.00 45.94 380 SER A C 1
ATOM 3189 O O . SER A 1 380 ? 56.658 3.157 -37.329 1.00 45.94 380 SER A O 1
ATOM 3191 N N . GLN A 1 381 ? 55.234 3.165 -35.560 1.00 36.66 381 GLN A N 1
ATOM 3192 C CA . GLN A 1 381 ? 56.040 3.881 -34.566 1.00 36.66 381 GLN A CA 1
ATOM 3193 C C . GLN A 1 381 ? 56.205 2.973 -33.346 1.00 36.66 381 GLN A C 1
ATOM 3195 O O . GLN A 1 381 ? 55.219 2.264 -33.037 1.00 36.66 381 GLN A O 1
#

InterPro domains:
  IPR027417 P-loop containing nucleoside triphosphate hydrolase [G3DSA:3.40.50.300] (4-134)
  IPR027417 P-loop containing nucleoside triphosphate hydrolase [G3DSA:3.40.50.300] (135-337)
  IPR027417 P-loop containing nucleoside triphosphate hydrolase [SSF52540] (5-342)

Solvent-accessible surface area (backbone atoms only — not comparable to full-atom values): 23375 Å² total; per-residue (Å²): 100,42,86,82,29,61,90,94,51,65,57,36,78,49,77,48,78,43,86,44,98,91,57,64,48,36,43,36,39,40,35,34,41,90,77,43,42,75,49,35,25,50,74,87,40,79,54,54,68,68,60,50,51,54,61,37,45,75,60,53,47,53,85,87,21,62,58,36,37,34,52,57,69,51,58,69,47,61,61,65,52,52,38,47,56,46,34,55,53,47,31,70,41,55,44,59,83,60,52,46,51,49,53,53,49,50,55,56,46,54,53,51,49,52,54,48,53,52,53,50,50,55,50,49,59,49,48,54,55,50,50,59,49,50,56,50,50,50,52,55,52,50,51,51,53,50,54,45,54,52,48,61,48,47,56,53,50,60,69,42,45,62,55,52,56,47,51,51,55,49,49,55,47,50,52,51,47,54,49,50,53,49,52,50,50,48,51,47,54,48,56,68,42,40,70,61,41,69,76,39,57,88,61,51,80,83,62,84,81,72,79,83,92,78,81,89,81,93,83,94,92,85,93,85,94,90,94,93,91,92,92,91,93,92,92,91,91,90,88,88,88,89,86,72,73,92,76,57,56,53,78,62,68,47,65,96,48,94,88,54,71,78,40,69,73,46,82,84,83,52,55,68,35,60,46,47,53,54,47,46,57,49,48,52,57,51,41,75,70,37,88,41,68,55,35,41,41,31,45,80,60,61,74,45,55,76,68,61,24,49,53,54,49,55,50,50,53,53,60,49,64,47,83,98,55,45,49,71,47,79,46,68,98,72,86,74,80,94,66,90,79,54,94,89,61,84,89,84,84,88,65,97,52,102,80,57,67,58,78,95,70,63,52,69,75,59,49,54,55,52,52,54,56,54,68,76,66,60,79,93,125

pLDDT: mean 77.32, std 17.42, range [28.05, 96.62]

Secondary structure (DSSP, 8-state):
-GGGSPTT-SEEEEEEEE--TT--EEEEEEEETTTTEEEEEETTEEE-HHHHHHHHHTTT--TT-TTTEE-HHHHHHHTT--HHHHHHHHHHHHS-HHHHHHHHHHHHHHHHHHHHHHHHHHHHHHHHHHHHHHHHHHHHHHHHHHHHHHHHHHHHHHHHHHHHHHHHHHHHHHHHHHHHHHHHHHHHHHHHHHHHHTTTHHHHTTTTT-----------------------------------GGG-----EE-SSTTS--EE--TTTS-HHHHHHHHHHHHHHHHHHS--SEEEEESTT-SS-HHHHHHHHHHHHHHHTSSSPPEEEEE-S-PPSSPPPPTT--------STTPPPGGG--HHHHHHHHHHHHTTSPP-

Organism: Daubentonia madagascariensis (NCBI:txid31869)

Nearest PDB structures (foldseek):
  8wjn-assembly1_A  TM=6.368E-01  e=9.944E-16  Saccharomyces cerevisiae S288C
  7tve-assembly1_E  TM=6.256E-01  e=2.220E-14  Saccharomyces cerevisiae W303
  7yqh-assembly1_A  TM=7.551E-01  e=3.537E-07  Saccharomyces cerevisiae S288C
  8i4x-assembly1_A  TM=7.492E-01  e=5.994E-07  Saccharomyces cerevisiae S288C
  7qcd-assembly1_A  TM=7.815E-01  e=3.477E-06  Saccharomyces cerevisiae S288C

Mean predicted aligned error: 16.82 Å

Foldseek 3Di:
DLVVPDPPDQKDKDWDWADDPVDIWIWIWMQGNVVRDIWIDTPNHTDDPVVVVVVCVVQVNDVPQCLFEPAPVVLVVLLADDQLRVVLSLCVRFNDPCSNVVLVVVVVVVVVVVVVVVVVVVVVVVVVVVVVVVVVVVVVVVVVVVVVVVVVVVVVVVVCVVVVVVVVVVVVVVVVVVVVVVVVVVVVVCVVCVVVVVVCVVPPVVPPPDDDDDDDDDDDDDDDDDDDDDYDDDDDDDDDDDDDPSPHGDWQWDDPDPPDDTHTSHPPPDDQQRSLLSSLVVSVVSSVNHDGQEGEHEQSLPSHDPVSSLVSVLVVQVSCPDPPHHHYHYYHPDDDPPHDDDPPDDDDDDDPDPPDDDPVPDDPVVVVVVVVVVVVPDDDD

Radius of gyration: 58.5 Å; Cα contacts (8 Å, |Δi|>4): 276; chains: 1; bounding box: 135×47×170 Å

Sequence (381 aa):
VGFFVKRGCSKGMVEIELFRASGNLIITREIDVAKNQSFWFINKKSTTQKVVEEQVAALNIQVGNLCQFLPQDKVGEFAKLSKIELLEATEKSIGPPEMHRYHCELKNFREKEKQLETSCKEKTEYLEKMVQRNERYKQDVERFYERKRHLDLIEMLEAKRPWVEYENVRQEYEEVKLARDRVKEEVRKLKEGQIPMTRRIEEIERQRHNLEARIKEKAADIKETSQKCKQKQDVIERKDKHEDYDKYGIRIRVKFRSSSQLHELTPHHQSGGERSVSTMLYLMALQELNRCPFRVVDEINQGMDPINERRVFEMVVNTACKENTSQYFFITPKLLQNLPYSEKMTVLFVYNGPHMLEPNRWNLKAFQRRRRRITFTQPSQ